Protein AF-A0A7C6USN2-F1 (afdb_monomer)

Sequence (446 aa):
MEERIISQLGRKPQGSFVIDKFCPWGYPMVIKNHPHEGSILPTLYWLTCPYIVKIVSRMEAKGLVGEYDNRLIEDQEFRLALEKAHKSYAFERSKLIDRDAKLPKGIIDRLLNSGIGGSENKEGVKCLHMHLAHFLATGKNPIGKEVWQEILAWEADDCPSNCPSIPPLKKRPKAIIDAGSNTCRLLILGGFLQPLQIPIYYQEKNNYWQAIYQETITTEAGRDLELGRKKTIEAVERYLEIINKNGAELVAAVATGIWRQVGAPLDLLKVISGKKEAQLSFAGVCRSLSLKDEVTVVDLGGGSLEIASGKVGSLSSLETFDLGFWTVGKKLQLSYPPSRTQLALVQDYVRSKIKSLEIKGKIVMIGGTATTLAGLALGLKEYDPQKIHGYTLDLNGCIPKNLPVWAKDRESSIAIGYEILKAVASIANTNTAIISDIGLMGGLFS

Solvent-accessible surface area (backbone atoms only — not comparable to full-atom values): 23659 Å² total; per-residue (Å²): 111,66,69,56,51,27,58,38,60,76,44,80,77,75,61,60,68,46,79,65,37,47,36,33,40,51,46,63,30,19,34,38,38,38,63,34,97,63,38,72,48,55,48,52,39,37,62,34,31,48,51,58,54,51,51,48,52,53,43,50,74,71,44,51,46,59,54,51,40,52,42,50,72,74,33,65,67,61,37,54,45,40,52,51,29,25,54,52,48,10,57,58,50,47,76,64,55,66,84,84,55,94,55,64,89,69,42,65,60,49,44,54,67,14,33,72,80,62,30,75,60,90,72,70,65,90,54,66,56,48,37,30,20,42,11,72,66,67,65,54,23,60,67,12,49,53,57,48,63,72,52,39,62,74,58,65,86,41,44,70,81,58,49,60,94,64,80,64,56,92,37,63,24,38,26,37,38,44,37,45,10,38,34,31,34,40,42,30,32,24,45,18,74,58,79,66,89,56,63,49,41,47,74,56,100,64,31,29,26,27,76,46,36,75,51,75,46,82,26,39,30,42,79,39,53,69,62,10,42,54,45,43,50,57,47,50,56,53,44,54,51,51,34,56,33,56,59,29,44,78,77,48,38,34,20,30,50,45,27,64,79,73,53,53,88,47,91,74,35,43,63,49,54,64,68,57,46,38,53,25,20,44,51,8,34,33,60,46,70,66,51,75,61,47,30,21,36,38,39,50,43,28,26,25,28,28,41,34,18,27,36,75,99,44,76,77,47,75,51,71,41,80,58,1,39,35,39,44,35,62,75,69,67,57,56,76,64,59,52,75,74,55,47,54,51,45,26,56,52,47,49,72,71,54,83,77,75,87,73,32,75,51,46,35,32,21,43,70,52,41,44,49,52,38,35,58,76,68,66,50,86,57,93,51,62,58,69,30,40,71,32,75,39,63,65,82,66,80,83,67,94,72,64,52,80,84,50,45,95,38,62,63,47,42,67,56,35,48,33,46,51,42,35,54,31,53,74,60,76,40,57,60,34,32,23,33,75,43,27,46,76,29,18,72,75,107

Foldseek 3Di:
DQVQLCLLQVHHDPADWDQQKAWLLGGRQKIAHFDHPLACPPFRIFGSHNLLVVLQVVCVVVVVQVVVLVCCVVPPVLVVLQVVLFQVSLVVNLVRDDPPDPHPPPSNVQSNQAGGPSHNDSHGDPGLRSLLRSCNRPVRRPSNVVSLVVQLQPDLPPPPVVRPPPRGDPGAWAWEWEAEQFKIKIFTWGWIQDDHLAQFLADDPRTGTGTSDMDIDTQNCLQPVVSSLVSNVVVVVVNVSSCVSSRHHHLAAEYEAPCLPVPHSDPRHHYDDLQVQLVLQVQSLCRRVVDAFWEWEWEAGQQKIKIWIDGHPDTPDIDIGRLHQSSLCVVLVADFVGDPVSLVVLLVVLCVVCVADPGGDAYEYEDDLQQQQQCVVVVHLERDQSSQAFDKDFLVDDDDPDRHPNCVSCSRGNSSSSSNVCSVCVSVVHRIHTYHHTGNVSSSVD

Radius of gyration: 24.59 Å; Cα contacts (8 Å, |Δi|>4): 886; chains: 1; bounding box: 53×47×77 Å

Secondary structure (DSSP, 8-state):
-HHHHHHHHTSPPSS-EEEEEE-TTS-EEEEEEPP-TT-SPSPSEEE--HHHHHHHHHHHHTTHHHHHHHHHHH-HHHHHHHHHHHHHHHHHHHTTS-TTS-PPTTHHHHHHH--GGG-SS-SS---HHHHHHHHHHHS--HHHHHHHHHH-S--TTTTTTTS-SSPP-S---EEEEEE-SSEEEEEEEEEESS--SS-EEEEETTEEEEEEEEEEEE--TTT-HHHHHHHHHHHHHHHHHHHHHTT-EEEEEEE-TTHHHH--SSTTSEE--HHHHHHHHHHHHHHHTT--S-EEEEEE-SS-EEEEEEETTEEEEEEEES--HHHHHHHTT--SSPPHHHHHHHHHHHHHH-------SEEEEESHHHHHHHHHHTT-SS--HHHHTT-EEETTS---SS--GGGGGGTTTHHHHHHHHHHHHHHTT-SEEEE-S-SHHHHTT-

Structure (mmCIF, N/CA/C/O backbone):
data_AF-A0A7C6USN2-F1
#
_entry.id   AF-A0A7C6USN2-F1
#
loop_
_atom_site.group_PDB
_atom_site.id
_atom_site.type_symbol
_atom_site.label_atom_id
_atom_site.label_alt_id
_atom_site.label_comp_id
_atom_site.label_asym_id
_atom_site.label_entity_id
_atom_site.label_seq_id
_atom_site.pdbx_PDB_ins_code
_atom_site.Cartn_x
_atom_site.Cartn_y
_atom_site.Cartn_z
_atom_site.occupancy
_atom_site.B_iso_or_equiv
_atom_site.auth_seq_id
_atom_site.auth_comp_id
_atom_site.auth_asym_id
_atom_site.auth_atom_id
_atom_site.pdbx_PDB_model_num
ATOM 1 N N . MET A 1 1 ? -0.870 3.201 -33.286 1.00 79.94 1 MET A N 1
ATOM 2 C CA . MET A 1 1 ? -0.051 2.579 -32.212 1.00 79.94 1 MET A CA 1
ATOM 3 C C . MET A 1 1 ? 1.408 2.453 -32.617 1.00 79.94 1 MET A C 1
ATOM 5 O O . MET A 1 1 ? 2.252 2.830 -31.819 1.00 79.94 1 MET A O 1
ATOM 9 N N . GLU A 1 2 ? 1.706 1.999 -33.836 1.00 82.81 2 GLU A N 1
ATOM 10 C CA . GLU A 1 2 ? 3.073 1.950 -34.380 1.00 82.81 2 GLU A CA 1
ATOM 11 C C . GLU A 1 2 ? 3.812 3.299 -34.289 1.00 82.81 2 GLU A C 1
ATOM 13 O O . GLU A 1 2 ? 4.905 3.346 -33.740 1.00 82.81 2 GLU A O 1
ATOM 18 N N . GLU A 1 3 ? 3.177 4.412 -34.673 1.00 83.00 3 GLU A N 1
ATOM 19 C CA . GLU A 1 3 ? 3.749 5.768 -34.536 1.00 83.00 3 GLU A CA 1
ATOM 20 C C . GLU A 1 3 ? 4.201 6.107 -33.106 1.00 83.00 3 GLU A C 1
ATOM 22 O O . GLU A 1 3 ? 5.244 6.728 -32.911 1.00 83.00 3 GLU A O 1
ATOM 27 N N . ARG A 1 4 ? 3.455 5.657 -32.083 1.00 85.38 4 ARG A N 1
ATOM 28 C CA . ARG A 1 4 ? 3.830 5.870 -30.675 1.00 85.38 4 ARG A CA 1
ATOM 29 C C . ARG A 1 4 ? 5.100 5.104 -30.329 1.00 85.38 4 ARG A C 1
ATOM 31 O O . ARG A 1 4 ? 5.963 5.658 -29.667 1.00 85.38 4 ARG A O 1
ATOM 38 N N . ILE A 1 5 ? 5.219 3.862 -30.794 1.00 87.81 5 ILE A N 1
ATOM 39 C CA . ILE A 1 5 ? 6.393 3.010 -30.556 1.00 87.81 5 ILE A CA 1
ATOM 40 C C . ILE A 1 5 ? 7.613 3.577 -31.277 1.00 87.81 5 ILE A C 1
ATOM 42 O O . ILE A 1 5 ? 8.680 3.661 -30.678 1.00 87.81 5 ILE A O 1
ATOM 46 N N . ILE A 1 6 ? 7.448 4.021 -32.526 1.00 87.75 6 ILE A N 1
ATOM 47 C CA . ILE A 1 6 ? 8.514 4.678 -33.291 1.00 87.75 6 ILE A CA 1
ATOM 48 C C . ILE A 1 6 ? 8.991 5.929 -32.555 1.00 87.75 6 ILE A C 1
ATOM 50 O O . ILE A 1 6 ? 10.191 6.100 -32.359 1.00 87.75 6 ILE A O 1
ATOM 54 N N . SER A 1 7 ? 8.063 6.769 -32.090 1.00 85.44 7 SER A N 1
ATOM 55 C CA . SER A 1 7 ? 8.410 7.969 -31.329 1.00 85.44 7 SER A CA 1
ATOM 56 C C . SER A 1 7 ? 9.098 7.645 -30.000 1.00 85.44 7 SER A C 1
ATOM 58 O O . SER A 1 7 ? 10.034 8.339 -29.625 1.00 85.44 7 SER A O 1
ATOM 60 N N . GLN A 1 8 ? 8.671 6.589 -29.306 1.00 87.81 8 GLN A N 1
ATOM 61 C CA . GLN A 1 8 ? 9.262 6.144 -28.045 1.00 87.81 8 GLN A CA 1
ATOM 62 C C . GLN A 1 8 ? 10.674 5.564 -28.207 1.00 87.81 8 GLN A C 1
ATOM 64 O O . GLN A 1 8 ? 11.539 5.792 -27.368 1.00 87.81 8 GLN A O 1
ATOM 69 N N . LEU A 1 9 ? 10.906 4.807 -29.279 1.00 86.81 9 LEU A N 1
ATOM 70 C CA . LEU A 1 9 ? 12.194 4.172 -29.552 1.00 86.81 9 LEU A CA 1
ATOM 71 C C . LEU A 1 9 ? 13.161 5.076 -30.324 1.00 86.81 9 LEU A C 1
ATOM 73 O O . LEU A 1 9 ? 14.336 4.735 -30.440 1.00 86.81 9 LEU A O 1
ATOM 77 N N . GLY A 1 10 ? 12.671 6.166 -30.920 1.00 86.69 10 GLY A N 1
ATOM 78 C CA . GLY A 1 10 ? 13.428 7.011 -31.849 1.00 86.69 10 GLY A CA 1
ATOM 79 C C . GLY A 1 10 ? 13.774 6.328 -33.181 1.00 86.69 10 GLY A C 1
ATOM 80 O O . GLY A 1 10 ? 14.543 6.870 -33.968 1.00 86.69 10 GLY A O 1
ATOM 81 N N . ARG A 1 11 ? 13.241 5.125 -33.440 1.00 87.44 11 ARG A N 1
ATOM 82 C CA . ARG A 1 11 ? 13.504 4.316 -34.641 1.00 87.44 11 ARG A CA 1
ATOM 83 C C . ARG A 1 11 ? 12.368 3.333 -34.913 1.00 87.44 11 ARG A C 1
ATOM 85 O O . ARG A 1 11 ? 11.613 2.983 -34.006 1.00 87.44 11 ARG A O 1
ATOM 92 N N . LYS A 1 12 ? 12.284 2.826 -36.147 1.00 86.12 12 LYS A N 1
ATOM 93 C CA . LYS A 1 12 ? 11.351 1.747 -36.499 1.00 86.12 12 LYS A CA 1
ATOM 94 C C . LYS A 1 12 ? 11.837 0.401 -35.925 1.00 86.12 12 LYS A C 1
ATOM 96 O O . LYS A 1 12 ? 12.996 0.053 -36.156 1.00 86.12 12 LYS A O 1
ATOM 101 N N . PRO A 1 13 ? 11.000 -0.354 -35.182 1.00 84.31 13 PRO A N 1
ATOM 102 C CA . PRO A 1 13 ? 11.328 -1.718 -34.766 1.00 84.31 13 PRO A CA 1
ATOM 103 C C . PRO A 1 13 ? 11.615 -2.625 -35.968 1.00 84.31 13 PRO A C 1
ATOM 105 O O . PRO A 1 13 ? 10.985 -2.487 -37.016 1.00 84.31 13 PRO A O 1
ATOM 108 N N . GLN A 1 14 ? 12.551 -3.560 -35.808 1.00 79.62 14 GLN A N 1
ATOM 109 C CA . GLN A 1 14 ? 12.830 -4.592 -36.808 1.00 79.62 14 GLN A CA 1
ATOM 110 C C . GLN A 1 14 ? 11.848 -5.759 -36.644 1.00 79.62 14 GLN A C 1
ATOM 112 O O . GLN A 1 14 ? 11.626 -6.222 -35.526 1.00 79.62 14 GLN A O 1
ATOM 117 N N . GLY A 1 15 ? 11.299 -6.253 -37.754 1.00 78.44 15 GLY A N 1
ATOM 118 C CA . GLY A 1 15 ? 10.340 -7.358 -37.756 1.00 78.44 15 GLY A CA 1
ATOM 119 C C . GLY A 1 15 ? 8.946 -6.992 -37.228 1.00 78.44 15 GLY A C 1
ATOM 120 O O . GLY A 1 15 ? 8.628 -5.834 -36.957 1.00 78.44 15 GLY A O 1
ATOM 121 N N . SER A 1 16 ? 8.083 -8.005 -37.116 1.00 84.12 16 SER A N 1
ATOM 122 C CA . SER A 1 16 ? 6.752 -7.856 -36.525 1.00 84.12 16 SER A CA 1
ATOM 123 C C . SER A 1 16 ? 6.825 -7.887 -35.002 1.00 84.12 16 SER A C 1
ATOM 125 O O . SER A 1 16 ? 7.577 -8.674 -34.425 1.00 84.12 16 SER A O 1
ATOM 127 N N . PHE A 1 17 ? 5.986 -7.095 -34.346 1.00 89.25 17 PHE A N 1
ATOM 128 C CA . PHE A 1 17 ? 5.873 -7.068 -32.895 1.00 89.25 17 PHE A CA 1
ATOM 129 C C . PHE A 1 17 ? 4.410 -6.943 -32.475 1.00 89.25 17 PHE A C 1
ATOM 131 O O . PHE A 1 17 ? 3.557 -6.473 -33.231 1.00 89.25 17 PHE A O 1
ATOM 138 N N . VAL A 1 18 ? 4.137 -7.310 -31.229 1.00 89.81 18 VAL A N 1
ATOM 139 C CA . VAL A 1 18 ? 2.880 -7.001 -30.543 1.00 89.81 18 VAL A CA 1
ATOM 140 C C . VAL A 1 18 ? 3.175 -6.195 -29.285 1.00 89.81 18 VAL A C 1
ATOM 142 O O . VAL A 1 18 ? 4.254 -6.298 -28.701 1.00 89.81 18 VAL A O 1
ATOM 145 N N . ILE A 1 19 ? 2.228 -5.361 -28.861 1.00 89.88 19 ILE A N 1
ATOM 146 C CA . ILE A 1 19 ? 2.361 -4.650 -27.587 1.00 89.88 19 ILE A CA 1
ATOM 147 C C . ILE A 1 19 ? 2.013 -5.629 -26.476 1.00 89.88 19 ILE A C 1
ATOM 149 O O . ILE A 1 19 ? 0.900 -6.149 -26.435 1.00 89.88 19 ILE A O 1
ATOM 153 N N . ASP A 1 20 ? 2.966 -5.857 -25.584 1.00 89.56 20 ASP A N 1
ATOM 154 C CA . ASP A 1 20 ? 2.811 -6.794 -24.479 1.00 89.56 20 ASP A CA 1
ATOM 155 C C . ASP A 1 20 ? 2.281 -6.078 -23.231 1.00 89.56 20 ASP A C 1
ATOM 157 O O . ASP A 1 20 ? 1.297 -6.511 -22.634 1.00 89.56 20 ASP A O 1
ATOM 161 N N . LYS A 1 21 ? 2.843 -4.906 -22.900 1.00 87.88 21 LYS A N 1
ATOM 162 C CA . LYS A 1 21 ? 2.391 -4.082 -21.770 1.00 87.88 21 LYS A CA 1
ATOM 163 C C . LYS A 1 21 ? 2.221 -2.622 -22.137 1.00 87.88 21 LYS A C 1
ATOM 165 O O . LYS A 1 21 ? 2.970 -2.058 -22.933 1.00 87.88 21 LYS A O 1
ATOM 170 N N . PHE A 1 22 ? 1.267 -2.000 -21.456 1.00 85.94 22 PHE A N 1
ATOM 171 C CA . PHE A 1 22 ? 0.984 -0.574 -21.511 1.00 85.94 22 PHE A CA 1
ATOM 172 C C . PHE A 1 22 ? 1.290 0.065 -20.160 1.00 85.94 22 PHE A C 1
ATOM 174 O O . PHE A 1 22 ? 1.085 -0.566 -19.124 1.00 85.94 22 PHE A O 1
ATOM 181 N N . CYS A 1 23 ? 1.745 1.314 -20.169 1.00 84.25 23 CYS A N 1
ATOM 182 C CA . CYS A 1 23 ? 1.877 2.117 -18.964 1.00 84.25 23 CYS A CA 1
ATOM 183 C C . CYS A 1 23 ? 0.512 2.645 -18.488 1.00 84.25 23 CYS A C 1
ATOM 185 O O . CYS A 1 23 ? -0.460 2.594 -19.249 1.00 84.25 23 CYS A O 1
ATOM 187 N N . PRO A 1 24 ? 0.427 3.213 -17.274 1.00 79.56 24 PRO A N 1
ATOM 188 C CA . PRO A 1 24 ? -0.813 3.781 -16.746 1.00 79.56 24 PRO A CA 1
ATOM 189 C C . PRO A 1 24 ? -1.457 4.884 -17.589 1.00 79.56 24 PRO A C 1
ATOM 191 O O . PRO A 1 24 ? -2.669 5.059 -17.516 1.00 79.56 24 PRO A O 1
ATOM 194 N N . TRP A 1 25 ? -0.673 5.606 -18.400 1.00 79.19 25 TRP A N 1
ATOM 195 C CA . TRP A 1 25 ? -1.183 6.600 -19.357 1.00 79.19 25 TRP A CA 1
ATOM 196 C C . TRP A 1 25 ? -1.598 5.998 -20.711 1.00 79.19 25 TRP A C 1
ATOM 198 O O . TRP A 1 25 ? -1.981 6.711 -21.642 1.00 79.19 25 TRP A O 1
ATOM 208 N N . GLY A 1 26 ? -1.490 4.676 -20.855 1.00 79.94 26 GLY A N 1
ATOM 209 C CA . GLY A 1 26 ? -1.865 3.938 -22.056 1.00 79.94 26 GLY A CA 1
ATOM 210 C C . GLY A 1 26 ? -0.843 3.984 -23.197 1.00 79.94 26 GLY A C 1
ATOM 211 O O . GLY A 1 26 ? -1.190 3.648 -24.327 1.00 79.94 26 GLY A O 1
ATOM 212 N N . TYR A 1 27 ? 0.411 4.366 -22.947 1.00 84.69 27 TYR A N 1
ATOM 213 C CA . TYR A 1 27 ? 1.481 4.198 -23.940 1.00 84.69 27 TYR A CA 1
ATOM 214 C C . TYR A 1 27 ? 2.079 2.790 -23.874 1.00 84.69 27 TYR A C 1
ATOM 216 O O . TYR A 1 27 ? 2.101 2.194 -22.796 1.00 84.69 27 TYR A O 1
ATOM 224 N N . PRO A 1 28 ? 2.616 2.259 -24.985 1.00 88.19 28 PRO A N 1
ATOM 225 C CA . PRO A 1 28 ? 3.396 1.026 -24.968 1.00 88.19 28 PRO A CA 1
ATOM 226 C C . PRO A 1 28 ? 4.563 1.138 -23.985 1.00 88.19 28 PRO A C 1
ATOM 228 O O . PRO A 1 28 ? 5.324 2.106 -24.001 1.00 88.19 28 PRO A O 1
ATOM 231 N N . MET A 1 29 ? 4.687 0.154 -23.106 1.00 89.25 29 MET A N 1
ATOM 232 C CA . MET A 1 29 ? 5.775 0.044 -22.138 1.00 89.25 29 MET A CA 1
ATOM 233 C C . MET A 1 29 ? 6.708 -1.108 -22.499 1.00 89.25 29 MET A C 1
ATOM 235 O O . MET A 1 29 ? 7.924 -0.966 -22.370 1.00 89.25 29 MET A O 1
ATOM 239 N N . VAL A 1 30 ? 6.131 -2.218 -22.970 1.00 92.50 30 VAL A N 1
ATOM 240 C CA . VAL A 1 30 ? 6.855 -3.397 -23.442 1.00 92.50 30 VAL A CA 1
ATOM 241 C C . VAL A 1 30 ? 6.259 -3.859 -24.760 1.00 92.50 30 VAL A C 1
ATOM 243 O O . VAL A 1 30 ? 5.036 -3.979 -24.880 1.00 92.50 30 VAL A O 1
ATOM 246 N N . ILE A 1 31 ? 7.119 -4.168 -25.725 1.00 92.44 31 ILE A N 1
ATOM 247 C CA . ILE A 1 31 ? 6.742 -4.899 -26.937 1.00 92.44 31 ILE A CA 1
ATOM 248 C C . ILE A 1 31 ? 7.339 -6.305 -26.907 1.00 92.44 31 ILE A C 1
ATOM 250 O O . ILE A 1 31 ? 8.444 -6.507 -26.394 1.00 92.44 31 ILE A O 1
ATOM 254 N N . LYS A 1 32 ? 6.596 -7.264 -27.463 1.00 91.12 32 LYS A N 1
ATOM 255 C CA . LYS A 1 32 ? 7.056 -8.621 -27.748 1.00 91.12 32 LYS A CA 1
ATOM 256 C C . LYS A 1 32 ? 7.380 -8.711 -29.238 1.00 91.12 32 LYS A C 1
ATOM 258 O O . LYS A 1 32 ? 6.479 -8.613 -30.071 1.00 91.12 32 LYS A O 1
ATOM 263 N N . ASN A 1 33 ? 8.657 -8.851 -29.566 1.00 87.62 33 ASN A N 1
ATOM 264 C CA . ASN A 1 33 ? 9.140 -8.948 -30.939 1.00 87.62 33 ASN A CA 1
ATOM 265 C C . ASN A 1 33 ? 9.100 -10.398 -31.423 1.00 87.62 33 ASN A C 1
ATOM 267 O O . ASN A 1 33 ? 9.371 -11.320 -30.656 1.00 87.62 33 ASN A O 1
ATOM 271 N N . HIS A 1 34 ? 8.818 -10.610 -32.702 1.00 80.88 34 HIS A N 1
ATOM 272 C CA . HIS A 1 34 ? 9.047 -11.910 -33.325 1.00 80.88 34 HIS A CA 1
ATOM 273 C C . HIS A 1 34 ? 10.500 -12.017 -33.810 1.00 80.88 34 HIS A C 1
ATOM 275 O O . HIS A 1 34 ? 11.069 -11.004 -34.228 1.00 80.88 34 HIS A O 1
ATOM 281 N N . PRO A 1 35 ? 11.104 -13.222 -33.774 1.00 73.69 35 PRO A N 1
ATOM 282 C CA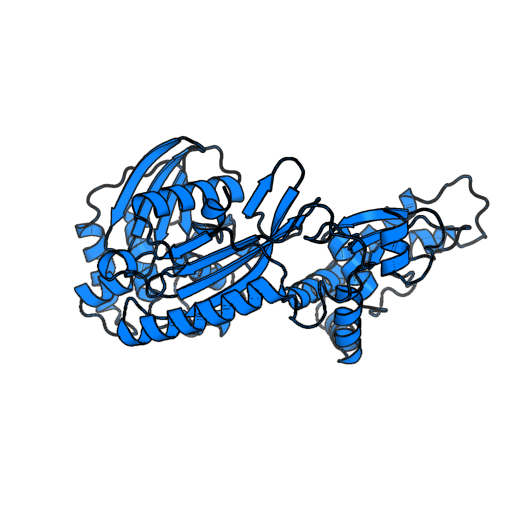 . PRO A 1 35 ? 12.390 -13.461 -34.420 1.00 73.69 35 PRO A CA 1
ATOM 283 C C . PRO A 1 35 ? 12.354 -12.984 -35.877 1.00 73.69 35 PRO A C 1
ATOM 285 O O . PRO A 1 35 ? 11.401 -13.272 -36.603 1.00 73.69 35 PRO A O 1
ATOM 288 N N . HIS A 1 36 ? 13.374 -12.242 -36.303 1.00 69.50 36 HIS A N 1
ATOM 289 C CA . HIS A 1 36 ? 13.446 -11.675 -37.649 1.00 69.50 36 HIS A CA 1
ATOM 290 C C . HIS A 1 36 ? 14.577 -12.334 -38.437 1.00 69.50 36 HIS A C 1
ATOM 292 O O . HIS A 1 36 ? 15.670 -12.507 -37.903 1.00 69.50 36 HIS A O 1
ATOM 298 N N . GLU A 1 37 ? 14.304 -12.737 -39.684 1.00 67.38 37 GLU A N 1
ATOM 299 C CA . GLU A 1 37 ? 15.287 -13.352 -40.599 1.00 67.38 37 GLU A CA 1
ATOM 300 C C . GLU A 1 37 ? 16.072 -14.524 -39.980 1.00 67.38 37 GLU A C 1
ATOM 302 O O . GLU A 1 37 ? 17.230 -14.785 -40.296 1.00 67.38 37 GLU A O 1
ATOM 307 N N . GLY A 1 38 ? 15.435 -15.240 -39.052 1.00 59.34 38 GLY A N 1
ATOM 308 C CA . GLY A 1 38 ? 16.048 -16.358 -38.351 1.00 59.34 38 GLY A CA 1
ATOM 309 C C . GLY A 1 38 ? 17.069 -16.008 -37.277 1.00 59.34 38 GLY A C 1
ATOM 310 O O . GLY A 1 38 ? 17.719 -16.910 -36.763 1.00 59.34 38 GLY A O 1
ATOM 311 N N . SER A 1 39 ? 17.200 -14.736 -36.908 1.00 63.44 39 SER A N 1
ATOM 312 C CA . SER A 1 39 ? 18.088 -14.268 -35.847 1.00 63.44 39 SER A CA 1
ATOM 313 C C . SER A 1 39 ? 17.475 -14.409 -34.444 1.00 63.44 39 SER A C 1
ATOM 315 O O . SER A 1 39 ? 16.258 -14.390 -34.258 1.00 63.44 39 SER A O 1
ATOM 317 N N . ILE A 1 40 ? 18.344 -14.507 -33.428 1.00 63.00 40 ILE A N 1
ATOM 318 C CA . ILE A 1 40 ? 17.991 -14.367 -31.996 1.00 63.00 40 ILE A CA 1
ATOM 319 C C . ILE A 1 40 ? 17.651 -12.901 -31.665 1.00 63.00 40 ILE A C 1
ATOM 321 O O . ILE A 1 40 ? 17.062 -12.608 -30.623 1.00 63.00 40 ILE A O 1
ATOM 325 N N . LEU A 1 41 ? 18.032 -11.982 -32.555 1.00 64.94 41 LEU A N 1
ATOM 326 C CA . LEU A 1 41 ? 17.714 -10.568 -32.491 1.00 64.94 41 LEU A CA 1
ATOM 327 C C . LEU A 1 41 ? 16.521 -10.244 -33.410 1.00 64.94 41 LEU A C 1
ATOM 329 O O . LEU A 1 41 ? 16.415 -10.811 -34.496 1.00 64.94 41 LEU A O 1
ATOM 333 N N . PRO A 1 42 ? 15.651 -9.304 -33.017 1.00 66.50 42 PRO A N 1
ATOM 334 C CA . PRO A 1 42 ? 15.656 -8.581 -31.745 1.00 66.50 42 PRO A CA 1
ATOM 335 C C . PRO A 1 42 ? 15.318 -9.476 -30.540 1.00 66.50 42 PRO A C 1
ATOM 337 O O . PRO A 1 42 ? 14.562 -10.437 -30.649 1.00 66.50 42 PRO A O 1
ATOM 340 N N . THR A 1 43 ? 15.858 -9.132 -29.364 1.00 80.25 43 THR A N 1
ATOM 341 C CA . THR A 1 43 ? 15.454 -9.729 -28.079 1.00 80.25 43 THR A CA 1
ATOM 342 C C . THR A 1 43 ? 13.921 -9.766 -27.961 1.00 80.25 43 THR A C 1
ATOM 344 O O . THR A 1 43 ? 13.256 -8.776 -28.267 1.00 80.25 43 THR A O 1
ATOM 347 N N . LEU A 1 44 ? 13.361 -10.884 -27.484 1.00 87.44 44 LEU A N 1
ATOM 348 C CA . LEU A 1 44 ? 11.916 -11.159 -27.442 1.00 87.44 44 LEU A CA 1
ATOM 349 C C . LEU A 1 44 ? 11.096 -10.043 -26.789 1.00 87.44 44 LEU A C 1
ATOM 351 O O . LEU A 1 44 ? 10.045 -9.703 -27.303 1.00 87.44 44 LEU A O 1
ATOM 355 N N . TYR A 1 45 ? 11.562 -9.479 -25.674 1.00 90.88 45 TYR A N 1
ATOM 356 C CA . TYR A 1 45 ? 10.873 -8.410 -24.951 1.00 90.88 45 TYR A CA 1
ATOM 357 C C . TYR A 1 45 ? 11.737 -7.156 -24.917 1.00 90.88 45 TYR A C 1
ATOM 359 O O . TYR A 1 45 ? 12.883 -7.219 -24.464 1.00 90.88 45 TYR A O 1
ATOM 367 N N . TRP A 1 46 ? 11.189 -6.029 -25.372 1.00 91.19 46 TRP A N 1
ATOM 368 C CA . TRP A 1 46 ? 11.850 -4.721 -25.363 1.00 91.19 46 TRP A CA 1
ATOM 369 C C . TRP A 1 46 ? 11.072 -3.725 -24.517 1.00 91.19 46 TRP A C 1
ATOM 371 O O . TRP A 1 46 ? 9.857 -3.607 -24.668 1.00 91.19 46 TRP A O 1
ATOM 381 N N . LEU A 1 47 ? 11.786 -2.962 -23.687 1.00 92.12 47 LEU A N 1
ATOM 382 C CA . LEU A 1 47 ? 11.243 -1.745 -23.095 1.00 92.12 47 LEU A CA 1
ATOM 383 C C . LEU A 1 47 ? 11.114 -0.676 -24.175 1.00 92.12 47 LEU A C 1
ATOM 385 O O . LEU A 1 47 ? 12.083 -0.365 -24.864 1.00 92.12 47 LEU A O 1
ATOM 389 N N . THR A 1 48 ? 9.926 -0.098 -24.292 1.00 91.50 48 THR A N 1
ATOM 390 C CA . THR A 1 48 ? 9.680 1.047 -25.175 1.00 91.50 48 THR A CA 1
ATOM 391 C C . THR A 1 48 ? 9.516 2.341 -24.396 1.00 91.50 48 THR A C 1
ATOM 393 O O . THR A 1 48 ? 9.760 3.401 -24.943 1.00 91.50 48 THR A O 1
ATOM 396 N N . CYS A 1 49 ? 9.113 2.301 -23.124 1.00 88.50 49 CYS A N 1
ATOM 397 C CA . CYS A 1 49 ? 8.869 3.518 -22.349 1.00 88.50 49 CYS A CA 1
ATOM 398 C C . CYS A 1 49 ? 10.166 4.345 -22.159 1.00 88.50 49 CYS A C 1
ATOM 400 O O . CYS A 1 49 ? 11.049 3.879 -21.436 1.00 88.50 49 CYS A O 1
ATOM 402 N N . PRO A 1 50 ? 10.275 5.573 -22.719 1.00 86.81 50 PRO A N 1
ATOM 403 C CA . PRO A 1 50 ? 11.501 6.380 -22.639 1.00 86.81 50 PRO A CA 1
ATOM 404 C C . PRO A 1 50 ? 11.908 6.697 -21.198 1.00 86.81 50 PRO A C 1
ATOM 406 O O . PRO A 1 50 ? 13.085 6.674 -20.851 1.00 86.81 50 PRO A O 1
ATOM 409 N N . TYR A 1 51 ? 10.907 6.930 -20.347 1.00 83.00 51 TYR A N 1
ATOM 410 C CA . TYR A 1 51 ? 11.076 7.183 -18.922 1.00 83.00 51 TYR A CA 1
ATOM 411 C C . TYR A 1 51 ? 11.757 6.012 -18.200 1.00 83.00 51 TYR A C 1
ATOM 413 O O . TYR A 1 51 ? 12.812 6.173 -17.592 1.00 83.00 51 TYR A O 1
ATOM 421 N N . ILE A 1 52 ? 11.187 4.810 -18.329 1.00 86.06 52 ILE A N 1
ATOM 422 C CA . ILE A 1 52 ? 11.732 3.604 -17.696 1.00 86.06 52 ILE A CA 1
ATOM 423 C C . ILE A 1 52 ? 13.115 3.289 -18.260 1.00 86.06 52 ILE A C 1
ATOM 425 O O . ILE A 1 52 ? 14.016 2.964 -17.495 1.00 86.06 52 ILE A O 1
ATOM 429 N N . VAL A 1 53 ? 13.308 3.418 -19.576 1.00 89.62 53 VAL A N 1
ATOM 430 C CA . VAL A 1 53 ? 14.621 3.208 -20.200 1.00 89.62 53 VAL A CA 1
ATOM 431 C C . VAL A 1 53 ? 15.673 4.111 -19.560 1.00 89.62 53 VAL A C 1
ATOM 433 O O . VAL A 1 53 ? 16.734 3.615 -19.188 1.00 89.62 53 VAL A O 1
ATOM 436 N N . LYS A 1 54 ? 15.360 5.396 -19.355 1.00 86.50 54 LYS A N 1
ATOM 437 C CA . LYS A 1 54 ? 16.267 6.361 -18.726 1.00 86.50 54 LYS A CA 1
ATOM 438 C C . LYS A 1 54 ? 16.591 6.007 -17.273 1.00 86.50 54 LYS A C 1
ATOM 440 O O . LYS A 1 54 ? 17.762 6.059 -16.902 1.00 86.50 54 LYS A O 1
ATOM 445 N N . ILE A 1 55 ? 15.599 5.626 -16.462 1.00 85.75 55 ILE A N 1
ATOM 446 C CA . ILE A 1 55 ? 15.849 5.212 -15.069 1.00 85.75 55 ILE A CA 1
ATOM 447 C C . ILE A 1 55 ? 16.727 3.970 -15.022 1.00 85.75 55 ILE A C 1
ATOM 449 O O . ILE A 1 55 ? 17.730 3.957 -14.314 1.00 85.75 55 ILE A O 1
ATOM 453 N N . VAL A 1 56 ? 16.381 2.950 -15.805 1.00 90.25 56 VAL A N 1
ATOM 454 C CA . VAL A 1 56 ? 17.149 1.706 -15.847 1.00 90.25 56 VAL A CA 1
ATOM 455 C C . VAL A 1 56 ? 18.585 1.986 -16.293 1.00 90.25 56 VAL A C 1
ATOM 457 O O . VAL A 1 56 ? 19.515 1.496 -15.666 1.00 90.25 56 VAL A O 1
ATOM 460 N N . SER A 1 57 ? 18.794 2.864 -17.278 1.00 90.56 57 SER A N 1
ATOM 461 C CA . SER A 1 57 ? 20.142 3.295 -17.673 1.00 90.56 57 SER A CA 1
ATOM 462 C C . SER A 1 57 ? 20.893 4.028 -16.552 1.00 90.56 57 SER A C 1
ATOM 464 O O . SER A 1 57 ? 22.097 3.834 -16.407 1.00 90.56 57 SER A O 1
ATOM 466 N N . ARG A 1 58 ? 20.215 4.842 -15.726 1.00 89.50 58 ARG A N 1
ATOM 467 C CA . ARG A 1 58 ? 20.833 5.453 -14.532 1.00 89.50 58 ARG A CA 1
ATOM 468 C C . ARG A 1 58 ? 21.208 4.398 -13.486 1.00 89.50 58 ARG A C 1
ATOM 470 O O . ARG A 1 58 ? 22.255 4.531 -12.864 1.00 89.50 58 ARG A O 1
ATOM 477 N N . MET A 1 59 ? 20.379 3.373 -13.286 1.00 90.75 59 MET A N 1
ATOM 478 C CA . MET A 1 59 ? 20.670 2.257 -12.373 1.00 90.75 59 MET A CA 1
ATOM 479 C C . MET A 1 59 ? 21.880 1.446 -12.847 1.00 90.75 59 MET A C 1
ATOM 481 O O . MET A 1 59 ? 22.781 1.169 -12.062 1.00 90.75 59 MET A O 1
ATOM 485 N N . GLU A 1 60 ? 21.951 1.134 -14.142 1.00 92.81 60 GLU A N 1
ATOM 486 C CA . GLU A 1 60 ? 23.115 0.470 -14.738 1.00 92.81 60 GLU A CA 1
ATOM 487 C C . GLU A 1 60 ? 24.387 1.304 -14.573 1.00 92.81 60 GLU A C 1
ATOM 489 O O . GLU A 1 60 ? 25.415 0.775 -14.157 1.00 92.81 60 GLU A O 1
ATOM 494 N N . ALA A 1 61 ? 24.308 2.618 -14.809 1.00 91.12 61 ALA A N 1
ATOM 495 C CA . ALA A 1 61 ? 25.435 3.532 -14.622 1.00 91.12 61 ALA A CA 1
ATOM 496 C C . ALA A 1 61 ? 25.915 3.620 -13.161 1.00 91.12 61 ALA A C 1
ATOM 498 O O . ALA A 1 61 ? 27.081 3.925 -12.924 1.00 91.12 61 ALA A O 1
ATOM 499 N N . LYS A 1 62 ? 25.043 3.333 -12.185 1.00 92.00 62 LYS A N 1
ATOM 500 C CA . LYS A 1 62 ? 25.400 3.233 -10.759 1.00 92.00 62 LYS A CA 1
ATOM 501 C C . LYS A 1 62 ? 26.067 1.900 -10.387 1.00 92.00 62 LYS A C 1
ATOM 503 O O . LYS A 1 62 ? 26.482 1.755 -9.246 1.00 92.00 62 LYS A O 1
ATOM 508 N N . GLY A 1 63 ? 26.198 0.956 -11.323 1.00 91.50 63 GLY A N 1
ATOM 509 C CA . GLY A 1 63 ? 26.873 -0.327 -11.099 1.00 91.50 63 GLY A CA 1
ATOM 510 C C . GLY A 1 63 ? 25.952 -1.476 -10.683 1.00 91.50 63 GLY A C 1
ATOM 511 O O . GLY A 1 63 ? 26.447 -2.563 -10.394 1.00 91.50 63 GLY A O 1
ATOM 512 N N . LEU A 1 64 ? 24.628 -1.285 -10.722 1.00 91.94 64 LEU A N 1
ATOM 513 C CA . LEU A 1 64 ? 23.653 -2.262 -10.218 1.00 91.94 64 LEU A CA 1
ATOM 514 C C . LEU A 1 64 ? 23.719 -3.625 -10.942 1.00 91.94 64 LEU A C 1
ATOM 516 O O . LEU A 1 64 ? 23.380 -4.657 -10.375 1.00 91.94 64 LEU A O 1
ATOM 520 N N . VAL A 1 65 ? 24.208 -3.653 -12.187 1.00 90.94 65 VAL A N 1
ATOM 521 C CA . VAL A 1 65 ? 24.494 -4.902 -12.921 1.00 90.94 65 VAL A CA 1
ATOM 522 C C . VAL A 1 65 ? 25.517 -5.766 -12.173 1.00 90.94 65 VAL A C 1
ATOM 524 O O . VAL A 1 65 ? 25.281 -6.955 -11.980 1.00 90.94 65 VAL A O 1
ATOM 527 N N . GLY A 1 66 ? 26.607 -5.160 -11.691 1.00 89.62 66 GLY A N 1
ATOM 528 C CA . GLY A 1 66 ? 27.654 -5.867 -10.953 1.00 89.62 66 GLY A CA 1
ATOM 529 C C . GLY A 1 66 ? 27.188 -6.359 -9.582 1.00 89.62 66 GLY A C 1
ATOM 530 O O . GLY A 1 66 ? 27.610 -7.419 -9.129 1.00 89.62 66 GLY A O 1
ATOM 531 N N . GLU A 1 67 ? 26.268 -5.638 -8.936 1.00 91.75 67 GLU A N 1
ATOM 532 C CA . GLU A 1 67 ? 25.638 -6.100 -7.693 1.00 91.75 67 GLU A CA 1
ATOM 533 C C . GLU A 1 67 ? 24.829 -7.384 -7.915 1.00 91.75 67 GLU A C 1
ATOM 535 O O . GLU A 1 67 ? 24.941 -8.333 -7.136 1.00 91.75 67 GLU A O 1
ATOM 540 N N . TYR A 1 68 ? 24.070 -7.458 -9.013 1.00 92.56 68 TYR A N 1
ATOM 541 C CA . TYR A 1 68 ? 23.359 -8.681 -9.377 1.00 92.56 68 TYR A CA 1
ATOM 542 C C . TYR A 1 68 ? 24.294 -9.825 -9.759 1.00 92.56 68 TYR A C 1
ATOM 544 O O . TYR A 1 68 ? 24.007 -10.966 -9.397 1.00 92.56 68 TYR A O 1
ATOM 552 N N . ASP A 1 69 ? 25.402 -9.542 -10.444 1.00 89.69 69 ASP A N 1
ATOM 553 C CA . ASP A 1 69 ? 26.410 -10.557 -10.759 1.00 89.69 69 ASP A CA 1
ATOM 554 C C . ASP A 1 69 ? 27.003 -11.170 -9.484 1.00 89.69 69 ASP A C 1
ATOM 556 O O . ASP A 1 69 ? 27.036 -12.395 -9.347 1.00 89.69 69 ASP A O 1
ATOM 560 N N . ASN A 1 70 ? 27.372 -10.338 -8.505 1.00 90.00 70 ASN A N 1
ATOM 561 C CA . ASN A 1 70 ? 27.862 -10.808 -7.206 1.00 90.00 70 ASN A CA 1
ATOM 562 C C . ASN A 1 70 ? 26.794 -11.623 -6.467 1.00 90.00 70 ASN A C 1
ATOM 564 O O . ASN A 1 70 ? 27.060 -12.723 -5.978 1.00 90.00 70 ASN A O 1
ATOM 568 N N . ARG A 1 71 ? 25.547 -11.140 -6.452 1.00 90.56 71 ARG A N 1
ATOM 569 C CA . ARG A 1 71 ? 24.447 -11.847 -5.790 1.00 90.56 71 ARG A CA 1
ATOM 570 C C . ARG A 1 71 ? 24.135 -13.190 -6.443 1.00 90.56 71 ARG A C 1
ATOM 572 O O . ARG A 1 71 ? 23.791 -14.134 -5.741 1.00 90.56 71 ARG A O 1
ATOM 579 N N . LEU A 1 72 ? 24.293 -13.324 -7.760 1.00 90.25 72 LEU A N 1
ATOM 580 C CA . LEU A 1 72 ? 24.152 -14.618 -8.433 1.00 90.25 72 LEU A CA 1
ATOM 581 C C . LEU A 1 72 ? 25.189 -15.640 -7.952 1.00 90.25 72 LEU A C 1
ATOM 583 O O . LEU A 1 72 ? 24.914 -16.837 -8.030 1.00 90.25 72 LEU A O 1
ATOM 587 N N . ILE A 1 73 ? 26.339 -15.216 -7.425 1.00 89.94 73 ILE A N 1
ATOM 588 C CA . ILE A 1 73 ? 27.351 -16.102 -6.826 1.00 89.94 73 ILE A CA 1
ATOM 589 C C . ILE A 1 73 ? 26.960 -16.475 -5.388 1.00 89.94 73 ILE A C 1
ATOM 591 O O . ILE A 1 73 ? 27.043 -17.647 -5.015 1.00 89.94 73 ILE A O 1
ATOM 595 N N . GLU A 1 74 ? 26.478 -15.513 -4.605 1.00 92.19 74 GLU A N 1
ATOM 596 C CA . GLU A 1 74 ? 26.215 -15.679 -3.167 1.00 92.19 74 GLU A CA 1
ATOM 597 C C . GLU A 1 74 ? 24.858 -16.332 -2.848 1.00 92.19 74 GLU A C 1
ATOM 599 O O . GLU A 1 74 ? 24.741 -17.097 -1.891 1.00 92.19 74 GLU A O 1
ATOM 604 N N . ASP A 1 75 ? 23.832 -16.064 -3.656 1.00 91.50 75 ASP A N 1
ATOM 605 C CA . ASP A 1 75 ? 22.441 -16.432 -3.386 1.00 91.50 75 ASP A CA 1
ATOM 606 C C . ASP A 1 75 ? 21.967 -17.540 -4.344 1.00 91.50 75 ASP A C 1
ATOM 608 O O . ASP A 1 75 ? 21.582 -17.312 -5.498 1.00 91.50 75 ASP A O 1
ATOM 612 N N . GLN A 1 76 ? 22.003 -18.785 -3.855 1.00 92.56 76 GLN A N 1
ATOM 613 C CA . GLN A 1 76 ? 21.584 -19.958 -4.627 1.00 92.56 76 GLN A CA 1
ATOM 614 C C . GLN A 1 76 ? 20.091 -19.922 -4.987 1.00 92.56 76 GLN A C 1
ATOM 616 O O . GLN A 1 76 ? 19.716 -20.363 -6.077 1.00 92.56 76 GLN A O 1
ATOM 621 N N . GLU A 1 77 ? 19.236 -19.409 -4.100 1.00 91.62 77 GLU A N 1
ATOM 622 C CA . GLU A 1 77 ? 17.796 -19.327 -4.351 1.00 91.62 77 GLU A CA 1
ATOM 623 C C . GLU A 1 77 ? 17.512 -18.331 -5.482 1.00 91.62 77 GLU A C 1
ATOM 625 O O . GLU A 1 77 ? 16.794 -18.652 -6.438 1.00 91.62 77 GLU A O 1
ATOM 630 N N . PHE A 1 78 ? 18.150 -17.159 -5.434 1.00 91.06 78 PHE A N 1
ATOM 631 C CA . PHE A 1 78 ? 18.055 -16.138 -6.475 1.00 91.06 78 PHE A CA 1
ATOM 632 C C . PHE A 1 78 ? 18.555 -16.645 -7.833 1.00 91.06 78 PHE A C 1
ATOM 634 O O . PHE A 1 78 ? 17.890 -16.446 -8.857 1.00 91.06 78 PHE A O 1
ATOM 641 N N . ARG A 1 79 ? 19.676 -17.378 -7.850 1.00 91.06 79 ARG A N 1
ATOM 642 C CA . ARG A 1 79 ? 20.210 -18.010 -9.066 1.00 91.06 79 ARG A CA 1
ATOM 643 C C . ARG A 1 79 ? 19.214 -18.988 -9.687 1.00 91.06 79 ARG A C 1
ATOM 645 O O . ARG A 1 79 ? 18.921 -18.890 -10.879 1.00 91.06 79 ARG A O 1
ATOM 652 N N . LEU A 1 80 ? 18.638 -19.888 -8.887 1.00 90.56 80 LEU A N 1
ATOM 653 C CA . LEU A 1 80 ? 17.638 -20.855 -9.360 1.00 90.56 80 LEU A CA 1
ATOM 654 C C . LEU A 1 80 ? 16.375 -20.160 -9.893 1.00 90.56 80 LEU A C 1
ATOM 656 O O . LEU A 1 80 ? 15.808 -20.583 -10.910 1.00 90.56 80 LEU A O 1
ATOM 660 N N . ALA A 1 81 ? 15.946 -19.071 -9.248 1.00 90.31 81 ALA A N 1
ATOM 661 C CA . ALA A 1 81 ? 14.835 -18.255 -9.727 1.00 90.31 81 ALA A CA 1
ATOM 662 C C . ALA A 1 81 ? 15.142 -17.620 -11.096 1.00 90.31 81 ALA A C 1
ATOM 664 O O . ALA A 1 81 ? 14.292 -17.650 -11.995 1.00 90.31 81 ALA A O 1
ATOM 665 N N . LEU A 1 82 ? 16.360 -17.107 -11.298 1.00 91.38 82 LEU A N 1
ATOM 666 C CA . LEU A 1 82 ? 16.764 -16.518 -12.574 1.00 91.38 82 LEU A CA 1
ATOM 667 C C . LEU A 1 82 ? 16.907 -17.570 -13.683 1.00 91.38 82 LEU A C 1
ATOM 669 O O . LEU A 1 82 ? 16.440 -17.352 -14.804 1.00 91.38 82 LEU A O 1
ATOM 673 N N . GLU A 1 83 ? 17.459 -18.746 -13.384 1.00 89.25 83 GLU A N 1
ATOM 674 C CA . GLU A 1 83 ? 17.522 -19.860 -14.336 1.00 89.25 83 GLU A CA 1
ATOM 675 C C . GLU A 1 83 ? 16.131 -20.282 -14.821 1.00 89.25 83 GLU A C 1
ATOM 677 O O . GLU A 1 83 ? 15.925 -20.546 -16.012 1.00 89.25 83 GLU A O 1
ATOM 682 N N . LYS A 1 84 ? 15.150 -20.321 -13.912 1.00 90.25 84 LYS A N 1
ATOM 683 C CA . LYS A 1 84 ? 13.750 -20.592 -14.260 1.00 90.25 84 LYS A CA 1
ATOM 684 C C . LYS A 1 84 ? 13.192 -19.511 -15.188 1.00 90.25 84 LYS A C 1
ATOM 686 O O . LYS A 1 84 ? 12.482 -19.843 -16.142 1.00 90.25 84 LYS A O 1
ATOM 691 N N . ALA A 1 85 ? 13.543 -18.243 -14.963 1.00 90.25 85 ALA A N 1
ATOM 692 C CA . ALA A 1 85 ? 13.169 -17.145 -15.852 1.00 90.25 85 ALA A CA 1
ATOM 693 C C . ALA A 1 85 ? 13.795 -17.308 -17.250 1.00 90.25 85 ALA A C 1
ATOM 695 O O . ALA A 1 85 ? 13.085 -17.185 -18.248 1.00 90.25 85 ALA A O 1
ATOM 696 N N . HIS A 1 86 ? 15.080 -17.664 -17.344 1.00 88.69 86 HIS A N 1
ATOM 697 C CA . HIS A 1 86 ? 15.745 -17.942 -18.622 1.00 88.69 86 HIS A CA 1
ATOM 698 C C . HIS A 1 86 ? 15.097 -19.102 -19.385 1.00 88.69 86 HIS A C 1
ATOM 700 O O . HIS A 1 86 ? 14.818 -18.965 -20.576 1.00 88.69 86 HIS A O 1
ATOM 706 N N . LYS A 1 87 ? 14.784 -20.213 -18.703 1.00 87.44 87 LYS A N 1
ATOM 707 C CA . LYS A 1 87 ? 14.084 -21.359 -19.312 1.00 87.44 87 LYS A CA 1
ATOM 708 C C . LYS A 1 87 ? 12.694 -20.967 -19.820 1.00 87.44 87 LYS A C 1
ATOM 710 O O . LYS A 1 87 ? 12.330 -21.322 -20.938 1.00 87.44 87 LYS A O 1
ATOM 715 N N . SER A 1 88 ? 11.936 -20.193 -19.035 1.00 88.31 88 SER A N 1
ATOM 716 C CA . SER A 1 88 ? 10.624 -19.681 -19.459 1.00 88.31 88 SER A CA 1
ATOM 717 C C . SER A 1 88 ? 10.739 -18.783 -20.693 1.00 88.31 88 SER A C 1
ATOM 719 O O . SER A 1 88 ? 9.904 -18.873 -21.586 1.00 88.31 88 SER A O 1
ATOM 721 N N . TYR A 1 89 ? 11.761 -17.930 -20.752 1.00 88.06 89 TYR A N 1
ATOM 722 C CA . TYR A 1 89 ? 12.002 -17.036 -21.881 1.00 88.06 89 TYR A CA 1
ATOM 723 C C . TYR A 1 89 ? 12.329 -17.810 -23.164 1.00 88.06 89 TYR A C 1
ATOM 725 O O . TYR A 1 89 ? 11.758 -17.541 -24.221 1.00 88.06 89 TYR A O 1
ATOM 733 N N . ALA A 1 90 ? 13.223 -18.797 -23.068 1.00 84.69 90 ALA A N 1
ATOM 734 C CA . ALA A 1 90 ? 13.615 -19.631 -24.198 1.00 84.69 90 ALA A CA 1
ATOM 735 C C . ALA A 1 90 ? 12.436 -20.460 -24.734 1.00 84.69 90 ALA A C 1
ATOM 737 O O . ALA A 1 90 ? 12.225 -20.531 -25.944 1.00 84.69 90 ALA A O 1
ATOM 738 N N . PHE A 1 91 ? 11.612 -21.002 -23.831 1.00 84.94 91 PHE A N 1
ATOM 739 C CA . PHE A 1 91 ? 10.376 -21.697 -24.184 1.00 84.94 91 PHE A CA 1
ATOM 740 C C . PHE A 1 91 ? 9.352 -20.785 -24.875 1.00 84.94 91 PHE A C 1
ATOM 742 O O . PHE A 1 91 ? 8.683 -21.204 -25.811 1.00 84.94 91 PHE A O 1
ATOM 749 N N . GLU A 1 92 ? 9.220 -19.528 -24.452 1.00 86.00 92 GLU A N 1
ATOM 750 C CA . GLU A 1 92 ? 8.328 -18.580 -25.128 1.00 86.00 92 GLU A CA 1
ATOM 751 C C . GLU A 1 92 ? 8.843 -18.185 -26.513 1.00 86.00 92 GLU A C 1
ATOM 753 O O . GLU A 1 92 ? 8.057 -18.082 -27.453 1.00 86.00 92 GLU A O 1
ATOM 758 N N . ARG A 1 93 ? 10.160 -18.011 -26.665 1.00 85.19 93 ARG A N 1
ATOM 759 C CA . ARG A 1 93 ? 10.779 -17.732 -27.964 1.00 85.19 93 ARG A CA 1
ATOM 760 C C . ARG A 1 93 ? 10.613 -18.905 -28.929 1.00 85.19 93 ARG A C 1
ATOM 762 O O . ARG A 1 93 ? 10.318 -18.669 -30.095 1.00 85.19 93 ARG A O 1
ATOM 769 N N . SER A 1 94 ? 10.745 -20.148 -28.457 1.00 79.88 94 SER A N 1
ATOM 770 C CA . SER A 1 94 ? 10.646 -21.343 -29.308 1.00 79.88 94 SER A CA 1
ATOM 771 C C . SER A 1 94 ? 9.280 -21.514 -29.972 1.00 79.88 94 SER A C 1
ATOM 773 O O . SER A 1 94 ? 9.203 -22.021 -31.087 1.00 79.88 94 SER A O 1
ATOM 775 N N . LYS A 1 95 ? 8.210 -21.035 -29.328 1.00 83.44 95 LYS A N 1
ATOM 776 C CA . LYS A 1 95 ? 6.846 -21.038 -29.881 1.00 83.44 95 LYS A CA 1
ATOM 777 C C . LYS A 1 95 ? 6.655 -20.090 -31.066 1.00 83.44 95 LYS A C 1
ATOM 779 O O . LYS A 1 95 ? 5.673 -20.230 -31.782 1.00 83.44 95 LYS A O 1
ATOM 784 N N . LEU A 1 96 ? 7.545 -19.111 -31.236 1.00 77.75 96 LEU A N 1
ATOM 785 C CA . LEU A 1 96 ? 7.464 -18.095 -32.293 1.00 77.75 96 LEU A CA 1
ATOM 786 C C . LEU A 1 96 ? 8.362 -18.419 -33.488 1.00 77.75 96 LEU A C 1
ATOM 788 O O . LEU A 1 96 ? 8.383 -17.664 -34.456 1.00 77.75 96 LEU A O 1
ATOM 792 N N . ILE A 1 97 ? 9.137 -19.501 -33.401 1.00 72.69 97 ILE A N 1
ATOM 793 C CA . ILE A 1 97 ? 9.985 -19.954 -34.495 1.00 72.69 97 ILE A CA 1
ATOM 794 C C . ILE A 1 97 ? 9.096 -20.713 -35.470 1.00 72.69 97 ILE A C 1
ATOM 796 O O . ILE A 1 97 ? 8.558 -21.770 -35.136 1.00 72.69 97 ILE A O 1
ATOM 800 N N . ASP A 1 98 ? 8.974 -20.181 -36.679 1.00 67.06 98 ASP A N 1
ATOM 801 C CA . ASP A 1 98 ? 8.423 -20.934 -37.793 1.00 67.06 98 ASP A CA 1
ATOM 802 C C . ASP A 1 98 ? 9.373 -22.098 -38.119 1.00 67.06 98 ASP A C 1
ATOM 804 O O . ASP A 1 98 ? 10.536 -21.889 -38.474 1.00 67.06 98 ASP A O 1
ATOM 808 N N . ARG A 1 99 ? 8.894 -23.334 -37.934 1.00 60.53 99 ARG A N 1
ATOM 809 C CA . ARG A 1 99 ? 9.685 -24.554 -38.165 1.00 60.53 99 ARG A CA 1
ATOM 810 C C . ARG A 1 99 ? 9.971 -24.781 -39.647 1.00 60.53 99 ARG A C 1
ATOM 812 O O . ARG A 1 99 ? 10.938 -25.474 -39.957 1.00 60.53 99 ARG A O 1
ATOM 819 N N . ASP A 1 100 ? 9.168 -24.180 -40.520 1.00 56.88 100 ASP A N 1
ATOM 820 C CA . ASP A 1 100 ? 9.285 -24.306 -41.970 1.00 56.88 100 ASP A CA 1
ATOM 821 C C . ASP A 1 100 ? 10.169 -23.199 -42.575 1.00 56.88 100 ASP A C 1
ATOM 823 O O . ASP A 1 100 ? 10.535 -23.250 -43.754 1.00 56.88 100 ASP A O 1
ATOM 827 N N . ALA A 1 101 ? 10.588 -22.214 -41.769 1.00 63.62 101 ALA A N 1
ATOM 828 C CA . ALA A 1 101 ? 11.529 -21.189 -42.197 1.00 63.62 101 ALA A CA 1
ATOM 829 C C . ALA A 1 101 ? 12.923 -21.790 -42.459 1.00 63.62 101 ALA A C 1
ATOM 831 O O . ALA A 1 101 ? 13.481 -22.531 -41.647 1.00 63.62 101 ALA A O 1
ATOM 832 N N . LYS A 1 102 ? 13.538 -21.418 -43.592 1.00 61.38 102 LYS A N 1
ATOM 833 C CA . LYS A 1 102 ? 14.937 -21.758 -43.910 1.00 61.38 102 LYS A CA 1
ATOM 834 C C . LYS A 1 102 ? 15.886 -20.987 -42.992 1.00 61.38 102 LYS A C 1
ATOM 836 O O . LYS A 1 102 ? 16.376 -19.916 -43.338 1.00 61.38 102 LYS A O 1
ATOM 841 N N . LEU A 1 103 ? 16.131 -21.544 -41.814 1.00 65.69 103 LEU A N 1
ATOM 842 C CA . LEU A 1 103 ? 17.011 -20.974 -40.803 1.00 65.69 103 LEU A CA 1
ATOM 843 C C . LEU A 1 103 ? 18.468 -21.443 -40.993 1.00 65.69 103 LEU A C 1
ATOM 845 O O . LEU A 1 103 ? 18.695 -22.606 -41.343 1.00 65.69 103 LEU A O 1
ATOM 849 N N . PRO A 1 104 ? 19.475 -20.584 -40.737 1.00 67.19 104 PRO A N 1
ATOM 850 C CA . PRO A 1 104 ? 20.881 -20.990 -40.729 1.00 67.19 104 PRO A CA 1
ATOM 851 C C . PRO A 1 104 ? 21.153 -22.187 -39.799 1.00 67.19 104 PRO A C 1
ATOM 853 O O . PRO A 1 104 ? 20.596 -22.283 -38.702 1.00 67.19 104 PRO A O 1
ATOM 856 N N . LYS A 1 105 ? 22.047 -23.104 -40.201 1.00 65.00 105 LYS A N 1
ATOM 857 C CA . LYS A 1 105 ? 22.432 -24.262 -39.368 1.00 65.00 105 LYS A CA 1
ATOM 858 C C . LYS A 1 105 ? 22.947 -23.803 -37.994 1.00 65.00 105 LYS A C 1
ATOM 860 O O . LYS A 1 105 ? 23.775 -22.904 -37.912 1.00 65.00 105 LYS A O 1
ATOM 865 N N . GLY A 1 106 ? 22.467 -24.441 -36.922 1.00 67.38 106 GLY A N 1
ATOM 866 C CA . GLY A 1 106 ? 22.868 -24.160 -35.534 1.00 67.38 106 GLY A CA 1
ATOM 867 C C . GLY A 1 106 ? 22.100 -23.025 -34.843 1.00 67.38 106 GLY A C 1
ATOM 868 O O . GLY A 1 106 ? 22.163 -22.910 -33.621 1.00 67.38 106 GLY A O 1
ATOM 869 N N . ILE A 1 107 ? 21.316 -22.222 -35.576 1.00 69.88 107 ILE A N 1
ATOM 870 C CA . ILE A 1 107 ? 20.564 -21.114 -34.969 1.00 69.88 107 ILE A CA 1
ATOM 871 C C . ILE A 1 107 ? 19.369 -21.600 -34.146 1.00 69.88 107 ILE A C 1
ATOM 873 O O . ILE A 1 107 ? 19.039 -20.989 -33.137 1.00 69.88 107 ILE A O 1
ATOM 877 N N . ILE A 1 108 ? 18.763 -22.729 -34.534 1.00 69.56 108 ILE A N 1
ATOM 878 C CA . ILE A 1 108 ? 17.652 -23.348 -33.800 1.00 69.56 108 ILE A CA 1
ATOM 879 C C . ILE A 1 108 ? 18.110 -23.739 -32.394 1.00 69.56 108 ILE A C 1
ATOM 881 O O . ILE A 1 108 ? 17.446 -23.389 -31.426 1.00 69.56 108 ILE A O 1
ATOM 885 N N . ASP A 1 109 ? 19.269 -24.387 -32.265 1.00 72.44 109 ASP A N 1
ATOM 886 C CA . ASP A 1 109 ? 19.794 -24.795 -30.959 1.00 72.44 109 ASP A CA 1
ATOM 887 C C . ASP A 1 109 ? 20.044 -23.580 -30.050 1.00 72.44 109 ASP A C 1
ATOM 889 O O . ASP A 1 109 ? 19.563 -23.523 -28.918 1.00 72.44 109 ASP A O 1
ATOM 893 N N . ARG A 1 110 ? 20.656 -22.517 -30.587 1.00 71.62 110 ARG A N 1
ATOM 894 C CA . ARG A 1 110 ? 20.832 -21.255 -29.852 1.00 71.62 110 ARG A CA 1
ATOM 895 C C . ARG A 1 110 ? 19.508 -20.581 -29.496 1.00 71.62 110 ARG A C 1
ATOM 897 O O . ARG A 1 110 ? 19.364 -20.048 -28.395 1.00 71.62 110 ARG A O 1
ATOM 904 N N . LEU A 1 111 ? 18.521 -20.593 -30.389 1.00 69.19 111 LEU A N 1
ATOM 905 C CA . LEU A 1 111 ? 17.190 -20.043 -30.123 1.00 69.19 111 LEU A CA 1
ATOM 906 C C . LEU A 1 111 ? 16.447 -20.834 -29.037 1.00 69.19 111 LEU A C 1
ATOM 908 O O . LEU A 1 111 ? 15.657 -20.239 -28.303 1.00 69.19 111 LEU A O 1
ATOM 912 N N . LEU A 1 112 ? 16.705 -22.134 -28.902 1.00 70.62 112 LEU A N 1
ATOM 913 C CA . LEU A 1 112 ? 16.103 -22.990 -27.877 1.00 70.62 112 LEU A CA 1
ATOM 914 C C . LEU A 1 112 ? 16.837 -22.921 -26.533 1.00 70.62 112 LEU A C 1
ATOM 916 O O . LEU A 1 112 ? 16.189 -23.024 -25.494 1.00 70.62 112 LEU A O 1
ATOM 920 N N . ASN A 1 113 ? 18.154 -22.708 -26.543 1.00 71.31 113 ASN A N 1
ATOM 921 C CA . ASN A 1 113 ? 18.987 -22.855 -25.346 1.00 71.31 113 ASN A CA 1
ATOM 922 C C . ASN A 1 113 ? 19.481 -21.530 -24.744 1.00 71.31 113 ASN A C 1
ATOM 924 O O . ASN A 1 113 ? 19.830 -21.499 -23.563 1.00 71.31 113 ASN A O 1
ATOM 928 N N . SER A 1 114 ? 19.488 -20.429 -25.506 1.00 75.69 114 SER A N 1
ATOM 929 C CA . SER A 1 114 ? 19.944 -19.127 -24.993 1.00 75.69 114 SER A CA 1
ATOM 930 C C . SER A 1 114 ? 18.952 -18.486 -24.018 1.00 75.69 114 SER A C 1
ATOM 932 O O . SER A 1 114 ? 17.733 -18.621 -24.137 1.00 75.69 114 SER A O 1
ATOM 934 N N . GLY A 1 115 ? 19.472 -17.741 -23.047 1.00 76.31 115 GLY A N 1
ATOM 935 C CA . GLY A 1 115 ? 18.676 -17.011 -22.066 1.00 76.31 115 GLY A CA 1
ATOM 936 C C . GLY A 1 115 ? 18.083 -15.696 -22.588 1.00 76.31 115 GLY A C 1
ATOM 937 O O . GLY A 1 115 ? 17.869 -15.473 -23.786 1.00 76.31 115 GLY A O 1
ATOM 938 N N . ILE A 1 116 ? 17.824 -14.797 -21.640 1.00 80.31 116 ILE A N 1
ATOM 939 C CA . ILE A 1 116 ? 17.349 -13.430 -21.885 1.00 80.31 116 ILE A CA 1
ATOM 940 C C . ILE A 1 116 ? 18.499 -12.668 -22.552 1.00 80.31 116 ILE A C 1
ATOM 942 O O . ILE A 1 116 ? 19.646 -12.815 -22.144 1.00 80.31 116 ILE A O 1
ATOM 946 N N . GLY A 1 117 ? 18.215 -11.907 -23.613 1.00 68.69 117 GLY A N 1
ATOM 947 C CA . GLY A 1 117 ? 19.258 -11.193 -24.364 1.00 68.69 117 GLY A CA 1
ATOM 948 C C . GLY A 1 117 ? 20.200 -12.091 -25.173 1.00 68.69 117 GLY A C 1
ATOM 949 O O . GLY A 1 117 ? 21.306 -11.671 -25.518 1.00 68.69 117 GLY A O 1
ATOM 950 N N . GLY A 1 118 ? 19.803 -13.339 -25.449 1.00 62.81 118 GLY A N 1
ATOM 951 C CA . GLY A 1 118 ? 20.599 -14.273 -26.250 1.00 62.81 118 GLY A CA 1
ATOM 952 C C . GLY A 1 118 ? 21.903 -14.701 -25.571 1.00 62.81 118 GLY A C 1
ATOM 953 O O . GLY A 1 118 ? 22.878 -14.992 -26.254 1.00 62.81 118 GLY A O 1
ATOM 954 N N . SER A 1 119 ? 21.974 -14.664 -24.237 1.00 60.88 119 SER A N 1
ATOM 955 C CA . SER A 1 119 ? 23.137 -15.163 -23.495 1.00 60.88 119 SER A CA 1
ATOM 956 C C . SER A 1 119 ? 23.231 -16.686 -23.628 1.00 60.88 119 SER A C 1
ATOM 958 O O . SER A 1 119 ? 22.310 -17.394 -23.220 1.00 60.88 119 SER A O 1
ATOM 960 N N . GLU A 1 120 ? 24.309 -17.177 -24.245 1.00 57.66 120 GLU A N 1
ATOM 961 C CA . GLU A 1 120 ? 24.637 -18.611 -24.314 1.00 57.66 120 GLU A CA 1
ATOM 962 C C . GLU A 1 120 ? 25.186 -19.102 -22.968 1.00 57.66 120 GLU A C 1
ATOM 964 O O . GLU A 1 120 ? 24.779 -20.154 -22.478 1.00 57.66 120 GLU A O 1
ATOM 969 N N . ASN A 1 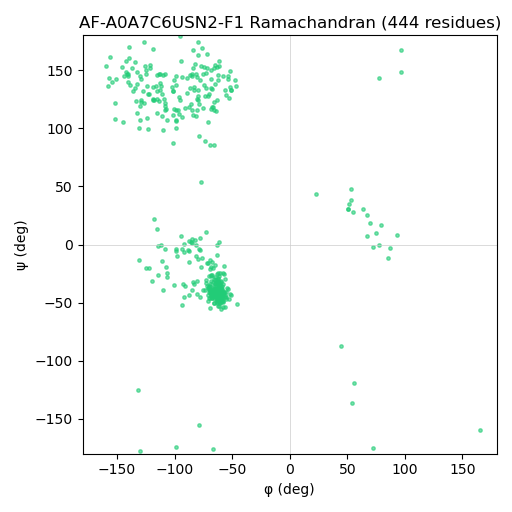121 ? 26.005 -18.271 -22.315 1.00 57.81 121 ASN A N 1
ATOM 970 C CA . ASN A 1 121 ? 26.374 -18.442 -20.917 1.00 57.81 121 ASN A CA 1
ATOM 971 C C . ASN A 1 121 ? 25.242 -17.902 -20.039 1.00 57.81 121 ASN A C 1
ATOM 973 O O . ASN A 1 121 ? 24.822 -16.756 -20.188 1.00 57.81 121 ASN A O 1
ATOM 977 N N . LYS A 1 122 ? 24.736 -18.730 -19.122 1.00 59.97 122 LYS A N 1
ATOM 978 C CA . LYS A 1 122 ? 23.730 -18.333 -18.116 1.00 59.97 122 LYS A CA 1
ATOM 979 C C . LYS A 1 122 ? 24.341 -17.550 -16.948 1.00 59.97 122 LYS A C 1
ATOM 981 O O . LYS A 1 122 ? 23.651 -17.270 -15.975 1.00 59.97 122 LYS A O 1
ATOM 986 N N . GLU A 1 123 ? 25.629 -17.245 -17.049 1.00 56.41 123 GLU A N 1
ATOM 987 C CA . GLU A 1 123 ? 26.405 -16.497 -16.075 1.00 56.41 123 GLU A CA 1
ATOM 988 C C . GLU A 1 123 ? 26.431 -15.027 -16.496 1.00 56.41 123 GLU A C 1
ATOM 990 O O . GLU A 1 123 ? 26.806 -14.703 -17.626 1.00 56.41 123 GLU A O 1
ATOM 995 N N . GLY A 1 124 ? 26.006 -14.154 -15.586 1.00 65.81 124 GLY A N 1
ATOM 996 C CA . GLY A 1 124 ? 26.087 -12.706 -15.750 1.00 65.81 124 GLY A CA 1
ATOM 997 C C . GLY A 1 124 ? 24.818 -12.019 -16.271 1.00 65.81 124 GLY A C 1
ATOM 998 O O . GLY A 1 124 ? 24.038 -12.562 -17.062 1.00 65.81 124 GLY A O 1
ATOM 999 N N . VAL A 1 125 ? 24.620 -10.779 -15.835 1.00 81.00 125 VAL A N 1
ATOM 1000 C CA . VAL A 1 125 ? 23.512 -9.902 -16.219 1.00 81.00 125 VAL A CA 1
ATOM 1001 C C . VAL A 1 125 ? 23.964 -8.983 -17.355 1.00 81.00 125 VAL A C 1
ATOM 1003 O O . VAL A 1 125 ? 24.792 -8.103 -17.173 1.00 81.00 125 VAL A O 1
ATOM 1006 N N . LYS A 1 126 ? 23.406 -9.153 -18.563 1.00 80.44 126 LYS A N 1
ATOM 1007 C CA . LYS A 1 126 ? 23.783 -8.307 -19.718 1.00 80.44 126 LYS A CA 1
ATOM 1008 C C . LYS A 1 126 ? 23.306 -6.861 -19.582 1.00 80.44 126 LYS A C 1
ATOM 1010 O O . LYS A 1 126 ? 24.086 -5.936 -19.766 1.00 80.44 126 LYS A O 1
ATOM 1015 N N . CYS A 1 127 ? 22.005 -6.676 -19.362 1.00 89.12 127 CYS A N 1
ATOM 1016 C CA . CYS A 1 127 ? 21.403 -5.363 -19.139 1.00 89.12 127 CYS A CA 1
ATOM 1017 C C . CYS A 1 127 ? 20.078 -5.492 -18.386 1.00 89.12 127 CYS A C 1
ATOM 1019 O O . CYS A 1 127 ? 19.281 -6.406 -18.623 1.00 89.12 127 CYS A O 1
ATOM 1021 N N . LEU A 1 128 ? 19.804 -4.544 -17.504 1.00 92.62 128 LEU A N 1
ATOM 1022 C CA . LEU A 1 128 ? 18.601 -4.496 -16.685 1.00 92.62 128 LEU A CA 1
ATOM 1023 C C . LEU A 1 128 ? 17.346 -4.243 -17.527 1.00 92.62 128 LEU A C 1
ATOM 1025 O O . LEU A 1 128 ? 16.272 -4.729 -17.167 1.00 92.62 128 LEU A O 1
ATOM 1029 N N . HIS A 1 129 ? 17.454 -3.585 -18.692 1.00 92.94 129 HIS A N 1
ATOM 1030 C CA . HIS A 1 129 ? 16.293 -3.313 -19.556 1.00 92.94 129 HIS A CA 1
ATOM 1031 C C . HIS A 1 129 ? 15.588 -4.589 -20.002 1.00 92.94 129 HIS A C 1
ATOM 1033 O O . HIS A 1 129 ? 14.362 -4.665 -19.970 1.00 92.94 129 HIS A O 1
ATOM 1039 N N . MET A 1 130 ? 16.348 -5.608 -20.409 1.00 91.31 130 MET A N 1
ATOM 1040 C CA . MET A 1 130 ? 15.775 -6.875 -20.874 1.00 91.31 130 MET A CA 1
ATOM 1041 C C . MET A 1 130 ? 15.186 -7.678 -19.716 1.00 91.31 130 MET A C 1
ATOM 1043 O O . MET A 1 130 ? 14.153 -8.336 -19.881 1.00 91.31 130 MET A O 1
ATOM 1047 N N . HIS A 1 131 ? 15.815 -7.610 -18.539 1.00 92.69 131 HIS A N 1
ATOM 1048 C CA . HIS A 1 131 ? 15.293 -8.279 -17.356 1.00 92.69 131 HIS A CA 1
ATOM 1049 C C . HIS A 1 131 ? 13.985 -7.640 -16.892 1.00 92.69 131 HIS A C 1
ATOM 1051 O O . HIS A 1 131 ? 13.012 -8.362 -16.655 1.00 92.69 131 HIS A O 1
ATOM 1057 N N . LEU A 1 132 ? 13.926 -6.307 -16.870 1.00 92.62 132 LEU A N 1
ATOM 1058 C CA . LEU A 1 132 ? 12.714 -5.563 -16.562 1.00 92.62 132 LEU A CA 1
ATOM 1059 C C . LEU A 1 132 ? 11.623 -5.778 -17.619 1.00 92.62 132 LEU A C 1
ATOM 1061 O O . LEU A 1 132 ? 10.488 -6.052 -17.248 1.00 92.62 132 LEU A O 1
ATOM 1065 N N . ALA A 1 133 ? 11.942 -5.744 -18.919 1.00 93.00 133 ALA A N 1
ATOM 1066 C CA . ALA A 1 133 ? 10.968 -6.033 -19.979 1.00 93.00 133 ALA A CA 1
ATOM 1067 C C . ALA A 1 133 ? 10.333 -7.419 -19.795 1.00 93.00 133 ALA A C 1
ATOM 1069 O O . ALA A 1 133 ? 9.116 -7.573 -19.886 1.00 93.00 133 ALA A O 1
ATOM 1070 N N . HIS A 1 134 ? 11.158 -8.426 -19.493 1.00 91.69 134 HIS A N 1
ATOM 1071 C CA . HIS A 1 134 ? 10.686 -9.785 -19.257 1.00 91.69 134 HIS A CA 1
ATOM 1072 C C . HIS A 1 134 ? 9.865 -9.906 -17.962 1.00 91.69 134 HIS A C 1
ATOM 1074 O O . HIS A 1 134 ? 8.859 -10.622 -17.952 1.00 91.69 134 HIS A O 1
ATOM 1080 N N . PHE A 1 135 ? 10.253 -9.214 -16.883 1.00 91.00 135 PHE A N 1
ATOM 1081 C CA . PHE A 1 135 ? 9.450 -9.155 -15.658 1.00 91.00 135 PHE A CA 1
ATOM 1082 C C . PHE A 1 135 ? 8.101 -8.496 -15.914 1.00 91.00 135 PHE A C 1
ATOM 1084 O O . PHE A 1 135 ? 7.078 -9.060 -15.549 1.00 91.00 135 PHE A O 1
ATOM 1091 N N . LEU A 1 136 ? 8.078 -7.344 -16.577 1.00 88.56 136 LEU A N 1
ATOM 1092 C CA . LEU A 1 136 ? 6.837 -6.657 -16.890 1.00 88.56 136 LEU A CA 1
ATOM 1093 C C . LEU A 1 136 ? 5.933 -7.557 -17.728 1.00 88.56 136 LEU A C 1
ATOM 1095 O O . LEU A 1 136 ? 4.769 -7.698 -17.385 1.00 88.56 136 LEU A O 1
ATOM 1099 N N . ALA A 1 137 ? 6.461 -8.245 -18.741 1.00 89.19 137 ALA A N 1
ATOM 1100 C CA . ALA A 1 137 ? 5.667 -9.138 -19.579 1.00 89.19 137 ALA A CA 1
ATOM 1101 C C . ALA A 1 137 ? 5.119 -10.376 -18.845 1.00 89.19 137 ALA A C 1
ATOM 1103 O O . ALA A 1 137 ? 3.987 -10.795 -19.078 1.00 89.19 137 ALA A O 1
ATOM 1104 N N . THR A 1 138 ? 5.909 -10.987 -17.954 1.00 87.25 138 THR A N 1
ATOM 1105 C CA . THR A 1 138 ? 5.613 -12.348 -17.448 1.00 87.25 138 THR A CA 1
ATOM 1106 C C . THR A 1 138 ? 5.455 -12.458 -15.935 1.00 87.25 138 THR A C 1
ATOM 1108 O O . THR A 1 138 ? 4.916 -13.448 -15.444 1.00 87.25 138 THR A O 1
ATOM 1111 N N . GLY A 1 139 ? 5.983 -11.494 -15.186 1.00 86.25 139 GLY A N 1
ATOM 1112 C CA . GLY A 1 139 ? 6.160 -11.521 -13.735 1.00 86.25 139 GLY A CA 1
ATOM 1113 C C . GLY A 1 139 ? 7.273 -12.455 -13.233 1.00 86.25 139 GLY A C 1
ATOM 1114 O O . GLY A 1 139 ? 7.524 -12.537 -12.037 1.00 86.25 139 GLY A O 1
ATOM 1115 N N . LYS A 1 140 ? 7.962 -13.205 -14.096 1.00 86.56 140 LYS A N 1
ATOM 1116 C CA . LYS A 1 140 ? 8.792 -14.345 -13.651 1.00 86.56 140 LYS A CA 1
ATOM 1117 C C . LYS A 1 140 ? 10.265 -14.022 -13.405 1.00 86.56 140 LYS A C 1
ATOM 1119 O O . LYS A 1 140 ? 11.009 -14.918 -13.025 1.00 86.56 140 LYS A O 1
ATOM 1124 N N . ASN A 1 141 ? 10.710 -12.799 -13.680 1.00 91.25 141 ASN A N 1
ATOM 1125 C CA . ASN A 1 141 ? 12.128 -12.448 -13.638 1.00 91.25 141 ASN A CA 1
ATOM 1126 C C . ASN A 1 141 ? 12.494 -11.763 -12.310 1.00 91.25 141 ASN A C 1
ATOM 1128 O O . ASN A 1 141 ? 11.983 -10.669 -12.073 1.00 91.25 141 ASN A O 1
ATOM 1132 N N . PRO A 1 142 ? 13.362 -12.364 -11.470 1.00 91.12 142 PRO A N 1
ATOM 1133 C CA . PRO A 1 142 ? 13.680 -11.826 -10.147 1.00 91.12 142 PRO A CA 1
ATOM 1134 C C . PRO A 1 142 ? 14.432 -10.489 -10.211 1.00 91.12 142 PRO A C 1
ATOM 1136 O O . PRO A 1 142 ? 14.050 -9.560 -9.511 1.00 91.12 142 PRO A O 1
ATOM 1139 N N . ILE A 1 143 ? 15.402 -10.340 -11.123 1.00 92.94 143 ILE A N 1
ATOM 1140 C CA . ILE A 1 143 ? 16.105 -9.061 -11.346 1.00 92.94 143 ILE A CA 1
ATOM 1141 C C . ILE A 1 143 ? 15.108 -7.990 -11.782 1.00 92.94 143 ILE A C 1
ATOM 1143 O O . ILE A 1 143 ? 15.055 -6.903 -11.222 1.00 92.94 143 ILE A O 1
ATOM 1147 N N . GLY A 1 144 ? 14.272 -8.303 -12.777 1.00 91.50 144 GLY A N 1
ATOM 1148 C CA . GLY A 1 144 ? 13.292 -7.338 -13.265 1.00 91.50 144 GLY A CA 1
ATOM 1149 C C . GLY A 1 144 ? 12.236 -6.963 -12.219 1.00 91.50 144 GLY A C 1
ATOM 1150 O O . GLY A 1 144 ? 11.724 -5.849 -12.276 1.00 91.50 144 GLY A O 1
ATOM 1151 N N . LYS A 1 145 ? 11.927 -7.855 -11.264 1.00 87.56 145 LYS A N 1
ATOM 1152 C CA . LYS A 1 145 ? 11.028 -7.573 -10.137 1.00 87.56 145 LYS A CA 1
ATOM 1153 C C . LYS A 1 145 ? 11.617 -6.514 -9.214 1.00 87.56 145 LYS A C 1
ATOM 1155 O O . LYS A 1 145 ? 10.928 -5.548 -8.907 1.00 87.56 145 LYS A O 1
ATOM 1160 N N . GLU A 1 146 ? 12.866 -6.694 -8.809 1.00 87.94 146 GLU A N 1
ATOM 1161 C CA . GLU A 1 146 ? 13.558 -5.766 -7.912 1.00 87.94 146 GLU A CA 1
ATOM 1162 C C . GLU A 1 146 ? 13.811 -4.420 -8.599 1.00 87.94 146 GLU A C 1
ATOM 1164 O O . GLU A 1 146 ? 13.422 -3.384 -8.070 1.00 87.94 146 GLU A O 1
ATOM 1169 N N . VAL A 1 147 ? 14.295 -4.427 -9.849 1.00 89.56 147 VAL A N 1
ATOM 1170 C CA . VAL A 1 147 ? 14.418 -3.201 -10.660 1.00 89.56 147 VAL A CA 1
ATOM 1171 C C . VAL A 1 147 ? 13.075 -2.475 -10.775 1.00 89.56 147 VAL A C 1
ATOM 1173 O O . VAL A 1 147 ? 13.024 -1.253 -10.694 1.00 89.56 147 VAL A O 1
ATOM 1176 N N . TRP A 1 148 ? 11.964 -3.198 -10.955 1.00 85.88 148 TRP A N 1
ATOM 1177 C CA . TRP A 1 148 ? 10.641 -2.573 -10.983 1.00 85.88 148 TRP A CA 1
ATOM 1178 C C . TRP A 1 148 ? 10.255 -1.954 -9.640 1.00 85.88 148 TRP A C 1
ATOM 1180 O O . TRP A 1 148 ? 9.681 -0.869 -9.640 1.00 85.88 148 TRP A O 1
ATOM 1190 N N . GLN A 1 149 ? 10.558 -2.618 -8.521 1.00 77.94 149 GLN A N 1
ATOM 1191 C CA . GLN A 1 149 ? 10.276 -2.112 -7.173 1.00 77.94 149 GLN A CA 1
ATOM 1192 C C . GLN A 1 149 ? 11.012 -0.796 -6.898 1.00 77.94 149 GLN A C 1
ATOM 1194 O O . GLN A 1 149 ? 10.406 0.124 -6.355 1.00 77.94 149 GLN A O 1
ATOM 1199 N N . GLU A 1 150 ? 12.246 -0.665 -7.381 1.00 78.31 150 GLU A N 1
ATOM 1200 C CA . GLU A 1 150 ? 13.028 0.575 -7.304 1.00 78.31 150 GLU A CA 1
ATOM 1201 C C . GLU A 1 150 ? 12.461 1.706 -8.191 1.00 78.31 150 GLU A C 1
ATOM 1203 O O . GLU A 1 150 ? 12.622 2.888 -7.897 1.00 78.31 150 GLU A O 1
ATOM 1208 N N . ILE A 1 151 ? 11.758 1.369 -9.281 1.00 75.94 151 ILE A N 1
ATOM 1209 C CA . ILE A 1 151 ? 11.155 2.336 -10.226 1.00 75.94 151 ILE A CA 1
ATOM 1210 C C . ILE A 1 151 ? 9.802 2.885 -9.730 1.00 75.94 151 ILE A C 1
ATOM 1212 O O . ILE A 1 151 ? 9.280 3.841 -10.305 1.00 75.94 151 ILE A O 1
ATOM 1216 N N . LEU A 1 152 ? 9.214 2.324 -8.664 1.00 59.22 152 LEU A N 1
ATOM 1217 C CA . LEU A 1 152 ? 7.870 2.677 -8.167 1.00 59.22 152 LEU A CA 1
ATOM 1218 C C . LEU A 1 152 ? 7.717 4.128 -7.667 1.00 59.22 152 LEU A C 1
ATOM 1220 O O . LEU A 1 152 ? 6.624 4.526 -7.276 1.00 59.22 152 LEU A O 1
ATOM 1224 N N . ALA A 1 153 ? 8.764 4.947 -7.699 1.00 58.22 153 ALA A N 1
ATOM 1225 C CA . ALA A 1 153 ? 8.616 6.392 -7.686 1.00 58.22 153 ALA A CA 1
ATOM 1226 C C . ALA A 1 153 ? 8.744 6.913 -9.118 1.00 58.22 153 ALA A C 1
ATOM 1228 O O . ALA A 1 153 ? 9.845 6.985 -9.661 1.00 58.22 153 ALA A O 1
ATOM 1229 N N . TRP A 1 154 ? 7.629 7.319 -9.733 1.00 62.00 154 TRP A N 1
ATOM 1230 C CA . TRP A 1 154 ? 7.708 8.183 -10.905 1.00 62.00 154 TRP A CA 1
ATOM 1231 C C . TRP A 1 154 ? 8.290 9.540 -10.485 1.00 62.00 154 TRP A C 1
ATOM 1233 O O . TRP A 1 154 ? 7.568 10.462 -10.115 1.00 62.00 154 TRP A O 1
ATOM 1243 N N . GLU A 1 155 ? 9.621 9.626 -10.461 1.00 56.56 155 GLU A N 1
ATOM 1244 C CA . GLU A 1 155 ? 10.387 10.843 -10.235 1.00 56.56 155 GLU A CA 1
ATOM 1245 C C . GLU A 1 155 ? 9.919 11.959 -11.178 1.00 56.56 155 GLU A C 1
ATOM 1247 O O . GLU A 1 155 ? 9.718 11.754 -12.381 1.00 56.56 155 GLU A O 1
ATOM 1252 N N . ALA A 1 156 ? 9.773 13.141 -10.579 1.00 50.62 156 ALA A N 1
ATOM 1253 C CA . ALA A 1 156 ? 9.078 14.325 -11.071 1.00 50.62 156 ALA A CA 1
ATOM 1254 C C . ALA A 1 156 ? 9.557 14.892 -12.413 1.00 50.62 156 ALA A C 1
ATOM 1256 O O . ALA A 1 156 ? 8.835 15.669 -13.035 1.00 50.62 156 ALA A O 1
ATOM 1257 N N . ASP A 1 157 ? 10.759 14.528 -12.850 1.00 52.81 157 ASP A N 1
ATOM 1258 C CA . ASP A 1 157 ? 11.454 15.314 -13.866 1.00 52.81 157 ASP A CA 1
ATOM 1259 C C . ASP A 1 157 ? 11.299 14.761 -15.289 1.00 52.81 157 ASP A C 1
ATOM 1261 O O . ASP A 1 157 ? 11.666 15.444 -16.240 1.00 52.81 157 ASP A O 1
ATOM 1265 N N . ASP A 1 158 ? 10.742 13.554 -15.482 1.00 58.28 158 ASP A N 1
ATOM 1266 C CA . ASP A 1 158 ? 10.862 12.871 -16.780 1.00 58.28 158 ASP A CA 1
ATOM 1267 C C . ASP A 1 158 ? 9.550 12.306 -17.385 1.00 58.28 158 ASP A C 1
ATOM 1269 O O . ASP A 1 158 ? 9.530 12.008 -18.580 1.00 58.28 158 ASP A O 1
ATOM 1273 N N . CYS A 1 159 ? 8.427 12.192 -16.664 1.00 67.50 159 CYS A N 1
ATOM 1274 C CA . CYS A 1 159 ? 7.143 11.749 -17.246 1.00 67.50 159 CYS A CA 1
ATOM 1275 C C . CYS A 1 159 ? 5.974 12.622 -16.754 1.00 67.50 159 CYS A C 1
ATOM 1277 O O . CYS A 1 159 ? 5.883 12.823 -15.551 1.00 67.50 159 CYS A O 1
ATOM 1279 N N . PRO A 1 160 ? 5.065 13.131 -17.617 1.00 60.38 160 PRO A N 1
ATOM 1280 C CA . PRO A 1 160 ? 4.889 12.847 -19.047 1.00 60.38 160 PRO A CA 1
ATOM 1281 C C . PRO A 1 160 ? 5.731 13.707 -20.004 1.00 60.38 160 PRO A C 1
ATOM 1283 O O . PRO A 1 160 ? 5.602 13.533 -21.212 1.00 60.38 160 PRO A O 1
ATOM 1286 N N . SER A 1 161 ? 6.599 14.595 -19.515 1.00 60.69 161 SER A N 1
ATOM 1287 C CA . SER A 1 161 ? 7.367 15.526 -20.361 1.00 60.69 161 SER A CA 1
ATOM 1288 C C . SER A 1 161 ? 8.280 14.842 -21.393 1.00 60.69 161 SER A C 1
ATOM 1290 O O . SER A 1 161 ? 8.430 15.367 -22.492 1.00 60.69 161 SER A O 1
ATOM 1292 N N . ASN A 1 162 ? 8.829 13.651 -21.097 1.00 64.06 162 ASN A N 1
ATOM 1293 C CA . ASN A 1 162 ? 9.591 12.849 -22.073 1.00 64.06 162 ASN A CA 1
ATOM 1294 C C . ASN A 1 162 ? 8.749 11.789 -22.804 1.00 64.06 162 ASN A C 1
ATOM 1296 O O . ASN A 1 162 ? 9.303 10.930 -23.497 1.00 64.06 162 ASN A O 1
ATOM 1300 N N . CYS A 1 163 ? 7.424 11.774 -22.635 1.00 71.94 163 CYS A N 1
ATOM 1301 C CA . CYS A 1 163 ? 6.574 10.949 -23.489 1.00 71.94 163 CYS A CA 1
ATOM 1302 C C . CYS A 1 163 ? 6.409 11.612 -24.866 1.00 71.94 163 CYS A C 1
ATOM 1304 O O . CYS A 1 163 ? 6.476 12.836 -24.975 1.00 71.94 163 CYS A O 1
ATOM 1306 N N . PRO A 1 164 ? 6.152 10.821 -25.927 1.00 69.06 164 PRO A N 1
ATOM 1307 C CA . PRO A 1 164 ? 5.782 11.361 -27.231 1.00 69.06 164 PRO A CA 1
ATOM 1308 C C . PRO A 1 164 ? 4.692 12.429 -27.123 1.00 69.06 164 PRO A C 1
ATOM 1310 O O . PRO A 1 164 ? 3.716 12.229 -26.398 1.00 69.06 164 PRO A O 1
ATOM 1313 N N . SER A 1 165 ? 4.783 13.483 -27.941 1.00 69.12 165 SER A N 1
ATOM 1314 C CA . SER A 1 165 ? 3.793 14.574 -28.048 1.00 69.12 165 SER A CA 1
ATOM 1315 C C . SER A 1 165 ? 2.390 14.126 -28.498 1.00 69.12 165 SER A C 1
ATOM 1317 O O . SER A 1 165 ? 1.474 14.932 -28.640 1.00 69.12 165 SER A O 1
ATOM 1319 N N . ILE A 1 166 ? 2.197 12.823 -28.706 1.00 68.88 166 ILE A N 1
ATOM 1320 C CA . ILE A 1 166 ? 0.922 12.205 -29.042 1.00 68.88 166 ILE A CA 1
ATOM 1321 C C . ILE A 1 166 ? 0.108 12.045 -27.747 1.00 68.88 166 ILE A C 1
ATOM 1323 O O . ILE A 1 166 ? 0.584 11.341 -26.858 1.00 68.88 166 ILE A O 1
ATOM 1327 N N . PRO A 1 167 ? -1.128 12.571 -27.632 1.00 65.44 167 PRO A N 1
ATOM 1328 C CA . PRO A 1 167 ? -1.921 12.535 -26.396 1.00 65.44 167 PRO A CA 1
ATOM 1329 C C . PRO A 1 167 ? -2.080 11.124 -25.803 1.00 65.44 167 PRO A C 1
ATOM 1331 O O . PRO A 1 167 ? -2.210 10.171 -26.580 1.00 65.44 167 PRO A O 1
ATOM 1334 N N . PRO A 1 168 ? -2.109 10.943 -24.468 1.00 66.25 168 PRO A N 1
ATOM 1335 C CA . PRO A 1 168 ? -2.285 9.630 -23.842 1.00 66.25 168 PRO A CA 1
ATOM 1336 C C . PRO A 1 168 ? -3.626 8.987 -24.220 1.00 66.25 168 PRO A C 1
ATOM 1338 O O . PRO A 1 168 ? -4.610 9.676 -24.502 1.00 66.25 168 PRO A O 1
ATOM 1341 N N . LEU A 1 169 ? -3.698 7.653 -24.198 1.00 63.72 169 LEU A N 1
ATOM 1342 C CA . LEU A 1 169 ? -4.959 6.938 -24.426 1.00 63.72 169 LEU A CA 1
ATOM 1343 C C . LEU A 1 169 ? -5.861 7.088 -23.191 1.00 63.72 169 LEU A C 1
ATOM 1345 O O . LEU A 1 169 ? -5.774 6.248 -22.310 1.00 63.72 169 LEU A O 1
ATOM 1349 N N . LYS A 1 170 ? -6.694 8.143 -23.117 1.00 60.41 170 LYS A N 1
ATOM 1350 C CA . LYS A 1 170 ? -7.806 8.394 -22.152 1.00 60.41 170 LYS A CA 1
ATOM 1351 C C . LYS A 1 170 ? -7.747 7.653 -20.791 1.00 60.41 170 LYS A C 1
ATOM 1353 O O . LYS A 1 170 ? -8.755 7.130 -20.324 1.00 60.41 170 LYS A O 1
ATOM 1358 N N . LYS A 1 171 ? -6.587 7.592 -20.144 1.00 68.12 171 LYS A N 1
ATOM 1359 C CA . LYS A 1 171 ? -6.388 6.967 -18.834 1.00 68.12 171 LYS A CA 1
ATOM 1360 C C . LYS A 1 171 ? -5.345 7.798 -18.124 1.00 68.12 171 LYS A C 1
ATOM 1362 O O . LYS A 1 171 ? -4.184 7.798 -18.516 1.00 68.12 171 LYS A O 1
ATOM 1367 N N . ARG A 1 172 ? -5.779 8.593 -17.154 1.00 78.62 172 ARG A N 1
ATOM 1368 C CA . ARG A 1 172 ? -4.859 9.251 -16.232 1.00 78.62 172 ARG A CA 1
ATOM 1369 C C . ARG A 1 172 ? -4.729 8.362 -14.997 1.00 78.62 172 ARG A C 1
ATOM 1371 O O . ARG A 1 172 ? -5.722 7.731 -14.617 1.00 78.62 172 ARG A O 1
ATOM 1378 N N . PRO A 1 173 ? -3.539 8.284 -14.385 1.00 88.12 173 PRO A N 1
ATOM 1379 C CA . PRO A 1 173 ? -3.427 7.784 -13.029 1.00 88.12 173 PRO A CA 1
ATOM 1380 C C . PRO A 1 173 ? -4.403 8.531 -12.121 1.00 88.12 173 PRO A C 1
ATOM 1382 O O . PRO A 1 173 ? -4.709 9.699 -12.358 1.00 88.12 173 PRO A O 1
ATOM 1385 N N . LYS A 1 174 ? -4.897 7.858 -11.091 1.00 91.44 174 LYS A N 1
ATOM 1386 C CA . LYS A 1 174 ? -5.840 8.430 -10.134 1.00 91.44 174 LYS A CA 1
ATOM 1387 C C . LYS A 1 174 ? -5.194 8.476 -8.762 1.00 91.44 174 LYS A C 1
ATOM 1389 O O . LYS A 1 174 ? -4.574 7.500 -8.357 1.00 91.44 174 LYS A O 1
ATOM 1394 N N . ALA A 1 175 ? -5.356 9.577 -8.051 1.00 94.00 175 ALA A N 1
ATOM 1395 C CA . ALA A 1 175 ? -4.767 9.804 -6.747 1.00 94.00 175 ALA A CA 1
ATOM 1396 C C . ALA A 1 175 ? -5.830 9.924 -5.660 1.00 94.00 175 ALA A C 1
ATOM 1398 O O . ALA A 1 175 ? -6.917 10.462 -5.893 1.00 94.00 175 ALA A O 1
ATOM 1399 N N . ILE A 1 176 ? -5.487 9.441 -4.469 1.00 96.94 176 ILE A N 1
ATOM 1400 C CA . ILE A 1 176 ? -6.280 9.582 -3.254 1.00 96.94 176 ILE A CA 1
ATOM 1401 C C . ILE A 1 176 ? -5.392 10.035 -2.111 1.00 96.94 176 ILE A C 1
ATOM 1403 O O . ILE A 1 176 ? -4.287 9.521 -1.941 1.00 96.94 176 ILE A O 1
ATOM 1407 N N . ILE A 1 177 ? -5.915 10.967 -1.320 1.00 98.25 177 ILE A N 1
ATOM 1408 C CA . ILE A 1 177 ? -5.329 11.385 -0.051 1.00 98.25 177 ILE A CA 1
ATOM 1409 C C . ILE A 1 177 ? -6.237 10.916 1.090 1.00 98.25 177 ILE A C 1
ATOM 1411 O O . ILE A 1 177 ? -7.443 11.164 1.073 1.00 98.25 177 ILE A O 1
ATOM 1415 N N . ASP A 1 178 ? -5.653 10.260 2.086 1.00 97.44 178 ASP A N 1
ATOM 1416 C CA . ASP A 1 178 ? -6.331 9.823 3.309 1.00 97.44 178 ASP A CA 1
ATOM 1417 C C . ASP A 1 178 ? -5.614 10.392 4.540 1.00 97.44 178 ASP A C 1
ATOM 1419 O O . ASP A 1 178 ? -4.494 9.993 4.870 1.00 97.44 178 ASP A O 1
ATOM 1423 N N . ALA A 1 179 ? -6.249 11.356 5.205 1.00 97.75 179 ALA A N 1
ATOM 1424 C CA . ALA A 1 179 ? -5.753 11.982 6.423 1.00 97.75 179 ALA A CA 1
ATOM 1425 C C . ALA A 1 179 ? -6.428 11.366 7.658 1.00 97.75 179 ALA A C 1
ATOM 1427 O O . ALA A 1 179 ? -7.544 11.734 8.026 1.00 97.75 179 ALA A O 1
ATOM 1428 N N . GLY A 1 180 ? -5.729 10.458 8.339 1.00 95.50 180 GLY A N 1
ATOM 1429 C CA . GLY A 1 180 ? -6.196 9.829 9.576 1.00 95.50 180 GLY A CA 1
ATOM 1430 C C . GLY A 1 180 ? -5.610 10.453 10.847 1.00 95.50 180 GLY A C 1
ATOM 1431 O O . GLY A 1 180 ? -4.852 11.422 10.816 1.00 95.50 180 GLY A O 1
ATOM 1432 N N . SER A 1 181 ? -5.915 9.845 12.001 1.00 94.06 181 SER A N 1
ATOM 1433 C CA . SER A 1 181 ? -5.400 10.293 13.310 1.00 94.06 181 SER A CA 1
ATOM 1434 C C . SER A 1 181 ? -3.916 10.007 13.541 1.00 94.06 181 SER A C 1
ATOM 1436 O O . SER A 1 181 ? -3.345 10.516 14.495 1.00 94.06 181 SER A O 1
ATOM 1438 N N . ASN A 1 182 ? -3.293 9.129 12.760 1.00 94.00 182 ASN A N 1
ATOM 1439 C CA . ASN A 1 182 ? -1.884 8.778 12.964 1.00 94.00 182 ASN A CA 1
ATOM 1440 C C . ASN A 1 182 ? -1.009 9.099 11.760 1.00 94.00 182 ASN A C 1
ATOM 1442 O O . ASN A 1 182 ? 0.175 9.382 11.909 1.00 94.00 182 ASN A O 1
ATOM 1446 N N . THR A 1 183 ? -1.586 9.014 10.566 1.00 94.56 183 THR A N 1
ATOM 1447 C CA . THR A 1 183 ? -0.868 9.177 9.311 1.00 94.56 183 THR A CA 1
ATOM 1448 C C . THR A 1 183 ? -1.714 9.933 8.309 1.00 94.56 183 THR A C 1
ATOM 1450 O O . THR A 1 183 ? -2.924 9.719 8.266 1.00 94.56 183 THR A O 1
ATOM 1453 N N . CYS A 1 184 ? -1.060 10.716 7.461 1.00 97.06 184 CYS A N 1
ATOM 1454 C CA . CYS A 1 184 ? -1.593 11.143 6.176 1.0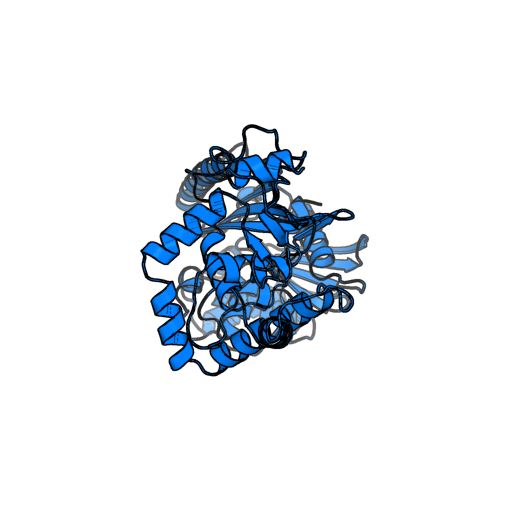0 97.06 184 CYS A CA 1
ATOM 1455 C C . CYS A 1 184 ? -0.997 10.234 5.095 1.00 97.06 184 CYS A C 1
ATOM 1457 O O . CYS A 1 184 ? 0.183 9.885 5.181 1.00 97.06 184 CYS A O 1
ATOM 1459 N N . ARG A 1 185 ? -1.802 9.786 4.133 1.00 95.94 185 ARG A N 1
ATOM 1460 C CA . ARG A 1 185 ? -1.391 8.827 3.102 1.00 95.94 185 ARG A CA 1
ATOM 1461 C C . ARG A 1 185 ? -1.745 9.342 1.719 1.00 95.94 185 ARG A C 1
ATOM 1463 O O . ARG A 1 185 ? -2.822 9.903 1.532 1.00 95.94 185 ARG A O 1
ATOM 1470 N N . LEU A 1 186 ? -0.863 9.081 0.763 1.00 95.62 186 LEU A N 1
ATOM 1471 C CA . LEU A 1 186 ? -1.091 9.251 -0.666 1.00 95.62 186 LEU A CA 1
ATOM 1472 C C . LEU A 1 186 ? -1.045 7.884 -1.343 1.00 95.62 186 LEU A C 1
ATOM 1474 O O . LEU A 1 186 ? -0.099 7.120 -1.151 1.00 95.62 186 LEU A O 1
ATOM 1478 N N . LEU A 1 187 ? -2.037 7.612 -2.184 1.00 93.19 187 LEU A N 1
ATOM 1479 C CA . LEU A 1 187 ? -2.050 6.473 -3.094 1.00 93.19 187 LEU A CA 1
ATOM 1480 C C . LEU A 1 187 ? -2.320 6.969 -4.511 1.00 93.19 187 LEU A C 1
ATOM 1482 O O . LEU A 1 187 ? -3.373 7.551 -4.768 1.00 93.19 187 LEU A O 1
ATOM 1486 N N . ILE A 1 188 ? -1.401 6.694 -5.436 1.00 90.88 188 ILE A N 1
ATOM 1487 C CA . ILE A 1 188 ? -1.617 6.898 -6.870 1.00 90.88 188 ILE A CA 1
ATOM 1488 C C . ILE A 1 188 ? -1.755 5.530 -7.531 1.00 90.88 188 ILE A C 1
ATOM 1490 O O . ILE A 1 188 ? -0.856 4.688 -7.463 1.00 90.88 188 ILE A O 1
ATOM 1494 N N . LEU A 1 189 ? -2.894 5.310 -8.181 1.00 89.62 189 LEU A N 1
ATOM 1495 C CA . LEU A 1 189 ? -3.188 4.117 -8.956 1.00 89.62 189 LEU A CA 1
ATOM 1496 C C . LEU A 1 189 ? -3.012 4.376 -10.444 1.00 89.62 189 LEU A C 1
ATOM 1498 O O . LEU A 1 189 ? -3.564 5.324 -11.004 1.00 89.62 189 LEU A O 1
ATOM 1502 N N . GLY A 1 190 ? -2.310 3.460 -11.095 1.00 87.19 190 GLY A N 1
ATOM 1503 C CA . GLY A 1 190 ? -2.232 3.382 -12.539 1.00 87.19 190 GLY A CA 1
ATOM 1504 C C . GLY A 1 190 ? -3.157 2.309 -13.100 1.00 87.19 190 GLY A C 1
ATOM 1505 O O . GLY A 1 190 ? -3.291 1.240 -12.508 1.00 87.19 190 GLY A O 1
ATOM 1506 N N . GLY A 1 191 ? -3.788 2.588 -14.243 1.00 86.19 191 GLY A N 1
ATOM 1507 C CA . GLY A 1 191 ? -4.618 1.619 -14.958 1.00 86.19 191 GLY A CA 1
ATOM 1508 C C . GLY A 1 191 ? -3.812 0.828 -15.989 1.00 86.19 191 GLY A C 1
ATOM 1509 O O . GLY A 1 191 ? -3.334 1.393 -16.971 1.00 86.19 191 GLY A O 1
ATOM 1510 N N . PHE A 1 192 ? -3.717 -0.486 -15.817 1.00 81.94 192 PHE A N 1
ATOM 1511 C CA . PHE A 1 192 ? -2.988 -1.394 -16.705 1.00 81.94 192 PHE A CA 1
ATOM 1512 C C . PHE A 1 192 ? -3.946 -2.330 -17.445 1.00 81.94 192 PHE A C 1
ATOM 1514 O O . PHE A 1 192 ? -4.956 -2.748 -16.896 1.00 81.94 192 PHE A O 1
ATOM 1521 N N . LEU A 1 193 ? -3.635 -2.709 -18.687 1.00 80.44 193 LEU A N 1
ATOM 1522 C CA . LEU A 1 193 ? -4.455 -3.682 -19.437 1.00 80.44 193 LEU A CA 1
ATOM 1523 C C . LEU A 1 193 ? -4.258 -5.136 -18.984 1.00 80.44 193 LEU A C 1
ATOM 1525 O O . LEU A 1 193 ? -5.004 -6.030 -19.371 1.00 80.44 193 LEU A O 1
ATOM 1529 N N . GLN A 1 194 ? -3.237 -5.378 -18.173 1.00 79.88 194 GLN A N 1
ATOM 1530 C CA . GLN A 1 194 ? -2.905 -6.677 -17.614 1.00 79.88 194 GLN A CA 1
ATOM 1531 C C . GLN A 1 194 ? -2.412 -6.467 -16.181 1.00 79.88 194 GLN A C 1
ATOM 1533 O O . GLN A 1 194 ? -1.768 -5.443 -15.933 1.00 79.88 194 GLN A O 1
ATOM 1538 N N . PRO A 1 195 ? -2.639 -7.417 -15.262 1.00 78.25 195 PRO A N 1
ATOM 1539 C CA . PRO A 1 195 ? -2.211 -7.252 -13.887 1.00 78.25 195 PRO A CA 1
ATOM 1540 C C . PRO A 1 195 ? -0.681 -7.278 -13.799 1.00 78.25 195 PRO A C 1
ATOM 1542 O O . PRO A 1 195 ? 0.003 -8.028 -14.503 1.00 78.25 195 PRO A O 1
ATOM 1545 N N . LEU A 1 196 ? -0.154 -6.438 -12.922 1.00 72.75 196 LEU A N 1
ATOM 1546 C CA . LEU A 1 196 ? 1.177 -6.529 -12.338 1.00 72.75 196 LEU A CA 1
ATOM 1547 C C . LEU A 1 196 ? 1.145 -7.482 -11.133 1.00 72.75 196 LEU A C 1
ATOM 1549 O O . LEU A 1 196 ? 0.073 -7.805 -10.627 1.00 72.75 196 LEU A O 1
ATOM 1553 N N . GLN A 1 197 ? 2.308 -7.885 -10.622 1.00 68.25 197 GLN A N 1
ATOM 1554 C CA . GLN A 1 197 ? 2.400 -8.707 -9.404 1.00 68.25 197 GLN A CA 1
ATOM 1555 C C . GLN A 1 197 ? 2.082 -7.960 -8.098 1.00 68.25 197 GLN A C 1
ATOM 1557 O O . GLN A 1 197 ? 2.321 -8.493 -7.032 1.00 68.25 197 GLN A O 1
ATOM 1562 N N . ILE A 1 198 ? 1.544 -6.745 -8.148 1.00 69.56 198 ILE A N 1
ATOM 1563 C CA . ILE A 1 198 ? 1.127 -5.965 -6.973 1.00 69.56 198 ILE A CA 1
ATOM 1564 C C . ILE A 1 198 ? -0.364 -6.169 -6.674 1.00 69.56 198 ILE A C 1
ATOM 1566 O O . ILE A 1 198 ? -1.114 -6.523 -7.590 1.00 69.56 198 ILE A O 1
ATOM 1570 N N . PRO A 1 199 ? -0.827 -5.925 -5.433 1.00 74.94 199 PRO A N 1
ATOM 1571 C CA . PRO A 1 199 ? -2.245 -6.012 -5.109 1.00 74.94 199 PRO A CA 1
ATOM 1572 C C . PRO A 1 199 ? -3.103 -5.199 -6.089 1.00 74.94 199 PRO A C 1
ATOM 1574 O O . PRO A 1 199 ? -2.790 -4.053 -6.429 1.00 74.94 199 PRO A O 1
ATOM 1577 N N . ILE A 1 200 ? -4.176 -5.819 -6.580 1.00 84.94 200 ILE A N 1
ATOM 1578 C CA . ILE A 1 200 ? -5.151 -5.169 -7.455 1.00 84.94 200 ILE A CA 1
ATOM 1579 C C . ILE A 1 200 ? -6.145 -4.439 -6.558 1.00 84.94 200 ILE A C 1
ATOM 1581 O O . ILE A 1 200 ? -6.932 -5.068 -5.856 1.00 84.94 200 ILE A O 1
ATOM 1585 N N . TYR A 1 201 ? -6.121 -3.107 -6.598 1.00 85.94 201 TYR A N 1
ATOM 1586 C CA . TYR A 1 201 ? -7.042 -2.277 -5.819 1.00 85.94 201 TYR A CA 1
ATOM 1587 C C . TYR A 1 201 ? -8.456 -2.367 -6.377 1.00 85.94 201 TYR A C 1
ATOM 1589 O O . TYR A 1 201 ? -9.418 -2.518 -5.626 1.00 85.94 201 TYR A O 1
ATOM 1597 N N . TYR A 1 202 ? -8.587 -2.318 -7.704 1.00 83.50 202 TYR A N 1
ATOM 1598 C CA . TYR A 1 202 ? -9.849 -2.593 -8.373 1.00 83.50 202 TYR A CA 1
ATOM 1599 C C . TYR A 1 202 ? -9.652 -2.974 -9.845 1.00 83.50 202 TYR A C 1
ATOM 1601 O O . TYR A 1 202 ? -8.679 -2.584 -10.487 1.00 83.50 202 TYR A O 1
ATOM 1609 N N . GLN A 1 203 ? -10.596 -3.740 -10.394 1.00 82.81 203 GLN A N 1
ATOM 1610 C CA . GLN A 1 203 ? -10.605 -4.133 -11.805 1.00 82.81 203 GLN A CA 1
ATOM 1611 C C . GLN A 1 203 ? -11.856 -3.618 -12.517 1.00 82.81 203 GLN A C 1
ATOM 1613 O O . GLN A 1 203 ? -12.971 -3.941 -12.116 1.00 82.81 203 GLN A O 1
ATOM 1618 N N . GLU A 1 204 ? -11.695 -2.870 -13.602 1.00 81.19 204 GLU A N 1
ATOM 1619 C CA . GLU A 1 204 ? -12.788 -2.410 -14.464 1.00 81.19 204 GLU A CA 1
ATOM 1620 C C . GLU A 1 204 ? -12.697 -3.117 -15.821 1.00 81.19 204 GLU A C 1
ATOM 1622 O O . GLU A 1 204 ? -11.786 -2.811 -16.579 1.00 81.19 204 GLU A O 1
ATOM 1627 N N . LYS A 1 205 ? -13.630 -4.025 -16.155 1.00 81.81 205 LYS A N 1
ATOM 1628 C CA . LYS A 1 205 ? -13.625 -4.859 -17.383 1.00 81.81 205 LYS A CA 1
ATOM 1629 C C . LYS A 1 205 ? -12.235 -5.458 -17.694 1.00 81.81 205 LYS A C 1
ATOM 1631 O O . LYS A 1 205 ? -11.924 -6.550 -17.229 1.00 81.81 205 LYS A O 1
ATOM 1636 N N . ASN A 1 206 ? -11.401 -4.711 -18.424 1.00 78.00 206 ASN A N 1
ATOM 1637 C CA . ASN A 1 206 ? -10.063 -5.077 -18.898 1.00 78.00 206 ASN A CA 1
ATOM 1638 C C . ASN A 1 206 ? -8.928 -4.209 -18.302 1.00 78.00 206 ASN A C 1
ATOM 1640 O O . ASN A 1 206 ? -7.819 -4.214 -18.826 1.00 78.00 206 ASN A O 1
ATOM 1644 N N . ASN A 1 207 ? -9.203 -3.425 -17.256 1.00 82.75 207 ASN A N 1
ATOM 1645 C CA . ASN A 1 207 ? -8.258 -2.527 -16.596 1.00 82.75 207 ASN A CA 1
ATOM 1646 C C . ASN A 1 207 ? -8.003 -2.983 -15.164 1.00 82.75 207 ASN A C 1
ATOM 1648 O O . ASN A 1 207 ? -8.937 -3.073 -14.369 1.00 82.75 207 ASN A O 1
ATOM 1652 N N . TYR A 1 208 ? -6.739 -3.191 -14.832 1.00 86.50 208 TYR A N 1
ATOM 1653 C CA . TYR A 1 208 ? -6.243 -3.490 -13.500 1.00 86.50 208 TYR A CA 1
ATOM 1654 C C . TYR A 1 208 ? -5.682 -2.207 -12.907 1.00 86.50 208 TYR A C 1
ATOM 1656 O O . TYR A 1 208 ? -4.735 -1.637 -13.447 1.00 86.50 208 TYR A O 1
ATOM 1664 N N . TRP A 1 209 ? -6.284 -1.734 -11.824 1.00 87.75 209 TRP A N 1
ATOM 1665 C CA . TRP A 1 209 ? -5.825 -0.543 -11.128 1.00 87.75 209 TRP A CA 1
ATOM 1666 C C . TRP A 1 209 ? -4.959 -0.947 -9.955 1.00 87.75 209 TRP A C 1
ATOM 1668 O O . TRP A 1 209 ? -5.402 -1.639 -9.034 1.00 87.75 209 TRP A O 1
ATOM 1678 N N . GLN A 1 210 ? -3.698 -0.553 -10.035 1.00 87.38 210 GLN A N 1
ATOM 1679 C CA . GLN A 1 210 ? -2.662 -1.000 -9.123 1.00 87.38 210 GLN A CA 1
ATOM 1680 C C . GLN A 1 210 ? -1.793 0.180 -8.710 1.00 87.38 210 GLN A C 1
ATOM 1682 O O . GLN A 1 210 ? -1.681 1.161 -9.449 1.00 87.38 210 GLN A O 1
ATOM 1687 N N . ALA A 1 211 ? -1.221 0.098 -7.512 1.00 86.94 211 ALA A N 1
ATOM 1688 C CA . ALA A 1 211 ? -0.403 1.171 -6.976 1.00 86.94 211 ALA A CA 1
ATOM 1689 C C . ALA A 1 211 ? 0.834 1.405 -7.839 1.00 86.94 211 ALA A C 1
ATOM 1691 O O . ALA A 1 211 ? 1.611 0.491 -8.093 1.00 86.94 211 ALA A O 1
ATOM 1692 N N . ILE A 1 212 ? 0.996 2.643 -8.284 1.00 82.25 212 ILE A N 1
ATOM 1693 C CA . ILE A 1 212 ? 2.207 3.104 -8.964 1.00 82.25 212 ILE A CA 1
ATOM 1694 C C . ILE A 1 212 ? 2.996 4.084 -8.112 1.00 82.25 212 ILE A C 1
ATOM 1696 O O . ILE A 1 212 ? 4.135 4.354 -8.445 1.00 82.25 212 ILE A O 1
ATOM 1700 N N . TYR A 1 213 ? 2.389 4.608 -7.043 1.00 84.50 213 TYR A N 1
ATOM 1701 C CA . TYR A 1 213 ? 3.060 5.368 -6.002 1.00 84.50 213 TYR A CA 1
ATOM 1702 C C . TYR A 1 213 ? 2.274 5.253 -4.696 1.00 84.50 213 TYR A C 1
ATOM 1704 O O . TYR A 1 213 ? 1.038 5.308 -4.705 1.00 84.50 213 TYR A O 1
ATOM 1712 N N . GLN A 1 214 ? 2.989 5.115 -3.583 1.00 86.88 214 GLN A N 1
ATOM 1713 C CA . GLN A 1 214 ? 2.430 5.198 -2.240 1.00 86.88 214 GLN A CA 1
ATOM 1714 C C . GLN A 1 214 ? 3.383 5.980 -1.350 1.00 86.88 214 GLN A C 1
ATOM 1716 O O . GLN A 1 214 ? 4.587 5.742 -1.370 1.00 86.88 214 GLN A O 1
ATOM 1721 N N . GLU A 1 215 ? 2.840 6.870 -0.530 1.00 88.94 215 GLU A N 1
ATOM 1722 C CA . GLU A 1 215 ? 3.608 7.545 0.510 1.00 88.94 215 GLU A CA 1
ATOM 1723 C C . GLU A 1 215 ? 2.755 7.671 1.766 1.00 88.94 215 GLU A C 1
ATOM 1725 O O . GLU A 1 215 ? 1.534 7.828 1.712 1.00 88.94 215 GLU A O 1
ATOM 1730 N N . THR A 1 216 ? 3.398 7.560 2.921 1.00 92.00 216 THR A N 1
ATOM 1731 C CA . THR A 1 216 ? 2.753 7.692 4.224 1.00 92.00 216 THR A CA 1
ATOM 1732 C C . THR A 1 216 ? 3.606 8.600 5.089 1.00 92.00 216 THR A C 1
ATOM 1734 O O . THR A 1 216 ? 4.778 8.316 5.310 1.00 92.00 216 THR A O 1
ATOM 1737 N N . ILE A 1 217 ? 3.009 9.673 5.601 1.00 93.94 217 ILE A N 1
ATOM 1738 C CA . ILE A 1 217 ? 3.643 10.584 6.553 1.00 93.94 217 ILE A CA 1
ATOM 1739 C C . ILE A 1 217 ? 2.980 10.400 7.914 1.00 93.94 217 ILE A C 1
ATOM 1741 O O . ILE A 1 217 ? 1.759 10.507 8.051 1.00 93.94 217 ILE A O 1
ATOM 1745 N N . THR A 1 218 ? 3.787 10.119 8.935 1.00 94.00 218 THR A N 1
ATOM 1746 C CA . THR A 1 218 ? 3.323 10.011 10.322 1.00 94.00 218 THR A CA 1
ATOM 1747 C C . THR A 1 218 ? 3.054 11.401 10.899 1.00 94.00 218 THR A C 1
ATOM 1749 O O . THR A 1 218 ? 3.957 12.229 11.021 1.00 94.00 218 THR A O 1
ATOM 1752 N N . THR A 1 219 ? 1.798 11.655 11.269 1.00 94.25 219 THR A N 1
ATOM 1753 C CA . THR A 1 219 ? 1.319 12.952 11.776 1.00 94.25 219 THR A CA 1
ATOM 1754 C C . THR A 1 219 ? 1.059 12.936 13.279 1.00 94.25 219 THR A C 1
ATOM 1756 O O . THR A 1 219 ? 1.186 13.973 13.915 1.00 94.25 219 THR A O 1
ATOM 1759 N N . GLU A 1 220 ? 0.720 11.774 13.851 1.00 92.38 220 GLU A N 1
ATOM 1760 C CA . GLU A 1 220 ? 0.318 11.600 15.260 1.00 92.38 220 GLU A CA 1
ATOM 1761 C C . GLU A 1 220 ? -0.791 12.572 15.733 1.00 92.38 220 GLU A C 1
ATOM 1763 O O . GLU A 1 220 ? -0.873 12.899 16.914 1.00 92.38 220 GLU A O 1
ATOM 1768 N N . ALA A 1 221 ? -1.692 13.005 14.842 1.00 94.06 221 ALA A N 1
ATOM 1769 C CA . ALA A 1 221 ? -2.756 13.972 15.157 1.00 94.06 221 ALA A CA 1
ATOM 1770 C C . ALA A 1 221 ? -3.712 13.552 16.293 1.00 94.06 221 ALA A C 1
ATOM 1772 O O . ALA A 1 221 ? -4.325 14.396 16.940 1.00 94.06 221 ALA A O 1
ATOM 1773 N N . GLY A 1 222 ? -3.852 12.251 16.550 1.00 91.12 222 GLY A N 1
ATOM 1774 C CA . GLY A 1 222 ? -4.613 11.709 17.676 1.00 91.12 222 GLY A CA 1
ATOM 1775 C C . GLY A 1 222 ? -3.886 11.811 19.020 1.00 91.12 222 GLY A C 1
ATOM 1776 O O . GLY A 1 222 ? -4.537 11.737 20.061 1.00 91.12 222 GLY A O 1
ATOM 1777 N N . ARG A 1 223 ? -2.560 11.985 19.004 1.00 89.56 223 ARG A N 1
ATOM 1778 C CA . ARG A 1 223 ? -1.718 12.179 20.190 1.00 89.56 223 ARG A CA 1
ATOM 1779 C C . ARG A 1 223 ? -1.516 13.665 20.479 1.00 89.56 223 ARG A C 1
ATOM 1781 O O . ARG A 1 223 ? -1.780 14.098 21.597 1.00 89.56 223 ARG A O 1
ATOM 1788 N N . ASP A 1 224 ? -1.079 14.417 19.472 1.00 92.56 224 ASP A N 1
ATOM 1789 C CA . ASP A 1 224 ? -0.831 15.859 19.526 1.00 92.56 224 ASP A CA 1
ATOM 1790 C C . ASP A 1 224 ? -1.525 16.530 18.335 1.00 92.56 224 ASP A C 1
ATOM 1792 O O . ASP A 1 224 ? -1.118 16.383 17.179 1.00 92.56 224 ASP A O 1
ATOM 1796 N N . LEU A 1 225 ? -2.617 17.241 18.623 1.00 95.38 225 LEU A N 1
ATOM 1797 C CA . LEU A 1 225 ? -3.470 17.814 17.589 1.00 95.38 225 LEU A CA 1
ATOM 1798 C C . LEU A 1 225 ? -2.806 18.991 16.865 1.00 95.38 225 LEU A C 1
ATOM 1800 O O . LEU A 1 225 ? -3.001 19.138 15.658 1.00 95.38 225 LEU A O 1
ATOM 1804 N N . GLU A 1 226 ? -2.046 19.829 17.570 1.00 97.00 226 GLU A N 1
ATOM 1805 C CA . GLU A 1 226 ? -1.406 21.001 16.963 1.00 97.00 226 GLU A CA 1
ATOM 1806 C C . GLU A 1 226 ? -0.266 20.565 16.045 1.00 97.00 226 GLU A C 1
ATOM 1808 O O . GLU A 1 226 ? -0.232 20.944 14.867 1.00 97.00 226 GLU A O 1
ATOM 1813 N N . LEU A 1 227 ? 0.607 19.682 16.542 1.00 96.06 227 LEU A N 1
ATOM 1814 C CA . LEU A 1 227 ? 1.680 19.107 15.735 1.00 96.06 227 LEU A CA 1
ATOM 1815 C C . LEU A 1 227 ? 1.117 18.310 14.554 1.00 96.06 227 LEU A C 1
ATOM 1817 O O . LEU A 1 227 ? 1.592 18.445 13.423 1.00 96.06 227 LEU A O 1
ATOM 1821 N N . GLY A 1 228 ? 0.082 17.503 14.795 1.00 97.06 228 GLY A N 1
ATOM 1822 C CA . GLY A 1 228 ? -0.550 16.700 13.757 1.00 97.06 228 GLY A CA 1
ATOM 1823 C C . GLY A 1 228 ? -1.244 17.530 12.686 1.00 97.06 228 GLY A C 1
ATOM 1824 O O . GLY A 1 228 ? -1.173 17.166 11.511 1.00 97.06 228 GLY A O 1
ATOM 1825 N N . ARG A 1 229 ? -1.854 18.667 13.045 1.00 98.31 229 ARG A N 1
ATOM 1826 C CA . ARG A 1 229 ? -2.414 19.637 12.089 1.00 98.31 229 ARG A CA 1
ATOM 1827 C C . ARG A 1 229 ? -1.328 20.179 11.171 1.00 98.31 229 ARG A C 1
ATOM 1829 O O . ARG A 1 229 ? -1.491 20.088 9.956 1.00 98.31 229 ARG A O 1
ATOM 1836 N N . LYS A 1 230 ? -0.209 20.642 11.735 1.00 98.44 230 LYS A N 1
ATOM 1837 C CA . LYS A 1 230 ? 0.938 21.135 10.959 1.00 98.44 230 LYS A CA 1
ATOM 1838 C C . LYS A 1 230 ? 1.473 20.069 9.996 1.00 98.44 230 LYS A C 1
ATOM 1840 O O . LYS A 1 230 ? 1.503 20.298 8.791 1.00 98.44 230 LYS A O 1
ATOM 1845 N N . LYS A 1 231 ? 1.793 18.875 10.504 1.00 98.19 231 LYS A N 1
ATOM 1846 C CA . LYS A 1 231 ? 2.328 17.773 9.683 1.00 98.19 231 LYS A CA 1
ATOM 1847 C C . LYS A 1 231 ? 1.359 17.300 8.600 1.00 98.19 231 LYS A C 1
ATOM 1849 O O . LYS A 1 231 ? 1.790 16.881 7.533 1.00 98.19 231 LYS A O 1
ATOM 1854 N N . THR A 1 232 ? 0.052 17.334 8.867 1.00 98.56 232 THR A N 1
ATOM 1855 C CA . THR A 1 232 ? -0.957 16.952 7.867 1.00 98.56 232 THR A CA 1
ATOM 1856 C C . THR A 1 232 ? -1.009 17.964 6.726 1.00 98.56 232 THR A C 1
ATOM 1858 O O . THR A 1 232 ? -1.102 17.546 5.578 1.00 98.56 232 THR A O 1
ATOM 1861 N N . ILE A 1 233 ? -0.913 19.267 7.016 1.00 98.62 233 ILE A N 1
ATOM 1862 C CA . ILE A 1 233 ? -0.852 20.317 5.985 1.00 98.62 233 ILE A CA 1
ATOM 1863 C C . ILE A 1 233 ? 0.388 20.119 5.107 1.00 98.62 233 ILE A C 1
ATOM 1865 O O . ILE A 1 233 ? 0.245 19.960 3.898 1.00 98.62 233 ILE A O 1
ATOM 1869 N N . GLU A 1 234 ? 1.568 20.002 5.724 1.00 98.44 234 GLU A N 1
ATOM 1870 C CA . GLU A 1 234 ? 2.842 19.777 5.020 1.00 98.44 234 GLU A CA 1
ATOM 1871 C C . GLU A 1 234 ? 2.799 18.507 4.146 1.00 98.44 234 GLU A C 1
ATOM 1873 O O . GLU A 1 234 ? 3.260 18.504 3.003 1.00 98.44 234 GLU A O 1
ATOM 1878 N N . ALA A 1 235 ? 2.197 17.425 4.657 1.00 98.38 235 ALA A N 1
ATOM 1879 C CA . ALA A 1 235 ? 2.014 16.189 3.902 1.00 98.38 235 ALA A CA 1
ATOM 1880 C C . ALA A 1 235 ? 1.113 16.389 2.678 1.00 98.38 235 ALA A C 1
ATOM 1882 O O . ALA A 1 235 ? 1.448 15.939 1.586 1.00 98.38 235 ALA A O 1
ATOM 1883 N N . VAL A 1 236 ? -0.026 17.065 2.845 1.00 98.50 236 VAL A N 1
ATOM 1884 C CA . VAL A 1 236 ? -0.981 17.285 1.754 1.00 98.50 236 VAL A CA 1
ATOM 1885 C C . VAL A 1 236 ? -0.396 18.194 0.676 1.00 98.50 236 VAL A C 1
ATOM 1887 O O . VAL A 1 236 ? -0.549 17.883 -0.501 1.00 98.50 236 VAL A O 1
ATOM 1890 N N . GLU A 1 237 ? 0.307 19.265 1.044 1.00 97.50 237 GLU A N 1
ATOM 1891 C CA . GLU A 1 237 ? 0.990 20.150 0.088 1.00 97.50 237 GLU A CA 1
ATOM 1892 C C . GLU A 1 237 ? 2.003 19.371 -0.759 1.00 97.50 237 GLU A C 1
ATOM 1894 O O . GLU A 1 237 ? 1.945 19.400 -1.992 1.00 97.50 237 GLU A O 1
ATOM 1899 N N . ARG A 1 238 ? 2.845 18.561 -0.106 1.00 95.75 238 ARG A N 1
ATOM 1900 C CA . ARG A 1 238 ? 3.765 17.641 -0.785 1.00 95.75 238 ARG A CA 1
ATOM 1901 C C . ARG A 1 238 ? 3.029 16.664 -1.704 1.00 95.75 238 ARG A C 1
ATOM 1903 O O . ARG A 1 238 ? 3.469 16.424 -2.829 1.00 95.75 238 ARG A O 1
ATOM 1910 N N . TYR A 1 239 ? 1.911 16.098 -1.258 1.00 96.62 239 TYR A N 1
ATOM 1911 C CA . TYR A 1 239 ? 1.131 15.160 -2.064 1.00 96.62 239 TYR A CA 1
ATOM 1912 C C . TYR A 1 239 ? 0.521 15.819 -3.293 1.00 96.62 239 TYR A C 1
ATOM 1914 O O . TYR A 1 239 ? 0.542 15.212 -4.359 1.00 96.62 239 TYR A O 1
ATOM 1922 N N . LEU A 1 240 ? 0.035 17.056 -3.194 1.00 95.12 240 LEU A N 1
ATOM 1923 C CA . LEU A 1 240 ? -0.469 17.798 -4.351 1.00 95.12 240 LEU A CA 1
ATOM 1924 C C . LEU A 1 240 ? 0.628 18.019 -5.398 1.00 95.12 240 LEU A C 1
ATOM 1926 O O . LEU A 1 240 ? 0.370 17.840 -6.592 1.00 95.12 240 LEU A O 1
ATOM 1930 N N . GLU A 1 241 ? 1.860 18.318 -4.974 1.00 88.56 241 GLU A N 1
ATOM 1931 C CA . GLU A 1 241 ? 2.991 18.372 -5.901 1.00 88.56 241 GLU A CA 1
ATOM 1932 C C . GLU A 1 241 ? 3.232 17.024 -6.579 1.00 88.56 241 GLU A C 1
ATOM 1934 O O . GLU A 1 241 ? 3.369 16.974 -7.800 1.00 88.56 241 GLU A O 1
ATOM 1939 N N . ILE A 1 242 ? 3.274 15.932 -5.810 1.00 86.94 242 ILE A N 1
ATOM 1940 C CA . ILE A 1 242 ? 3.519 14.582 -6.336 1.00 86.94 242 ILE A CA 1
ATOM 1941 C C . ILE A 1 242 ? 2.412 14.177 -7.313 1.00 86.94 242 ILE A C 1
ATOM 1943 O O . ILE A 1 242 ? 2.712 13.668 -8.391 1.00 86.94 242 ILE A O 1
ATOM 1947 N N . ILE A 1 243 ? 1.147 14.445 -6.988 1.00 86.94 243 ILE A N 1
ATOM 1948 C CA . ILE A 1 243 ? -0.009 14.183 -7.856 1.00 86.94 243 ILE A CA 1
ATOM 1949 C C . ILE A 1 243 ? 0.143 14.926 -9.182 1.00 86.94 243 ILE A C 1
ATOM 1951 O O . ILE A 1 243 ? 0.025 14.309 -10.244 1.00 86.94 243 ILE A O 1
ATOM 1955 N N . ASN A 1 244 ? 0.451 16.225 -9.126 1.00 82.25 244 ASN A N 1
ATOM 1956 C CA . ASN A 1 244 ? 0.650 17.045 -10.316 1.00 82.25 244 ASN A CA 1
ATOM 1957 C C . ASN A 1 244 ? 1.834 16.538 -11.156 1.00 82.25 244 ASN A C 1
ATOM 1959 O O . ASN A 1 244 ? 1.697 16.350 -12.365 1.00 82.25 244 ASN A O 1
ATOM 1963 N N . LYS A 1 245 ? 2.962 16.228 -10.505 1.00 75.12 245 LYS A N 1
ATOM 1964 C CA . LYS A 1 245 ? 4.170 15.655 -11.125 1.00 75.12 245 LYS A CA 1
ATOM 1965 C C . LYS A 1 245 ? 3.885 14.312 -11.809 1.00 75.12 245 LYS A C 1
ATOM 1967 O O . LYS A 1 245 ? 4.397 14.051 -12.888 1.00 75.12 245 LYS A O 1
ATOM 1972 N N . ASN A 1 246 ? 3.000 13.497 -11.241 1.00 75.62 246 ASN A N 1
ATOM 1973 C CA . ASN A 1 246 ? 2.573 12.217 -11.812 1.00 75.62 246 ASN A CA 1
ATOM 1974 C C . ASN A 1 246 ? 1.482 12.354 -12.894 1.00 75.62 246 ASN A C 1
ATOM 1976 O O . ASN A 1 246 ? 1.007 11.347 -13.429 1.00 75.62 246 ASN A O 1
ATOM 1980 N N . GLY A 1 247 ? 1.024 13.574 -13.202 1.00 77.31 247 GLY A N 1
ATOM 1981 C CA . GLY A 1 247 ? -0.117 13.807 -14.092 1.00 77.31 247 GLY A CA 1
ATOM 1982 C C . GLY A 1 247 ? -1.381 13.067 -13.640 1.00 77.31 247 GLY A C 1
ATOM 1983 O O . GLY A 1 247 ? -2.192 12.659 -14.481 1.00 77.31 247 GLY A O 1
ATOM 1984 N N . ALA A 1 248 ? -1.499 12.824 -12.332 1.00 85.75 248 ALA A N 1
ATOM 1985 C CA . ALA A 1 248 ? -2.578 12.065 -11.734 1.00 85.75 248 ALA A CA 1
ATOM 1986 C C . ALA A 1 248 ? -3.785 12.969 -11.463 1.00 85.75 248 ALA A C 1
ATOM 1988 O O . ALA A 1 248 ? -3.658 14.141 -11.115 1.00 85.75 248 ALA A O 1
ATOM 1989 N N . GLU A 1 249 ? -4.979 12.413 -11.613 1.00 90.12 249 GLU A N 1
ATOM 1990 C CA . GLU A 1 249 ? -6.226 13.060 -11.226 1.00 90.12 249 GLU A CA 1
ATOM 1991 C C . GLU A 1 249 ? -6.494 12.794 -9.744 1.00 90.12 249 GLU A C 1
ATOM 1993 O O . GLU A 1 249 ? -6.621 11.637 -9.348 1.00 90.12 249 GLU A O 1
ATOM 1998 N N . LEU A 1 250 ? -6.599 13.837 -8.918 1.00 94.19 250 LEU A N 1
ATOM 1999 C CA . LEU A 1 250 ? -7.038 13.685 -7.531 1.00 94.19 250 LEU A CA 1
ATOM 2000 C C . LEU A 1 250 ? -8.536 13.354 -7.499 1.00 94.19 250 LEU A C 1
ATOM 2002 O O . LEU A 1 250 ? -9.374 14.225 -7.717 1.00 94.19 250 LEU A O 1
ATOM 2006 N N . VAL A 1 251 ? -8.861 12.093 -7.214 1.00 94.75 251 VAL A N 1
ATOM 2007 C CA . VAL A 1 251 ? -10.240 11.582 -7.200 1.00 94.75 251 VAL A CA 1
ATOM 2008 C C . VAL A 1 251 ? -10.913 11.831 -5.856 1.00 94.75 251 VAL A C 1
ATOM 2010 O O . VAL A 1 251 ? -12.095 12.162 -5.806 1.00 94.75 251 VAL A O 1
ATOM 2013 N N . ALA A 1 252 ? -10.170 11.676 -4.760 1.00 96.62 252 ALA A N 1
ATOM 2014 C CA . ALA A 1 252 ? -10.689 11.894 -3.418 1.00 96.62 252 ALA A CA 1
ATOM 2015 C C . ALA A 1 252 ? -9.584 12.346 -2.462 1.00 96.62 252 ALA A C 1
ATOM 2017 O O . ALA A 1 252 ? -8.467 11.840 -2.496 1.00 96.62 252 ALA A O 1
ATOM 2018 N N . ALA A 1 253 ? -9.923 13.260 -1.562 1.00 98.06 253 ALA A N 1
ATOM 2019 C CA . ALA A 1 253 ? -9.096 13.614 -0.421 1.00 98.06 253 ALA A CA 1
ATOM 2020 C C . ALA A 1 253 ? -9.997 13.626 0.810 1.00 98.06 253 ALA A C 1
ATOM 2022 O O . ALA A 1 253 ? -10.936 14.422 0.884 1.00 98.06 253 ALA A O 1
ATOM 2023 N N . VAL A 1 254 ? -9.771 12.702 1.739 1.00 98.12 254 VAL A N 1
ATOM 2024 C CA . VAL A 1 254 ? -10.660 12.488 2.884 1.00 98.12 254 VAL A CA 1
ATOM 2025 C C . VAL A 1 254 ? -9.932 12.666 4.203 1.00 98.12 254 VAL A C 1
ATOM 2027 O O . VAL A 1 254 ? -8.718 12.493 4.287 1.00 98.12 254 VAL A O 1
ATOM 2030 N N . ALA A 1 255 ? -10.694 13.006 5.237 1.00 97.69 255 ALA A N 1
ATOM 2031 C CA . ALA A 1 255 ? -10.218 13.047 6.609 1.00 97.69 255 ALA A CA 1
ATOM 2032 C C . ALA A 1 255 ? -11.085 12.165 7.517 1.00 97.69 255 ALA A C 1
ATOM 2034 O O . ALA A 1 255 ? -12.319 12.189 7.440 1.00 97.69 255 ALA A O 1
ATOM 2035 N N . THR A 1 256 ? -10.434 11.396 8.388 1.00 94.88 256 THR A N 1
ATOM 2036 C CA . THR A 1 256 ? -11.069 10.404 9.269 1.00 94.88 256 THR A CA 1
ATOM 2037 C C . THR A 1 256 ? -10.626 10.565 10.726 1.00 94.88 256 THR A C 1
ATOM 2039 O O . THR A 1 256 ? -9.898 11.494 11.084 1.00 94.88 256 THR A O 1
ATOM 2042 N N . GLY A 1 257 ? -11.108 9.690 11.612 1.00 91.44 257 GLY A N 1
ATOM 2043 C CA . GLY A 1 257 ? -10.701 9.654 13.015 1.00 91.44 257 GLY A CA 1
ATOM 2044 C C . GLY A 1 257 ? -10.891 10.992 13.739 1.00 91.44 257 GLY A C 1
ATOM 2045 O O . GLY A 1 257 ? -12.011 11.491 13.849 1.00 91.44 257 GLY A O 1
ATOM 2046 N N . ILE A 1 258 ? -9.792 11.571 14.236 1.00 92.75 258 ILE A N 1
ATOM 2047 C CA . ILE A 1 258 ? -9.793 12.800 15.048 1.00 92.75 258 ILE A CA 1
ATOM 2048 C C . ILE A 1 258 ? -10.403 13.995 14.305 1.00 92.75 258 ILE A C 1
ATOM 2050 O O . ILE A 1 258 ? -11.085 14.821 14.912 1.00 92.75 258 ILE A O 1
ATOM 2054 N N . TRP A 1 259 ? -10.251 14.050 12.979 1.00 95.88 259 TRP A N 1
ATOM 2055 C CA . TRP A 1 259 ? -10.748 15.148 12.151 1.00 95.88 259 TRP A CA 1
ATOM 2056 C C . TRP A 1 259 ? -12.277 15.228 12.104 1.00 95.88 259 TRP A C 1
ATOM 2058 O O . TRP A 1 259 ? -12.815 16.303 11.847 1.00 95.88 259 TRP A O 1
ATOM 2068 N N . ARG A 1 260 ? -12.988 14.138 12.433 1.00 94.31 260 ARG A N 1
ATOM 2069 C CA . ARG A 1 260 ? -14.450 14.164 12.624 1.00 94.31 260 ARG A CA 1
ATOM 2070 C C . ARG A 1 260 ? -14.881 15.078 13.765 1.00 94.31 260 ARG A C 1
ATOM 2072 O O . ARG A 1 260 ? -15.966 15.641 13.707 1.00 94.31 260 ARG A O 1
ATOM 2079 N N . GLN A 1 261 ? -14.051 15.195 14.797 1.00 91.56 261 GLN A N 1
ATOM 2080 C CA . GLN A 1 261 ? -14.377 15.930 16.019 1.00 91.56 261 GLN A CA 1
ATOM 2081 C C . GLN A 1 261 ? -13.937 17.393 15.935 1.00 91.56 261 GLN A C 1
ATOM 2083 O O . GLN A 1 261 ? -14.613 18.270 16.459 1.00 91.56 261 GLN A O 1
ATOM 2088 N N . VAL A 1 262 ? -12.802 17.650 15.281 1.00 95.12 262 VAL A N 1
ATOM 2089 C CA . VAL A 1 262 ? -12.118 18.957 15.319 1.00 95.12 262 VAL A CA 1
ATOM 2090 C C . VAL A 1 262 ? -12.092 19.688 13.974 1.00 95.12 262 VAL A C 1
ATOM 2092 O O . VAL A 1 262 ? -11.548 20.788 13.892 1.00 95.12 262 VAL A O 1
ATOM 2095 N N . GLY A 1 263 ? -12.645 19.080 12.921 1.00 96.31 263 GLY A N 1
ATOM 2096 C CA . GLY A 1 263 ? -12.601 19.596 11.554 1.00 96.31 263 GLY A CA 1
ATOM 2097 C C . GLY A 1 263 ? -11.252 19.363 10.868 1.00 96.31 263 GLY A C 1
ATOM 2098 O O . GLY A 1 263 ? -10.191 19.443 11.494 1.00 96.31 263 GLY A O 1
ATOM 2099 N N . ALA A 1 264 ? -11.293 19.066 9.567 1.00 96.75 264 ALA A N 1
ATOM 2100 C CA . ALA A 1 264 ? -10.095 18.853 8.761 1.00 96.75 264 ALA A CA 1
ATOM 2101 C C . ALA A 1 264 ? -9.227 20.126 8.673 1.00 96.75 264 ALA A C 1
ATOM 2103 O O . ALA A 1 264 ? -9.742 21.239 8.789 1.00 96.75 264 ALA A O 1
ATOM 2104 N N . PRO A 1 265 ? -7.907 19.987 8.472 1.00 96.19 265 PRO A N 1
ATOM 2105 C CA . PRO A 1 265 ? -7.001 21.131 8.445 1.00 96.19 265 PRO A CA 1
ATOM 2106 C C . PRO A 1 265 ? -6.983 21.905 7.122 1.00 96.19 265 PRO A C 1
ATOM 2108 O O . PRO A 1 265 ? -6.426 22.995 7.083 1.00 96.19 265 PRO A O 1
ATOM 2111 N N . LEU A 1 266 ? -7.576 21.354 6.060 1.00 97.31 266 LEU A N 1
ATOM 2112 C CA . LEU A 1 266 ? -7.637 21.939 4.720 1.00 97.31 266 LEU A CA 1
ATOM 2113 C C . LEU A 1 266 ? -9.021 21.674 4.113 1.00 97.31 266 LEU A C 1
ATOM 2115 O O . LEU A 1 266 ? -9.519 20.555 4.218 1.00 97.31 266 LEU A O 1
ATOM 2119 N N . ASP A 1 267 ? -9.601 22.647 3.406 1.00 96.62 267 ASP A N 1
ATOM 2120 C CA . ASP A 1 267 ? -10.946 22.539 2.795 1.00 96.62 267 ASP A CA 1
ATOM 2121 C C . ASP A 1 267 ? -11.071 21.423 1.746 1.00 96.62 267 ASP A C 1
ATOM 2123 O O . ASP A 1 267 ? -12.152 20.873 1.493 1.00 96.62 267 ASP A O 1
ATOM 2127 N N . LEU A 1 268 ? -9.939 21.097 1.124 1.00 97.25 268 LEU A N 1
ATOM 2128 C CA . LEU A 1 268 ? -9.752 19.998 0.183 1.00 97.25 268 LEU A CA 1
ATOM 2129 C C . LEU A 1 268 ? -10.060 18.637 0.835 1.00 97.25 268 LEU A C 1
ATOM 2131 O O . LEU A 1 268 ? -10.609 17.758 0.174 1.00 97.25 268 LEU A O 1
ATOM 2135 N N . LEU A 1 269 ? -9.745 18.469 2.124 1.00 98.19 269 LEU A N 1
ATOM 2136 C CA . LEU A 1 269 ? -9.955 17.224 2.857 1.00 98.19 269 LEU A CA 1
ATOM 2137 C C . LEU A 1 269 ? -11.408 17.127 3.328 1.00 98.19 269 LEU A C 1
ATOM 2139 O O . LEU A 1 269 ? -11.846 17.832 4.239 1.00 98.19 269 LEU A O 1
ATOM 2143 N N . LYS A 1 270 ? -12.170 16.211 2.734 1.00 98.19 270 LYS A N 1
ATOM 2144 C CA . LYS A 1 270 ? -13.566 15.980 3.109 1.00 98.19 270 LYS A CA 1
ATOM 2145 C C . LYS A 1 270 ? -13.652 15.027 4.294 1.00 98.19 270 LYS A C 1
ATOM 2147 O O . LYS A 1 270 ? -13.289 13.857 4.198 1.00 98.19 270 LYS A O 1
ATOM 2152 N N . VAL A 1 271 ? -14.156 15.528 5.419 1.00 97.75 271 VAL A N 1
ATOM 2153 C CA . VAL A 1 271 ? -14.413 14.706 6.606 1.00 97.75 271 VAL A CA 1
ATOM 2154 C C . VAL A 1 271 ? -15.522 13.699 6.295 1.00 97.75 271 VAL A C 1
ATOM 2156 O O . VAL A 1 271 ? -16.631 14.092 5.934 1.00 97.75 271 VAL A O 1
ATOM 2159 N N . ILE A 1 272 ? -15.243 12.405 6.461 1.00 96.62 272 ILE A N 1
ATOM 2160 C CA . ILE A 1 272 ? -16.236 11.337 6.271 1.00 96.62 272 ILE A CA 1
ATOM 2161 C C . ILE A 1 272 ? -16.661 10.718 7.607 1.00 96.62 272 ILE A C 1
ATOM 2163 O O . ILE A 1 272 ? -15.880 10.607 8.558 1.00 96.62 272 ILE A O 1
ATOM 2167 N N . SER A 1 273 ? -17.929 10.301 7.683 1.00 95.31 273 SER A N 1
ATOM 2168 C CA . SER A 1 273 ? -18.456 9.594 8.857 1.00 95.31 273 SER A CA 1
ATOM 2169 C C . SER A 1 273 ? -17.792 8.224 9.024 1.00 95.31 273 SER A C 1
ATOM 2171 O O . SER A 1 273 ? -17.437 7.590 8.032 1.00 95.31 273 SER A O 1
ATOM 2173 N N . GLY A 1 274 ? -17.698 7.727 10.263 1.00 91.75 274 GLY A N 1
ATOM 2174 C CA . GLY A 1 274 ? -17.180 6.376 10.529 1.00 91.75 274 GLY A CA 1
ATOM 2175 C C . GLY A 1 274 ? -17.973 5.283 9.802 1.00 91.75 274 GLY A C 1
ATOM 2176 O O . GLY A 1 274 ? -17.398 4.339 9.274 1.00 91.75 274 GLY A O 1
ATOM 2177 N N . LYS A 1 275 ? -19.293 5.471 9.633 1.00 93.06 275 LYS A N 1
ATOM 2178 C CA . LYS A 1 275 ? -20.123 4.565 8.822 1.00 93.06 275 LYS A CA 1
ATOM 2179 C C . LYS A 1 275 ? -19.703 4.544 7.353 1.00 93.06 275 LYS A C 1
ATOM 2181 O O . LYS A 1 275 ? -19.659 3.479 6.744 1.00 93.06 275 LYS A O 1
ATOM 2186 N N . LYS A 1 276 ? -19.400 5.708 6.772 1.00 94.62 276 LYS A N 1
ATOM 2187 C CA . LYS A 1 276 ? -18.961 5.799 5.374 1.00 94.62 276 LYS A CA 1
ATOM 2188 C C . LYS A 1 276 ? -17.561 5.213 5.192 1.00 94.62 276 LYS A C 1
ATOM 2190 O O . LYS A 1 276 ? -17.346 4.501 4.217 1.00 94.62 276 LYS A O 1
ATOM 2195 N N . GLU A 1 277 ? -16.651 5.480 6.127 1.00 94.62 277 GLU A N 1
ATOM 2196 C CA . GLU A 1 277 ? -15.312 4.878 6.172 1.00 94.62 277 GLU A CA 1
ATOM 2197 C C . GLU A 1 277 ? -15.401 3.347 6.199 1.00 94.62 277 GLU A C 1
ATOM 2199 O O . GLU A 1 277 ? -14.904 2.696 5.285 1.00 94.62 277 GLU A O 1
ATOM 2204 N N . ALA A 1 278 ? -16.159 2.782 7.142 1.00 93.62 278 ALA A N 1
ATOM 2205 C CA . ALA A 1 278 ? -16.375 1.342 7.259 1.00 93.62 278 ALA A CA 1
ATOM 2206 C C . ALA A 1 278 ? -16.990 0.712 5.993 1.00 93.62 278 ALA A C 1
ATOM 2208 O O . ALA A 1 278 ? -16.544 -0.344 5.547 1.00 93.62 278 ALA A O 1
ATOM 2209 N N . GLN A 1 279 ? -17.982 1.367 5.373 1.00 94.56 279 GLN A N 1
ATOM 2210 C CA . GLN A 1 279 ? -18.583 0.911 4.110 1.00 94.56 279 GLN A CA 1
ATOM 2211 C C . GLN A 1 279 ? -17.564 0.846 2.967 1.00 94.56 279 GLN A C 1
ATOM 2213 O O . GLN A 1 279 ? -17.535 -0.131 2.216 1.00 94.56 279 GLN A O 1
ATOM 2218 N N . LEU A 1 280 ? -16.742 1.887 2.823 1.00 94.81 280 LEU A N 1
ATOM 2219 C CA . LEU A 1 280 ? -15.722 1.966 1.779 1.00 94.81 280 LEU A CA 1
ATOM 2220 C C . LEU A 1 280 ? -14.601 0.954 2.036 1.00 94.81 280 LEU A C 1
ATOM 2222 O O . LEU A 1 280 ? -14.241 0.209 1.126 1.00 94.81 280 LEU A O 1
ATOM 2226 N N . SER A 1 281 ? -14.108 0.866 3.273 1.00 95.31 281 SER A N 1
ATOM 2227 C CA . SER A 1 281 ? -13.127 -0.138 3.692 1.00 95.31 281 SER A CA 1
ATOM 2228 C C . SER A 1 281 ? -13.611 -1.559 3.396 1.00 95.31 281 SER A C 1
ATOM 2230 O O . SER A 1 281 ? -12.889 -2.332 2.766 1.00 95.31 281 SER A O 1
ATOM 2232 N N . PHE A 1 282 ? -14.861 -1.883 3.744 1.00 95.00 282 PHE A N 1
ATOM 2233 C CA . PHE A 1 282 ? -15.467 -3.183 3.450 1.00 95.00 282 PHE A CA 1
ATOM 2234 C C . PHE A 1 282 ? -15.509 -3.483 1.944 1.00 95.00 282 PHE A C 1
ATOM 2236 O O . PHE A 1 282 ? -15.120 -4.572 1.513 1.00 95.00 282 PHE A O 1
ATOM 2243 N N . ALA A 1 283 ? -15.942 -2.514 1.130 1.00 92.12 283 ALA A N 1
ATOM 2244 C CA . ALA A 1 283 ? -15.993 -2.662 -0.324 1.00 92.12 283 ALA A CA 1
ATOM 2245 C C . ALA A 1 283 ? -14.594 -2.868 -0.936 1.00 92.12 283 ALA A C 1
ATOM 2247 O O . ALA A 1 283 ? -14.419 -3.746 -1.788 1.00 92.12 283 ALA A O 1
ATOM 2248 N N . GLY A 1 284 ? -13.596 -2.107 -0.470 1.00 92.12 284 GLY A N 1
ATOM 2249 C CA . GLY A 1 284 ? -12.200 -2.232 -0.895 1.00 92.12 284 GLY A CA 1
ATOM 2250 C C . GLY A 1 284 ? -11.609 -3.608 -0.578 1.00 92.12 284 GLY A C 1
ATOM 2251 O O . GLY A 1 284 ? -11.006 -4.241 -1.449 1.00 92.12 284 GLY A O 1
ATOM 2252 N N . VAL A 1 285 ? -11.847 -4.114 0.635 1.00 93.31 285 VAL A N 1
ATOM 2253 C CA . VAL A 1 285 ? -11.418 -5.454 1.065 1.00 93.31 285 VAL A CA 1
ATOM 2254 C C . VAL A 1 285 ? -12.063 -6.549 0.219 1.00 93.31 285 VAL A C 1
ATOM 2256 O O . VAL A 1 285 ? -11.362 -7.384 -0.352 1.00 93.31 285 VAL A O 1
ATOM 2259 N N . CYS A 1 286 ? -13.393 -6.538 0.101 1.00 91.12 286 CYS A N 1
ATOM 2260 C CA . CYS A 1 286 ? -14.131 -7.564 -0.636 1.00 91.12 286 CYS A CA 1
ATOM 2261 C C . CYS A 1 286 ? -13.649 -7.692 -2.083 1.00 91.12 286 CYS A C 1
ATOM 2263 O O . CYS A 1 286 ? -13.468 -8.799 -2.594 1.00 91.12 286 CYS A O 1
ATOM 2265 N N . ARG A 1 287 ? -13.430 -6.548 -2.741 1.00 87.19 287 ARG A N 1
ATOM 2266 C CA . ARG A 1 287 ? -13.003 -6.501 -4.138 1.00 87.19 287 ARG A CA 1
ATOM 2267 C C . ARG A 1 287 ? -11.570 -6.981 -4.325 1.00 87.19 287 ARG A C 1
ATOM 2269 O O . ARG A 1 287 ? -11.322 -7.754 -5.245 1.00 87.19 287 ARG A O 1
ATOM 2276 N N . SER A 1 288 ? -10.650 -6.523 -3.482 1.00 87.31 288 SER A N 1
ATOM 2277 C CA . SER A 1 288 ? -9.222 -6.838 -3.616 1.00 87.31 288 SER A CA 1
ATOM 2278 C C . SER A 1 288 ? -8.909 -8.303 -3.312 1.00 87.31 288 SER A C 1
ATOM 2280 O O . SER A 1 288 ? -8.205 -8.952 -4.080 1.00 87.31 288 SER A O 1
ATOM 2282 N N . LEU A 1 289 ? -9.524 -8.862 -2.266 1.00 88.44 289 LEU A N 1
ATOM 2283 C CA . LEU A 1 289 ? -9.354 -10.266 -1.886 1.00 88.44 289 LEU A CA 1
ATOM 2284 C C . LEU A 1 289 ? -10.274 -11.233 -2.650 1.00 88.44 289 LEU A C 1
ATOM 2286 O O . LEU A 1 289 ? -10.235 -12.437 -2.404 1.00 88.44 289 LEU A O 1
ATOM 2290 N N . SER A 1 290 ? -11.103 -10.733 -3.577 1.00 85.00 290 SER A N 1
ATOM 2291 C CA . SER A 1 290 ? -12.068 -11.539 -4.346 1.00 85.00 290 SER A CA 1
ATOM 2292 C C . SER A 1 290 ? -12.964 -12.429 -3.466 1.00 85.00 290 SER A C 1
ATOM 2294 O O . SER A 1 290 ? -13.313 -13.551 -3.845 1.00 85.00 290 SER A O 1
ATOM 2296 N N . LEU A 1 291 ? -13.329 -11.939 -2.276 1.00 84.00 291 LEU A N 1
ATOM 2297 C CA . LEU A 1 291 ? -14.143 -12.677 -1.310 1.00 84.00 291 LEU A CA 1
ATOM 2298 C C . LEU A 1 291 ? -15.589 -12.748 -1.804 1.00 84.00 291 LEU A C 1
ATOM 2300 O O . LEU A 1 291 ? -16.129 -11.748 -2.263 1.00 84.00 291 LEU A O 1
ATOM 2304 N N . LYS A 1 292 ? -16.214 -13.927 -1.724 1.00 78.00 292 LYS A N 1
ATOM 2305 C CA . LYS A 1 292 ? -17.623 -14.139 -2.113 1.00 78.00 292 LYS A CA 1
ATOM 2306 C C . LYS A 1 292 ? -18.520 -14.519 -0.937 1.00 78.00 292 LYS A C 1
ATOM 2308 O O . LYS A 1 292 ? -19.718 -14.248 -0.984 1.00 78.00 292 LYS A O 1
ATOM 2313 N N . ASP A 1 293 ? -17.930 -15.126 0.085 1.00 87.56 293 ASP A N 1
ATOM 2314 C CA . ASP A 1 293 ? -18.613 -15.536 1.307 1.00 87.56 293 ASP A CA 1
ATOM 2315 C C . ASP A 1 293 ? -18.814 -14.349 2.256 1.00 87.56 293 ASP A C 1
ATOM 2317 O O . ASP A 1 293 ? -18.324 -13.241 2.012 1.00 87.56 293 ASP A O 1
ATOM 2321 N N . GLU A 1 294 ? -19.538 -14.582 3.352 1.00 91.06 294 GLU A N 1
ATOM 2322 C CA . GLU A 1 294 ? -19.619 -13.591 4.418 1.00 91.06 294 GLU A CA 1
ATOM 2323 C C . GLU A 1 294 ? -18.237 -13.330 5.037 1.00 91.06 294 GLU A C 1
ATOM 2325 O O . GLU A 1 294 ? -17.408 -14.231 5.207 1.00 91.06 294 GLU A O 1
ATOM 2330 N N . VAL A 1 295 ? -17.994 -12.066 5.360 1.00 94.12 295 VAL A N 1
ATOM 2331 C CA . VAL A 1 295 ? -16.750 -11.574 5.939 1.00 94.12 295 VAL A CA 1
ATOM 2332 C C . VAL A 1 295 ? -17.069 -10.523 6.990 1.00 94.12 295 VAL A C 1
ATOM 2334 O O . VAL A 1 295 ? -18.007 -9.734 6.833 1.00 94.12 295 VAL A O 1
ATOM 2337 N N . THR A 1 296 ? -16.247 -10.477 8.031 1.00 95.38 296 THR A N 1
ATOM 2338 C CA . THR A 1 296 ? -16.178 -9.353 8.957 1.00 95.38 296 THR A CA 1
ATOM 2339 C C . THR A 1 296 ? -14.877 -8.601 8.740 1.00 95.38 296 THR A C 1
ATOM 2341 O O . THR A 1 296 ? -13.792 -9.150 8.917 1.00 95.38 296 THR A O 1
ATOM 2344 N N . VAL A 1 297 ? -14.983 -7.330 8.367 1.00 96.56 297 VAL A N 1
ATOM 2345 C CA . VAL A 1 297 ? -13.852 -6.417 8.211 1.00 96.56 297 VAL A CA 1
ATOM 2346 C C . VAL A 1 297 ? -13.689 -5.603 9.486 1.00 96.56 297 VAL A C 1
ATOM 2348 O O . VAL A 1 297 ? -14.643 -4.976 9.943 1.00 96.56 297 VAL A O 1
ATOM 2351 N N . VAL A 1 298 ? -12.479 -5.618 10.042 1.00 97.06 298 VAL A N 1
ATOM 2352 C CA . VAL A 1 298 ? -12.072 -4.869 11.234 1.00 97.06 298 VAL A CA 1
ATOM 2353 C C . VAL A 1 298 ? -11.014 -3.846 10.822 1.00 97.06 298 VAL A C 1
ATOM 2355 O O . VAL A 1 298 ? -9.908 -4.220 10.428 1.00 97.06 298 VAL A O 1
ATOM 2358 N N . ASP A 1 299 ? -11.349 -2.562 10.914 1.00 96.69 299 ASP A N 1
ATOM 2359 C CA . ASP A 1 299 ? -10.462 -1.442 10.591 1.00 96.69 299 ASP A CA 1
ATOM 2360 C C . ASP A 1 299 ? -10.002 -0.761 11.877 1.00 96.69 299 ASP A C 1
ATOM 2362 O O . ASP A 1 299 ? -10.793 -0.118 12.565 1.00 96.69 299 ASP A O 1
ATOM 2366 N N . LEU A 1 300 ? -8.731 -0.952 12.243 1.00 96.38 300 LEU A N 1
ATOM 2367 C CA . LEU A 1 300 ? -8.154 -0.304 13.416 1.00 96.38 300 LEU A CA 1
ATOM 2368 C C . LEU A 1 300 ? -7.350 0.931 13.006 1.00 96.38 300 LEU A C 1
ATOM 2370 O O . LEU A 1 300 ? -6.216 0.838 12.517 1.00 96.38 300 LEU A O 1
ATOM 2374 N N . GLY A 1 301 ? -7.914 2.096 13.309 1.00 93.81 301 GLY A N 1
ATOM 2375 C CA . GLY A 1 301 ? -7.259 3.388 13.189 1.00 93.81 301 GLY A CA 1
ATOM 2376 C C . GLY A 1 301 ? -6.620 3.878 14.492 1.00 93.81 301 GLY A C 1
ATOM 2377 O O . GLY A 1 301 ? -6.687 3.263 15.557 1.00 93.81 301 GLY A O 1
ATOM 2378 N N . GLY A 1 302 ? -6.002 5.060 14.418 1.00 92.50 302 GLY A N 1
ATOM 2379 C CA . GLY A 1 302 ? -5.491 5.745 15.611 1.00 92.50 302 GLY A CA 1
ATOM 2380 C C . GLY A 1 302 ? -6.601 6.336 16.484 1.00 92.50 302 GLY A C 1
ATOM 2381 O O . GLY A 1 302 ? -6.458 6.381 17.701 1.00 92.50 302 GLY A O 1
ATOM 2382 N N . GLY A 1 303 ? -7.705 6.783 15.873 1.00 91.25 303 GLY A N 1
ATOM 2383 C CA . GLY A 1 303 ? -8.828 7.421 16.573 1.00 91.25 303 GLY A CA 1
ATOM 2384 C C . GLY A 1 303 ? -10.022 6.504 16.833 1.00 91.25 303 GLY A C 1
ATOM 2385 O O . GLY A 1 303 ? -10.661 6.622 17.877 1.00 91.25 303 GLY A O 1
ATOM 2386 N N . SER A 1 304 ? -10.303 5.579 15.921 1.00 93.00 304 SER A N 1
ATOM 2387 C CA . SER A 1 304 ? -11.489 4.726 15.958 1.00 93.00 304 SER A CA 1
ATOM 2388 C C . SER A 1 304 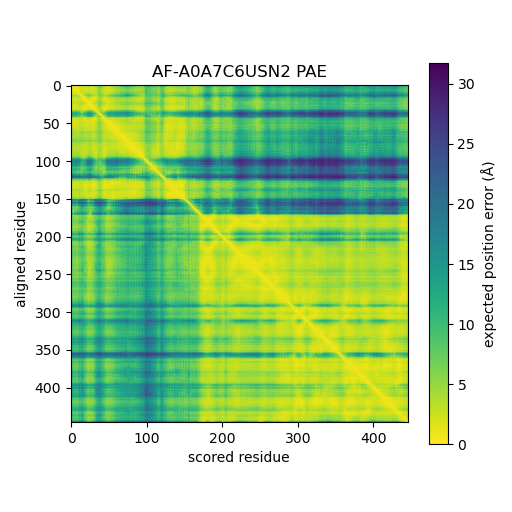? -11.177 3.286 15.557 1.00 93.00 304 SER A C 1
ATOM 2390 O O . SER A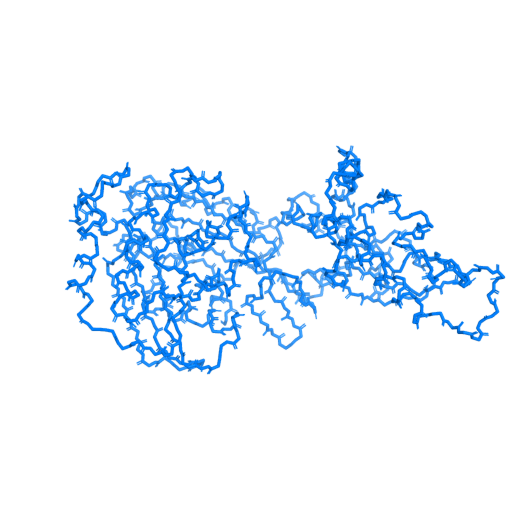 1 304 ? -10.064 2.967 15.133 1.00 93.00 304 SER A O 1
ATOM 2392 N N . LEU A 1 305 ? -12.170 2.433 15.780 1.00 95.12 305 LEU A N 1
ATOM 2393 C CA . LEU A 1 305 ? -12.236 1.049 15.344 1.00 95.12 305 LEU A CA 1
ATOM 2394 C C . LEU A 1 305 ? -13.580 0.853 14.644 1.00 95.12 305 LEU A C 1
ATOM 2396 O O . LEU A 1 305 ? -14.631 1.093 15.244 1.00 95.12 305 LEU A O 1
ATOM 2400 N N . GLU A 1 306 ? -13.559 0.392 13.407 1.00 95.31 306 GLU A N 1
ATOM 2401 C CA . GLU A 1 306 ? -14.754 0.089 12.633 1.00 95.31 306 GLU A CA 1
ATOM 2402 C C . GLU A 1 306 ? -14.867 -1.421 12.414 1.00 95.31 306 GLU A C 1
ATOM 2404 O O . GLU A 1 306 ? -13.885 -2.094 12.103 1.00 95.31 306 GLU A O 1
ATOM 2409 N N . ILE A 1 307 ? -16.074 -1.965 12.579 1.00 95.06 307 ILE A N 1
ATOM 2410 C CA . ILE A 1 307 ? -16.362 -3.386 12.369 1.00 95.06 307 ILE A CA 1
ATOM 2411 C C . ILE A 1 307 ? -17.580 -3.500 11.459 1.00 95.06 307 ILE A C 1
ATOM 2413 O O . ILE A 1 307 ? -18.662 -3.019 11.794 1.00 95.06 307 ILE A O 1
ATOM 2417 N N . ALA A 1 308 ? -17.403 -4.120 10.296 1.00 94.81 308 ALA A N 1
ATOM 2418 C CA . ALA A 1 308 ? -18.452 -4.290 9.296 1.00 94.81 308 ALA A CA 1
ATOM 2419 C C . ALA A 1 308 ? -18.553 -5.756 8.867 1.00 94.81 308 ALA A C 1
ATOM 2421 O O . ALA A 1 308 ? -17.581 -6.317 8.365 1.00 94.81 308 ALA A O 1
ATOM 2422 N N . SER A 1 309 ? -19.731 -6.361 9.026 1.00 94.38 309 SER A N 1
ATOM 2423 C CA . SER A 1 309 ? -19.996 -7.751 8.637 1.00 94.38 309 SER A CA 1
ATOM 2424 C C . SER A 1 309 ? -20.984 -7.807 7.479 1.00 94.38 309 SER A C 1
ATOM 2426 O O . SER A 1 309 ? -21.989 -7.092 7.470 1.00 94.38 309 SER A O 1
ATOM 2428 N N . GLY A 1 310 ? -20.759 -8.691 6.513 1.00 93.06 310 GLY A N 1
ATOM 2429 C CA . GLY A 1 310 ? -21.701 -8.919 5.419 1.00 93.06 310 GLY A CA 1
ATOM 2430 C C . GLY A 1 310 ? -21.092 -9.691 4.259 1.00 93.06 310 GLY A C 1
ATOM 2431 O O . GLY A 1 310 ? -20.062 -10.339 4.402 1.00 93.06 310 GLY A O 1
ATOM 2432 N N . LYS A 1 311 ? -21.721 -9.579 3.092 1.00 89.44 311 LYS A N 1
ATOM 2433 C CA . LYS A 1 311 ? -21.254 -10.135 1.816 1.00 89.44 311 LYS A CA 1
ATOM 2434 C C . LYS A 1 311 ? -21.025 -9.014 0.806 1.00 89.44 311 LYS A C 1
ATOM 2436 O O . LYS A 1 311 ? -21.477 -7.883 0.998 1.00 89.44 311 LYS A O 1
ATOM 2441 N N . VAL A 1 312 ? -20.372 -9.323 -0.311 1.00 81.44 312 VAL A N 1
ATOM 2442 C CA . VAL A 1 312 ? -20.180 -8.349 -1.398 1.00 81.44 312 VAL A CA 1
ATOM 2443 C C . VAL A 1 312 ? -21.519 -7.734 -1.811 1.00 81.44 312 VAL A C 1
ATOM 2445 O O . VAL A 1 312 ? -22.475 -8.444 -2.120 1.00 81.44 312 VAL A O 1
ATOM 2448 N N . GLY A 1 313 ? -21.588 -6.402 -1.795 1.00 80.94 313 GLY A N 1
ATOM 2449 C CA . GLY A 1 313 ? -22.789 -5.642 -2.149 1.00 80.94 313 GLY A CA 1
ATOM 2450 C C . GLY A 1 313 ? -23.886 -5.595 -1.076 1.00 80.94 313 GLY A C 1
ATOM 2451 O O . GLY A 1 313 ? -24.911 -4.964 -1.315 1.00 80.94 313 GLY A O 1
ATOM 2452 N N . SER A 1 314 ? -23.711 -6.224 0.094 1.00 87.69 314 SER A N 1
ATOM 2453 C CA . SER A 1 314 ? -24.724 -6.226 1.159 1.00 87.69 314 SER A CA 1
ATOM 2454 C C . SER A 1 314 ? -24.104 -6.372 2.554 1.00 87.69 314 SER A C 1
ATOM 2456 O O . SER A 1 314 ? -23.657 -7.449 2.951 1.00 87.69 314 SER A O 1
ATOM 2458 N N . LEU A 1 315 ? -24.117 -5.277 3.319 1.00 91.62 315 LEU A N 1
ATOM 2459 C CA . LEU A 1 315 ? -23.730 -5.263 4.731 1.00 91.62 315 LEU A CA 1
ATOM 2460 C C . LEU A 1 315 ? -24.877 -5.776 5.610 1.00 91.62 315 LEU A C 1
ATOM 2462 O O . LEU A 1 315 ? -26.014 -5.338 5.457 1.00 91.62 315 LEU A O 1
ATOM 2466 N N . SER A 1 316 ? -24.562 -6.679 6.537 1.00 91.25 316 SER A N 1
ATOM 2467 C CA . SER A 1 316 ? -25.473 -7.154 7.589 1.00 91.25 316 SER A CA 1
ATOM 2468 C C . SER A 1 316 ? -25.419 -6.264 8.827 1.00 91.25 316 SER A C 1
ATOM 2470 O O . SER A 1 316 ? -26.453 -5.928 9.393 1.00 91.25 316 SER A O 1
ATOM 2472 N N . SER A 1 317 ? -24.214 -5.875 9.241 1.00 91.50 317 SER A N 1
ATOM 2473 C CA . SER A 1 317 ? -23.993 -5.026 10.406 1.00 91.50 317 SER A CA 1
ATOM 2474 C C . SER A 1 317 ? -22.805 -4.103 10.171 1.00 91.50 317 SER A C 1
ATOM 2476 O O . SER A 1 317 ? -21.909 -4.385 9.369 1.00 91.50 317 SER A O 1
ATOM 2478 N N . LEU A 1 318 ? -22.836 -2.959 10.846 1.00 92.88 318 LEU A N 1
ATOM 2479 C CA . LEU A 1 318 ? -21.766 -1.979 10.820 1.00 92.88 318 LEU A CA 1
ATOM 2480 C C . LEU A 1 318 ? -21.774 -1.212 12.134 1.00 92.88 318 LEU A C 1
ATOM 2482 O O . LEU A 1 318 ? -22.760 -0.546 12.464 1.00 92.88 318 LEU A O 1
ATOM 2486 N N . GLU A 1 319 ? -20.651 -1.259 12.835 1.00 92.00 319 GLU A N 1
ATOM 2487 C CA . GLU A 1 319 ? -20.437 -0.575 14.102 1.00 92.00 319 GLU A CA 1
ATOM 2488 C C . GLU A 1 319 ? -19.133 0.225 14.064 1.00 92.00 319 GLU A C 1
ATOM 2490 O O . GLU A 1 319 ? -18.146 -0.161 13.437 1.00 92.00 319 GLU A O 1
ATOM 2495 N N . THR A 1 320 ? -19.141 1.372 14.737 1.00 92.50 320 THR A N 1
ATOM 2496 C CA . THR A 1 320 ? -17.976 2.246 14.887 1.00 92.50 320 THR A CA 1
ATOM 2497 C C . THR A 1 320 ? -17.780 2.525 16.368 1.00 92.50 320 THR A C 1
ATOM 2499 O O . THR A 1 320 ? -18.727 2.908 17.054 1.00 92.50 320 THR A O 1
ATOM 2502 N N . PHE A 1 321 ? -16.547 2.375 16.843 1.00 92.81 321 PHE A N 1
ATOM 2503 C CA . PHE A 1 321 ? -16.172 2.554 18.237 1.00 92.81 321 PHE A CA 1
ATOM 2504 C C . PHE A 1 321 ? -15.041 3.575 18.378 1.00 92.81 321 PHE A C 1
ATOM 2506 O O . PHE A 1 321 ? -14.104 3.606 17.579 1.00 92.81 321 PHE A O 1
ATOM 2513 N N . ASP A 1 322 ? -15.057 4.330 19.474 1.00 92.12 322 ASP A N 1
ATOM 2514 C CA . ASP A 1 322 ? -13.945 5.188 19.907 1.00 92.12 322 ASP A CA 1
ATOM 2515 C C . ASP A 1 322 ? -12.823 4.350 20.560 1.00 92.12 322 ASP A C 1
ATOM 2517 O O . ASP A 1 322 ? -12.425 4.575 21.704 1.00 92.12 322 ASP A O 1
ATOM 2521 N N . LEU A 1 323 ? -12.350 3.324 19.845 1.00 95.00 323 LEU A N 1
ATOM 2522 C CA . LEU A 1 323 ? -11.377 2.328 20.315 1.00 95.00 323 LEU A CA 1
ATOM 2523 C C . LEU A 1 323 ? -10.071 2.331 19.508 1.00 95.00 323 LEU A C 1
ATOM 2525 O O . LEU A 1 323 ? -9.331 1.352 19.530 1.00 95.00 323 LEU A O 1
ATOM 2529 N N . GLY A 1 324 ? -9.750 3.431 18.821 1.00 95.06 324 GLY A N 1
ATOM 2530 C CA . GLY A 1 324 ? -8.437 3.582 18.192 1.00 95.06 324 GLY A CA 1
ATOM 2531 C C . GLY A 1 324 ? -7.308 3.634 19.225 1.00 95.06 324 GLY A C 1
ATOM 2532 O O . GLY A 1 324 ? -7.516 4.040 20.371 1.00 95.06 324 GLY A O 1
ATOM 2533 N N . PHE A 1 325 ? -6.092 3.246 18.836 1.00 95.25 325 PHE A N 1
ATOM 2534 C CA . PHE A 1 325 ? -4.985 3.079 19.791 1.00 95.25 325 PHE A CA 1
ATOM 2535 C C . PHE A 1 325 ? -4.559 4.376 20.508 1.00 95.25 325 PHE A C 1
ATOM 2537 O O . PHE A 1 325 ? -4.177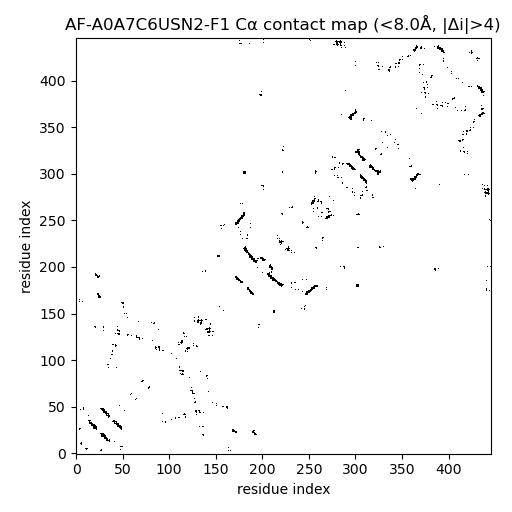 4.305 21.676 1.00 95.25 325 PHE A O 1
ATOM 2544 N N . TRP A 1 326 ? -4.684 5.559 19.887 1.00 94.38 326 TRP A N 1
ATOM 2545 C CA . TRP A 1 326 ? -4.458 6.836 20.586 1.00 94.38 326 TRP A CA 1
ATOM 2546 C C . TRP A 1 326 ? -5.602 7.165 21.544 1.00 94.38 326 TRP A C 1
ATOM 2548 O O . TRP A 1 326 ? -5.366 7.627 22.661 1.00 94.38 326 TRP A O 1
ATOM 2558 N N . THR A 1 327 ? -6.842 6.884 21.140 1.00 94.25 327 THR A N 1
ATOM 2559 C CA . THR A 1 327 ? -8.029 7.096 21.977 1.00 94.25 327 THR A CA 1
ATOM 2560 C C . THR A 1 327 ? -7.978 6.227 23.229 1.00 94.25 327 THR A C 1
ATOM 2562 O O . THR A 1 327 ? -8.097 6.746 24.340 1.00 94.25 327 THR A O 1
ATOM 2565 N N . VAL A 1 328 ? -7.727 4.925 23.072 1.00 96.19 328 VAL A N 1
ATOM 2566 C CA . VAL A 1 328 ? -7.562 3.980 24.187 1.00 96.19 328 VAL A CA 1
ATOM 2567 C C . VAL A 1 328 ? -6.377 4.384 25.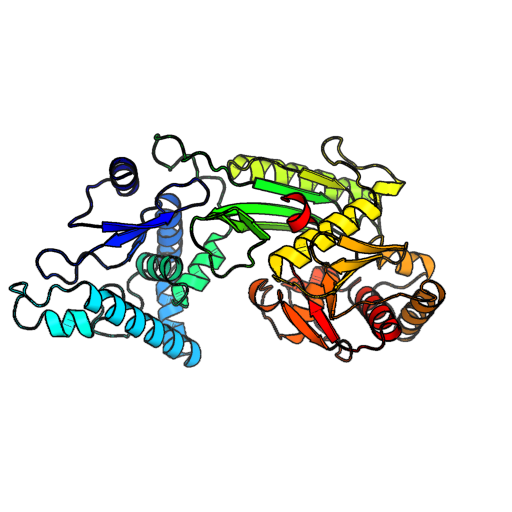059 1.00 96.19 328 VAL A C 1
ATOM 2569 O O . VAL A 1 328 ? -6.517 4.469 26.279 1.00 96.19 328 VAL A O 1
ATOM 2572 N N . GLY A 1 329 ? -5.241 4.711 24.440 1.00 95.06 329 GLY A N 1
ATOM 2573 C CA . GLY A 1 329 ? -4.048 5.148 25.152 1.00 95.06 329 GLY A CA 1
ATOM 2574 C C . GLY A 1 329 ? -4.281 6.387 26.022 1.00 95.06 329 GLY A C 1
ATOM 2575 O O . GLY A 1 329 ? -3.864 6.419 27.179 1.00 95.06 329 GLY A O 1
ATOM 2576 N N . LYS A 1 330 ? -5.026 7.380 25.518 1.00 93.56 330 LYS A N 1
ATOM 2577 C CA . LYS A 1 330 ? -5.423 8.574 26.281 1.00 93.56 330 LYS A CA 1
ATOM 2578 C C . LYS A 1 330 ? -6.418 8.244 27.395 1.00 93.56 330 LYS A C 1
ATOM 2580 O O . LYS A 1 330 ? -6.271 8.750 28.504 1.00 93.56 330 LYS A O 1
ATOM 2585 N N . LYS A 1 331 ? -7.422 7.401 27.127 1.00 95.31 331 LYS A N 1
ATOM 2586 C CA . LYS A 1 331 ? -8.447 7.016 28.117 1.00 95.31 331 LYS A CA 1
ATOM 2587 C C . LYS A 1 331 ? -7.860 6.244 29.295 1.00 95.31 331 LYS A C 1
ATOM 2589 O O . LYS A 1 331 ? -8.286 6.472 30.422 1.00 95.31 331 LYS A O 1
ATOM 2594 N N . LEU A 1 332 ? -6.890 5.371 29.033 1.00 96.00 332 LEU A N 1
ATOM 2595 C CA . LEU A 1 332 ? -6.216 4.562 30.050 1.00 96.00 332 LEU A CA 1
ATOM 2596 C C . LEU A 1 332 ? -4.944 5.218 30.609 1.00 96.00 332 LEU A C 1
ATOM 2598 O O . LEU A 1 332 ? -4.295 4.622 31.462 1.00 96.00 332 LEU A O 1
ATOM 2602 N N . GLN A 1 333 ? -4.590 6.424 30.146 1.00 94.94 333 GLN A N 1
ATOM 2603 C CA . GLN A 1 333 ? -3.390 7.161 30.570 1.00 94.94 333 GLN A CA 1
ATOM 2604 C C . GLN A 1 333 ? -2.110 6.313 30.436 1.00 94.94 333 GLN A C 1
ATOM 2606 O O . GLN A 1 333 ? -1.309 6.186 31.363 1.00 94.94 333 GLN A O 1
ATOM 2611 N N . LEU A 1 334 ? -1.945 5.678 29.274 1.00 94.44 334 LEU A N 1
ATOM 2612 C CA . LEU A 1 334 ? -0.814 4.792 29.011 1.00 94.44 334 LEU A CA 1
ATOM 2613 C C . LEU A 1 334 ? 0.496 5.574 28.843 1.00 94.44 334 LEU A C 1
ATOM 2615 O O . LEU A 1 334 ? 0.499 6.715 28.379 1.00 94.44 334 LEU A O 1
ATOM 2619 N N . SER A 1 335 ? 1.616 4.927 29.174 1.00 91.25 335 SER A N 1
ATOM 2620 C CA . SER A 1 335 ? 2.942 5.371 28.742 1.00 91.25 335 SER A CA 1
ATOM 2621 C C . SER A 1 335 ? 3.209 4.935 27.300 1.00 91.25 335 SER A C 1
ATOM 2623 O O . SER A 1 335 ? 2.547 4.039 26.775 1.00 91.25 335 SER A O 1
ATOM 2625 N N . TYR A 1 336 ? 4.210 5.548 26.669 1.00 88.19 336 TYR A N 1
ATOM 2626 C CA . TYR A 1 336 ? 4.612 5.245 25.297 1.00 88.19 336 TYR A CA 1
ATOM 2627 C C . TYR A 1 336 ? 6.135 5.036 25.267 1.00 88.19 336 TYR A C 1
ATOM 2629 O O . TYR A 1 336 ? 6.863 6.029 25.310 1.00 88.19 336 TYR A O 1
ATOM 2637 N N . PRO A 1 337 ? 6.625 3.779 25.249 1.00 86.25 337 PRO A N 1
ATOM 2638 C CA . PRO A 1 337 ? 5.860 2.528 25.139 1.00 86.25 337 PRO A CA 1
ATOM 2639 C C . PRO A 1 337 ? 5.116 2.127 26.438 1.00 86.25 337 PRO A C 1
ATOM 2641 O O . PRO A 1 337 ? 5.545 2.491 27.539 1.00 86.25 337 PRO A O 1
ATOM 2644 N N . PRO A 1 338 ? 4.002 1.374 26.340 1.00 90.44 338 PRO A N 1
ATOM 2645 C CA . PRO A 1 338 ? 3.241 0.895 27.498 1.00 90.44 338 PRO A CA 1
ATOM 2646 C C . PRO A 1 338 ? 3.931 -0.279 28.210 1.00 90.44 338 PRO A C 1
ATOM 2648 O O . PRO A 1 338 ? 4.555 -1.138 27.584 1.00 90.44 338 PRO A O 1
ATOM 2651 N N . SER A 1 339 ? 3.769 -0.358 29.532 1.00 91.81 339 SER A N 1
ATOM 2652 C CA . SER A 1 339 ? 4.195 -1.520 30.328 1.00 91.81 339 SER A CA 1
ATOM 2653 C C . SER A 1 339 ? 3.302 -2.752 30.101 1.00 91.81 339 SER A C 1
ATOM 2655 O O . SER A 1 339 ? 2.170 -2.646 29.629 1.00 91.81 339 SER A O 1
ATOM 2657 N N . ARG A 1 340 ? 3.766 -3.944 30.507 1.00 89.06 340 ARG A N 1
ATOM 2658 C CA . ARG A 1 340 ? 2.958 -5.182 30.433 1.00 89.06 340 ARG A CA 1
ATOM 2659 C C . ARG A 1 340 ? 1.638 -5.075 31.200 1.00 89.06 340 ARG A C 1
ATOM 2661 O O . ARG A 1 340 ? 0.610 -5.513 30.698 1.00 89.06 340 ARG A O 1
ATOM 2668 N N . THR A 1 341 ? 1.659 -4.467 32.386 1.00 91.25 341 THR A N 1
ATOM 2669 C CA . THR A 1 341 ? 0.454 -4.265 33.205 1.00 91.25 341 THR A CA 1
ATOM 2670 C C . THR A 1 341 ? -0.536 -3.336 32.507 1.00 91.25 341 THR A C 1
ATOM 2672 O O . THR A 1 341 ? -1.729 -3.605 32.489 1.00 91.25 341 THR A O 1
ATOM 2675 N N . GLN A 1 342 ? -0.041 -2.279 31.860 1.00 94.69 342 GLN A N 1
ATOM 2676 C CA . GLN A 1 342 ? -0.857 -1.364 31.062 1.00 94.69 342 GLN A CA 1
ATOM 2677 C C . GLN A 1 342 ? -1.470 -2.029 29.825 1.00 94.69 342 GLN A C 1
ATOM 2679 O O . GLN A 1 342 ? -2.622 -1.760 29.499 1.00 94.69 342 GLN A O 1
ATOM 2684 N N . LEU A 1 343 ? -0.733 -2.916 29.155 1.00 93.44 343 LEU A N 1
ATOM 2685 C CA . LEU A 1 343 ? -1.238 -3.665 28.001 1.00 93.44 343 LEU A CA 1
ATOM 2686 C C . LEU A 1 343 ? -2.375 -4.628 28.375 1.00 93.44 343 LEU A C 1
ATOM 2688 O O . LEU A 1 343 ? -3.317 -4.773 27.601 1.00 93.44 343 LEU A O 1
ATOM 2692 N N . ALA A 1 344 ? -2.349 -5.225 29.570 1.00 92.06 344 ALA A N 1
ATOM 2693 C CA . ALA A 1 344 ? -3.466 -6.043 30.050 1.00 92.06 344 ALA A CA 1
ATOM 2694 C C . ALA A 1 344 ? -4.768 -5.222 30.173 1.00 92.06 344 ALA A C 1
ATOM 2696 O O . ALA A 1 344 ? -5.823 -5.666 29.723 1.00 92.06 344 ALA A O 1
ATOM 2697 N N . LEU A 1 345 ? -4.674 -3.979 30.669 1.00 96.44 345 LEU A N 1
ATOM 2698 C CA . LEU A 1 345 ? -5.821 -3.067 30.786 1.00 96.44 345 LEU A CA 1
ATOM 2699 C C . LEU A 1 345 ? -6.452 -2.721 29.429 1.00 96.44 345 LEU A C 1
ATOM 2701 O O . LEU A 1 345 ? -7.650 -2.448 29.363 1.00 96.44 345 LEU A O 1
ATOM 2705 N N . VAL A 1 346 ? -5.668 -2.731 28.344 1.00 97.00 346 VAL A N 1
ATOM 2706 C CA . VAL A 1 346 ? -6.171 -2.456 26.988 1.00 97.00 346 VAL A CA 1
ATOM 2707 C C . VAL A 1 346 ? -7.200 -3.503 26.573 1.00 97.00 346 VAL A C 1
ATOM 2709 O O . VAL A 1 346 ? -8.279 -3.135 26.107 1.00 97.00 346 VAL A O 1
ATOM 2712 N N . GLN A 1 347 ? -6.905 -4.792 26.770 1.00 92.75 347 GLN A N 1
ATOM 2713 C CA . GLN A 1 347 ? -7.845 -5.849 26.393 1.00 92.75 347 GLN A CA 1
ATOM 2714 C C . GLN A 1 347 ? -9.141 -5.766 27.203 1.00 92.75 347 GLN A C 1
ATOM 2716 O O . GLN A 1 347 ? -10.229 -5.855 26.631 1.00 92.75 347 GLN A O 1
ATOM 2721 N N . ASP A 1 348 ? -9.029 -5.574 28.519 1.00 94.06 348 ASP A N 1
ATOM 2722 C CA . ASP A 1 348 ? -10.187 -5.484 29.414 1.00 94.06 348 ASP A CA 1
ATOM 2723 C C . ASP A 1 348 ? -11.068 -4.284 29.059 1.00 94.06 348 ASP A C 1
ATOM 2725 O O . ASP A 1 348 ? -12.295 -4.395 28.989 1.00 94.06 348 ASP A O 1
ATOM 2729 N N . TYR A 1 349 ? -10.445 -3.146 28.738 1.00 96.56 349 TYR A N 1
ATOM 2730 C CA . TYR A 1 349 ? -11.158 -1.963 28.278 1.00 96.56 349 TYR A CA 1
ATOM 2731 C C . TYR A 1 349 ? -11.928 -2.230 26.980 1.00 96.56 349 TYR A C 1
ATOM 2733 O O . TYR A 1 349 ? -13.119 -1.918 26.913 1.00 96.56 349 TYR A O 1
ATOM 2741 N N . VAL A 1 350 ? -11.296 -2.850 25.978 1.00 95.50 350 VAL A N 1
ATOM 2742 C CA . VAL A 1 350 ? -11.951 -3.183 24.701 1.00 95.50 350 VAL A CA 1
ATOM 2743 C C . VAL A 1 350 ? -13.124 -4.141 24.921 1.00 95.50 350 VAL A C 1
ATOM 2745 O O . VAL A 1 350 ? -14.230 -3.856 24.459 1.00 95.50 350 VAL A O 1
ATOM 2748 N N . ARG A 1 351 ? -12.934 -5.212 25.704 1.00 92.19 351 ARG A N 1
ATOM 2749 C CA . ARG A 1 351 ? -14.005 -6.169 26.050 1.00 92.19 351 ARG A CA 1
ATOM 2750 C C . ARG A 1 351 ? -15.158 -5.516 26.814 1.00 92.19 351 ARG A C 1
ATOM 2752 O O . ARG A 1 351 ? -16.309 -5.883 26.612 1.00 92.19 351 ARG A O 1
ATOM 2759 N N . SER A 1 352 ? -14.884 -4.507 27.645 1.00 93.56 352 SER A N 1
ATOM 2760 C CA . SER A 1 352 ? -15.940 -3.762 28.349 1.00 93.56 352 SER A CA 1
ATOM 2761 C C . SER A 1 352 ? -16.805 -2.899 27.418 1.00 93.56 352 SER A C 1
ATOM 2763 O O . SER A 1 352 ? -17.957 -2.596 27.742 1.00 93.56 352 SER A O 1
ATOM 2765 N N . LYS A 1 353 ? -16.254 -2.473 26.273 1.00 94.69 353 LYS A N 1
ATOM 2766 C CA . LYS A 1 353 ? -16.935 -1.610 25.296 1.00 94.69 353 LYS A CA 1
ATOM 2767 C C . LYS A 1 353 ? -17.648 -2.402 24.212 1.00 94.69 353 LYS A C 1
ATOM 2769 O O . LYS A 1 353 ? -18.722 -1.992 23.780 1.00 94.69 353 LYS A O 1
ATOM 2774 N N . ILE A 1 354 ? -17.085 -3.537 23.823 1.00 91.56 354 ILE A N 1
ATOM 2775 C CA . ILE A 1 354 ? -17.637 -4.426 22.810 1.00 91.56 354 ILE A CA 1
ATOM 2776 C C . ILE A 1 354 ? -18.313 -5.606 23.519 1.00 91.56 354 ILE A C 1
ATOM 2778 O O . ILE A 1 354 ? -17.690 -6.633 23.773 1.00 91.56 354 ILE A O 1
ATOM 2782 N N . LYS A 1 355 ? -19.594 -5.441 23.872 1.00 76.75 355 LYS A N 1
ATOM 2783 C CA . LYS A 1 355 ? -20.343 -6.450 24.648 1.00 76.75 355 LYS A CA 1
ATOM 2784 C C . LYS A 1 355 ? -20.653 -7.719 23.851 1.00 76.75 355 LYS A C 1
ATOM 2786 O O . LYS A 1 355 ? -20.619 -8.812 24.403 1.00 76.75 355 LYS A O 1
ATOM 2791 N N . SER A 1 356 ? -20.980 -7.563 22.573 1.00 73.62 356 SER A N 1
ATOM 2792 C CA . SER A 1 356 ? -21.251 -8.653 21.637 1.00 73.62 356 SER A CA 1
ATOM 2793 C C . SER A 1 356 ? -21.044 -8.140 20.220 1.00 73.62 356 SER A C 1
ATOM 2795 O O . SER A 1 356 ? -21.520 -7.053 19.906 1.00 73.62 356 SER A O 1
ATOM 2797 N N . LEU A 1 357 ? -20.379 -8.922 19.375 1.00 73.94 357 LEU A N 1
ATOM 2798 C CA . LEU A 1 357 ? -20.298 -8.673 17.939 1.00 73.94 357 LEU A CA 1
ATOM 2799 C C . LEU A 1 357 ? -20.843 -9.886 17.208 1.00 73.94 357 LEU A C 1
ATOM 2801 O O . LEU A 1 357 ? -20.409 -11.011 17.456 1.00 73.94 357 LEU A O 1
ATOM 2805 N N . GLU A 1 358 ? -21.756 -9.651 16.274 1.00 75.19 358 GLU A N 1
ATOM 2806 C CA . GLU A 1 358 ? -22.121 -10.673 15.303 1.00 75.19 358 GLU A CA 1
ATOM 2807 C C . GLU A 1 358 ? -21.037 -10.715 14.217 1.00 75.19 358 GLU A C 1
ATOM 2809 O O . GLU A 1 358 ? -21.021 -9.931 13.259 1.00 75.19 358 GLU A O 1
ATOM 2814 N N . ILE A 1 359 ? -20.071 -11.607 14.423 1.00 81.75 359 ILE A N 1
ATOM 2815 C CA . ILE A 1 359 ? -19.013 -11.893 13.459 1.00 81.75 359 ILE A CA 1
ATOM 2816 C C . ILE A 1 359 ? -19.554 -12.898 12.452 1.00 81.75 359 ILE A C 1
ATOM 2818 O O . ILE A 1 359 ? -20.158 -13.903 12.827 1.00 81.75 359 ILE A O 1
ATOM 2822 N N . LYS A 1 360 ? -19.326 -12.629 11.169 1.00 82.06 360 LYS A N 1
ATOM 2823 C CA . LYS A 1 360 ? -19.798 -13.467 10.073 1.00 82.06 360 LYS A CA 1
ATOM 2824 C C . LYS A 1 360 ? -18.629 -13.917 9.214 1.00 82.06 360 LYS A C 1
ATOM 2826 O O . LYS A 1 360 ? -17.819 -13.105 8.773 1.00 82.06 360 LYS A O 1
ATOM 2831 N N . GLY A 1 361 ? -18.570 -15.222 8.964 1.00 86.88 361 GLY A N 1
ATOM 2832 C CA . GLY A 1 361 ? -17.537 -15.845 8.144 1.00 86.88 361 GLY A CA 1
ATOM 2833 C C . GLY A 1 361 ? -16.113 -15.521 8.606 1.00 86.88 361 GLY A C 1
ATOM 2834 O O . GLY A 1 361 ? -15.796 -15.613 9.791 1.00 86.88 361 GLY A O 1
ATOM 2835 N N . LYS A 1 362 ? -15.223 -15.205 7.659 1.00 90.50 362 LYS A N 1
ATOM 2836 C CA . LYS A 1 362 ? -13.802 -14.952 7.956 1.00 90.50 362 LYS A CA 1
ATOM 2837 C C . LYS A 1 362 ? -13.591 -13.523 8.456 1.00 90.50 362 LYS A C 1
ATOM 2839 O O . LYS A 1 362 ? -14.238 -12.598 7.974 1.00 90.50 362 LYS A O 1
ATOM 2844 N N . ILE A 1 363 ? -12.627 -13.330 9.356 1.00 95.06 363 ILE A N 1
ATOM 2845 C CA . ILE A 1 363 ? -12.206 -11.990 9.782 1.00 95.06 363 ILE A CA 1
ATOM 2846 C C . ILE A 1 363 ? -11.100 -11.488 8.865 1.00 95.06 363 ILE A C 1
ATOM 2848 O O . ILE A 1 363 ? -10.099 -12.179 8.656 1.00 95.06 363 ILE A O 1
ATOM 2852 N N . VAL A 1 364 ? -11.268 -10.268 8.365 1.00 97.06 364 VAL A N 1
ATOM 2853 C CA . VAL A 1 364 ? -10.222 -9.513 7.683 1.00 97.06 364 VAL A CA 1
ATOM 2854 C C . VAL A 1 364 ? -9.864 -8.294 8.523 1.00 97.06 364 VAL A C 1
ATOM 2856 O O . VAL A 1 364 ? -10.728 -7.474 8.821 1.00 97.06 364 VAL A O 1
ATOM 2859 N N . MET A 1 365 ? -8.594 -8.157 8.892 1.00 97.81 365 MET A N 1
ATOM 2860 C CA . MET A 1 365 ? -8.078 -6.980 9.588 1.00 97.81 365 MET A CA 1
ATOM 2861 C C . MET A 1 365 ? -7.320 -6.078 8.617 1.00 97.81 365 MET A C 1
ATOM 2863 O O . MET A 1 365 ? -6.502 -6.544 7.818 1.00 97.81 365 MET A O 1
ATOM 2867 N N . ILE A 1 366 ? -7.585 -4.780 8.710 1.00 97.00 366 ILE A N 1
ATOM 2868 C CA . ILE A 1 366 ? -6.931 -3.743 7.909 1.00 97.00 366 ILE A CA 1
ATOM 2869 C C . ILE A 1 366 ? -6.333 -2.657 8.804 1.00 97.00 366 ILE A C 1
ATOM 2871 O O . ILE A 1 366 ? -6.488 -2.661 10.027 1.00 97.00 366 ILE A O 1
ATOM 2875 N N . GLY A 1 367 ? -5.606 -1.734 8.181 1.00 93.31 367 GLY A N 1
ATOM 2876 C CA . GLY A 1 367 ? -4.960 -0.625 8.871 1.00 93.31 367 GLY A CA 1
ATOM 2877 C C . GLY A 1 367 ? -3.491 -0.896 9.190 1.00 93.31 367 GLY A C 1
ATOM 2878 O O . GLY A 1 367 ? -2.979 -2.009 9.074 1.00 93.31 367 GLY A O 1
ATOM 2879 N N . GLY A 1 368 ? -2.785 0.170 9.582 1.00 92.75 368 GLY A N 1
ATOM 2880 C CA . GLY A 1 368 ? -1.322 0.144 9.709 1.00 92.75 368 GLY A CA 1
ATOM 2881 C C . GLY A 1 368 ? -0.813 -0.840 10.765 1.00 92.75 368 GLY A C 1
ATOM 2882 O O . GLY A 1 368 ? 0.252 -1.421 10.587 1.00 92.75 368 GLY A O 1
ATOM 2883 N N . THR A 1 369 ? -1.569 -1.056 11.844 1.00 95.69 369 THR A N 1
ATOM 2884 C CA . THR A 1 369 ? -1.235 -2.047 12.877 1.00 95.69 369 THR A CA 1
ATOM 2885 C C . THR A 1 369 ? -1.294 -3.464 12.312 1.00 95.69 369 THR A C 1
ATOM 2887 O O . THR A 1 369 ? -0.329 -4.210 12.448 1.00 95.69 369 THR A O 1
ATOM 2890 N N . ALA A 1 370 ? -2.391 -3.818 11.639 1.00 97.12 370 ALA A N 1
ATOM 2891 C CA . ALA A 1 370 ? -2.606 -5.149 11.080 1.00 97.12 370 ALA A CA 1
ATOM 2892 C C . ALA A 1 370 ? -1.541 -5.508 10.028 1.00 97.12 370 ALA A C 1
ATOM 2894 O O . ALA A 1 370 ? -0.931 -6.576 10.101 1.00 97.12 370 ALA A O 1
ATOM 2895 N N . THR A 1 371 ? -1.251 -4.589 9.099 1.00 96.06 371 THR A N 1
ATOM 2896 C CA . THR A 1 371 ? -0.240 -4.820 8.055 1.00 96.06 371 THR A CA 1
ATOM 2897 C C . THR A 1 371 ? 1.181 -4.869 8.610 1.00 96.06 371 THR A C 1
ATOM 2899 O O . THR A 1 371 ? 1.980 -5.697 8.173 1.00 96.06 371 THR A O 1
ATOM 2902 N N . THR A 1 372 ? 1.494 -4.055 9.627 1.00 96.19 372 THR A N 1
ATOM 2903 C CA . THR A 1 372 ? 2.796 -4.116 10.312 1.00 96.19 372 THR A CA 1
ATOM 2904 C C . THR A 1 372 ? 2.979 -5.465 11.006 1.00 96.19 372 THR A C 1
ATOM 2906 O O . THR A 1 372 ? 4.010 -6.104 10.819 1.00 96.19 372 THR A O 1
ATOM 2909 N N . LEU A 1 373 ? 1.977 -5.949 11.750 1.00 97.44 373 LEU A N 1
ATOM 2910 C CA . LEU A 1 373 ? 2.045 -7.254 12.422 1.00 97.44 373 LEU A CA 1
ATOM 2911 C C . LEU A 1 373 ? 2.231 -8.409 11.427 1.00 97.44 373 LEU A C 1
ATOM 2913 O O . LEU A 1 373 ? 3.043 -9.296 11.682 1.00 97.44 373 LEU A O 1
ATOM 2917 N N . ALA A 1 374 ? 1.553 -8.371 10.276 1.00 97.50 374 ALA A N 1
ATOM 2918 C CA . ALA A 1 374 ? 1.761 -9.340 9.199 1.00 97.50 374 ALA A CA 1
ATOM 2919 C C . ALA A 1 374 ? 3.203 -9.339 8.682 1.00 97.50 374 ALA A C 1
ATOM 2921 O O . ALA A 1 374 ? 3.825 -10.397 8.598 1.00 97.50 374 ALA A O 1
ATOM 2922 N N . GLY A 1 375 ? 3.755 -8.160 8.375 1.00 96.56 375 GLY A N 1
ATOM 2923 C CA . GLY A 1 375 ? 5.130 -8.040 7.891 1.00 96.56 375 GLY A CA 1
ATOM 2924 C C . GLY A 1 375 ? 6.165 -8.530 8.908 1.00 96.56 375 GLY A C 1
ATOM 2925 O O . GLY A 1 375 ? 7.139 -9.180 8.531 1.00 96.56 375 GLY A O 1
ATOM 2926 N N . LEU A 1 376 ? 5.926 -8.287 10.202 1.00 96.56 376 LEU A N 1
ATOM 2927 C CA . LEU A 1 376 ? 6.770 -8.801 11.284 1.00 96.56 376 LEU A CA 1
ATOM 2928 C C . LEU A 1 376 ? 6.680 -10.328 11.403 1.00 96.56 376 LEU A C 1
ATOM 2930 O O . LEU A 1 376 ? 7.714 -10.984 11.502 1.00 96.56 376 LEU A O 1
ATOM 2934 N N . ALA A 1 377 ? 5.473 -10.898 11.343 1.00 96.44 377 ALA A N 1
ATOM 2935 C CA . ALA A 1 377 ? 5.266 -12.347 11.389 1.00 96.44 377 ALA A CA 1
ATOM 2936 C C . ALA A 1 377 ? 5.902 -13.070 10.188 1.00 96.44 377 ALA A C 1
ATOM 2938 O O . ALA A 1 377 ? 6.411 -14.177 10.328 1.00 96.44 377 ALA A O 1
ATOM 2939 N N . LEU A 1 378 ? 5.923 -12.417 9.023 1.00 95.75 378 LEU A N 1
ATOM 2940 C CA . LEU A 1 378 ? 6.587 -12.888 7.806 1.00 95.75 378 LEU A CA 1
ATOM 2941 C C . LEU A 1 378 ? 8.114 -12.683 7.815 1.00 95.75 378 LEU A C 1
ATOM 2943 O O . LEU A 1 378 ? 8.784 -13.087 6.864 1.00 95.75 378 LEU A O 1
ATOM 2947 N N . GLY A 1 379 ? 8.674 -12.035 8.844 1.00 94.25 379 GLY A N 1
ATOM 2948 C CA . GLY A 1 379 ? 10.108 -11.753 8.939 1.00 94.25 379 GLY A CA 1
ATOM 2949 C C . GLY A 1 379 ? 10.625 -10.831 7.831 1.00 94.25 379 GLY A C 1
ATOM 2950 O O . GLY A 1 379 ? 11.769 -10.973 7.392 1.00 94.25 379 GLY A O 1
ATOM 2951 N N . LEU A 1 380 ? 9.790 -9.914 7.328 1.00 93.19 380 LEU A N 1
ATOM 2952 C CA . LEU A 1 380 ? 10.156 -9.082 6.187 1.00 93.19 380 LEU A CA 1
ATOM 2953 C C . LEU A 1 380 ? 11.242 -8.060 6.549 1.00 93.19 380 LEU A C 1
ATOM 2955 O O . LEU A 1 380 ? 11.112 -7.283 7.500 1.00 93.19 380 LEU A O 1
ATOM 2959 N N . LYS A 1 381 ? 12.297 -8.013 5.730 1.00 88.44 381 LYS A N 1
ATOM 2960 C CA . LYS A 1 381 ? 13.357 -6.996 5.829 1.00 88.44 381 LYS A CA 1
ATOM 2961 C C . LYS A 1 381 ? 12.870 -5.604 5.412 1.00 88.44 381 LYS A C 1
ATOM 2963 O O . LYS A 1 381 ? 13.366 -4.613 5.936 1.00 88.44 381 LYS A O 1
ATOM 2968 N N . GLU A 1 382 ? 11.865 -5.553 4.541 1.00 86.31 382 GLU A N 1
ATOM 2969 C CA . GLU A 1 382 ? 11.228 -4.349 4.000 1.00 86.31 382 GLU A CA 1
ATOM 2970 C C . GLU A 1 382 ? 9.719 -4.568 3.864 1.00 86.31 382 GLU A C 1
ATOM 2972 O O . GLU A 1 382 ? 9.257 -5.707 3.785 1.00 86.31 382 GLU A O 1
ATOM 2977 N N . TYR A 1 383 ? 8.937 -3.491 3.829 1.00 87.31 383 TYR A N 1
ATOM 2978 C CA . TYR A 1 383 ? 7.489 -3.596 3.664 1.00 87.31 383 TYR A CA 1
ATOM 2979 C C . TYR A 1 383 ? 7.127 -4.140 2.273 1.00 87.31 383 TYR A C 1
ATOM 2981 O O . TYR A 1 383 ? 7.410 -3.499 1.266 1.00 87.31 383 TYR A O 1
ATOM 2989 N N . ASP A 1 384 ? 6.464 -5.300 2.210 1.00 85.75 384 ASP A N 1
ATOM 2990 C CA . ASP A 1 384 ? 6.020 -5.916 0.951 1.00 85.75 384 ASP A CA 1
ATOM 2991 C C . ASP A 1 384 ? 4.496 -6.157 0.961 1.00 85.75 384 ASP A C 1
ATOM 2993 O O . ASP A 1 384 ? 4.027 -7.168 1.505 1.00 85.75 384 ASP A O 1
ATOM 2997 N N . PRO A 1 385 ? 3.703 -5.269 0.327 1.00 86.06 385 PRO A N 1
ATOM 2998 C CA . PRO A 1 385 ? 2.252 -5.415 0.225 1.00 86.06 385 PRO A CA 1
ATOM 2999 C C . PRO A 1 385 ? 1.804 -6.732 -0.414 1.00 86.06 385 PRO A C 1
ATOM 3001 O O . PRO A 1 385 ? 0.730 -7.229 -0.088 1.00 86.06 385 PRO A O 1
ATOM 3004 N N . GLN A 1 386 ? 2.600 -7.310 -1.323 1.00 85.19 386 GLN A N 1
ATOM 3005 C CA . GLN A 1 386 ? 2.239 -8.543 -2.037 1.00 85.19 386 GLN A CA 1
ATOM 3006 C C . GLN A 1 386 ? 2.254 -9.750 -1.108 1.00 85.19 386 GLN A C 1
ATOM 3008 O O . GLN A 1 386 ? 1.445 -10.660 -1.264 1.00 85.19 386 GLN A O 1
ATOM 3013 N N . LYS A 1 387 ? 3.193 -9.761 -0.159 1.00 89.81 387 LYS A N 1
ATOM 3014 C CA . LYS A 1 387 ? 3.307 -10.826 0.839 1.00 89.81 387 LYS A CA 1
ATOM 3015 C C . LYS A 1 387 ? 2.321 -10.629 1.986 1.00 89.81 387 LYS A C 1
ATOM 3017 O O . LYS A 1 387 ? 1.870 -11.613 2.558 1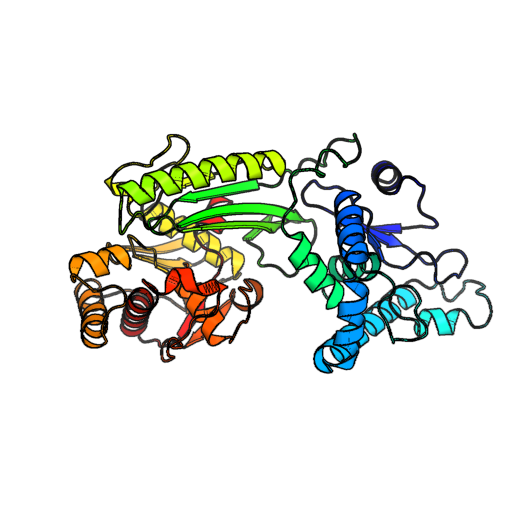.00 89.81 387 LYS A O 1
ATOM 3022 N N . ILE A 1 388 ? 1.995 -9.376 2.315 1.00 94.31 388 ILE A N 1
ATOM 3023 C CA . ILE A 1 388 ? 1.079 -9.022 3.409 1.00 94.31 388 ILE A CA 1
ATOM 3024 C C . ILE A 1 388 ? -0.388 -9.210 3.007 1.00 94.31 388 ILE A C 1
ATOM 3026 O O . ILE A 1 388 ? -1.176 -9.748 3.783 1.00 94.31 388 ILE A O 1
ATOM 3030 N N . HIS A 1 389 ? -0.782 -8.751 1.819 1.00 93.50 389 HIS A N 1
ATOM 3031 C CA . HIS A 1 389 ? -2.173 -8.793 1.380 1.00 93.50 389 HIS A CA 1
ATOM 3032 C C . HIS A 1 389 ? -2.637 -10.241 1.158 1.00 93.50 389 HIS A C 1
ATOM 3034 O O . HIS A 1 389 ? -2.100 -10.961 0.321 1.00 93.50 389 HIS A O 1
ATOM 3040 N N . GLY A 1 390 ? -3.649 -10.666 1.915 1.00 94.50 390 GLY A N 1
ATOM 3041 C CA . GLY A 1 390 ? -4.168 -12.035 1.920 1.00 94.50 390 GLY A CA 1
ATOM 3042 C C . GLY A 1 390 ? -3.448 -12.982 2.887 1.00 94.50 390 GLY A C 1
ATOM 3043 O O . GLY A 1 390 ? -3.874 -14.129 3.029 1.00 94.50 390 GLY A O 1
ATOM 3044 N N . TYR A 1 391 ? -2.401 -12.529 3.583 1.00 96.62 391 TYR A N 1
ATOM 3045 C CA . TYR A 1 391 ? -1.723 -13.330 4.602 1.00 96.62 391 TYR A CA 1
ATOM 3046 C C . TYR A 1 391 ? -2.659 -13.625 5.777 1.00 96.62 391 TYR A C 1
ATOM 3048 O O . TYR A 1 391 ? -3.384 -12.745 6.237 1.00 96.62 391 TYR A O 1
ATOM 3056 N N . THR A 1 392 ? -2.637 -14.857 6.285 1.00 97.31 392 THR A N 1
ATOM 3057 C CA . THR A 1 392 ? -3.368 -15.219 7.506 1.00 97.31 392 THR A CA 1
ATOM 3058 C C . THR A 1 392 ? -2.433 -15.072 8.699 1.00 97.31 392 THR A C 1
ATOM 3060 O O . THR A 1 392 ? -1.493 -15.847 8.854 1.00 97.31 392 THR A O 1
ATOM 3063 N N . LEU A 1 393 ? -2.684 -14.061 9.526 1.00 97.62 393 LEU A N 1
ATOM 3064 C CA . LEU A 1 393 ? -1.905 -13.763 10.722 1.00 97.62 393 LEU A CA 1
ATOM 3065 C C . LEU A 1 393 ? -2.421 -14.570 11.917 1.00 97.62 393 LEU A C 1
ATOM 3067 O O . LEU A 1 393 ? -3.624 -14.578 12.172 1.00 97.62 393 LEU A O 1
ATOM 3071 N N . ASP A 1 394 ? -1.503 -15.170 12.676 1.00 96.56 394 ASP A N 1
ATOM 3072 C CA . ASP A 1 394 ? -1.763 -15.704 14.017 1.00 96.56 394 ASP A CA 1
ATOM 3073 C C . ASP A 1 394 ? -1.556 -14.610 15.079 1.00 96.56 394 ASP A C 1
ATOM 3075 O O . ASP A 1 394 ? -0.459 -14.070 15.247 1.00 96.56 394 ASP A O 1
ATOM 3079 N N . LEU A 1 395 ? -2.627 -14.281 15.801 1.00 94.94 395 LEU A N 1
ATOM 3080 C CA . LEU A 1 395 ? -2.682 -13.262 16.853 1.00 94.94 395 LEU A CA 1
ATOM 3081 C C . LEU A 1 395 ? -2.235 -13.791 18.230 1.00 94.94 395 LEU A C 1
ATOM 3083 O O . LEU A 1 395 ? -2.303 -13.062 19.223 1.00 94.94 395 LEU A O 1
ATOM 3087 N N . ASN A 1 396 ? -1.760 -15.037 18.307 1.00 92.31 396 ASN A N 1
ATOM 3088 C CA . ASN A 1 396 ? -1.057 -15.571 19.479 1.00 92.31 396 ASN A CA 1
ATOM 3089 C C . ASN A 1 396 ? 0.456 -15.299 19.448 1.00 92.31 396 ASN A C 1
ATOM 3091 O O . ASN A 1 396 ? 1.153 -15.605 20.418 1.00 92.31 396 ASN A O 1
ATOM 3095 N N . GLY A 1 397 ? 0.973 -14.729 18.355 1.00 89.00 397 GLY A N 1
ATOM 3096 C CA . GLY A 1 397 ? 2.383 -14.379 18.214 1.00 89.00 397 GLY A CA 1
ATOM 3097 C C . GLY A 1 397 ? 2.842 -13.265 19.164 1.00 89.00 397 GLY A C 1
ATOM 3098 O O . GLY A 1 397 ? 2.092 -12.739 19.993 1.00 89.00 397 GLY A O 1
ATOM 3099 N N . CYS A 1 398 ? 4.097 -12.848 19.019 1.00 87.25 398 CYS A N 1
ATOM 3100 C CA . CYS A 1 398 ? 4.668 -11.741 19.779 1.00 87.25 398 CYS A CA 1
ATOM 3101 C C . CYS A 1 398 ? 5.272 -10.680 18.857 1.00 87.25 398 CYS A C 1
ATOM 3103 O O . CYS A 1 398 ? 5.706 -10.964 17.742 1.00 87.25 398 CYS A O 1
ATOM 3105 N N . ILE A 1 399 ? 5.310 -9.440 19.344 1.00 91.06 399 ILE A N 1
ATOM 3106 C CA . ILE A 1 399 ? 6.026 -8.357 18.672 1.00 91.06 399 ILE A CA 1
ATOM 3107 C C . ILE A 1 399 ? 7.517 -8.506 19.019 1.00 91.06 399 ILE A C 1
ATOM 3109 O O . ILE A 1 399 ? 7.845 -8.617 20.207 1.00 91.06 399 ILE A O 1
ATOM 3113 N N . PRO A 1 400 ? 8.431 -8.522 18.032 1.00 89.25 400 PRO A N 1
ATOM 3114 C CA . PRO A 1 400 ? 9.862 -8.562 18.304 1.00 89.25 400 PRO A CA 1
ATOM 3115 C C . PRO A 1 400 ? 10.300 -7.311 19.075 1.00 89.25 400 PRO A C 1
ATOM 3117 O O . PRO A 1 400 ? 9.784 -6.220 18.851 1.00 89.25 400 PRO A O 1
ATOM 3120 N N . LYS A 1 401 ? 11.287 -7.461 19.971 1.00 85.56 401 LYS A N 1
ATOM 3121 C CA . LYS A 1 401 ? 11.803 -6.340 20.781 1.00 85.56 401 LYS A CA 1
ATOM 3122 C C . LYS A 1 401 ? 12.359 -5.198 19.930 1.00 85.56 401 LYS A C 1
ATOM 3124 O O . LYS A 1 401 ? 12.178 -4.045 20.286 1.00 85.56 401 LYS A O 1
ATOM 3129 N N . ASN A 1 402 ? 13.041 -5.537 18.838 1.00 88.81 402 ASN A N 1
ATOM 3130 C CA . ASN A 1 402 ? 13.619 -4.571 17.914 1.00 88.81 402 ASN A CA 1
ATOM 3131 C C . ASN A 1 402 ? 12.809 -4.592 16.624 1.00 88.81 402 ASN A C 1
ATOM 3133 O O . ASN A 1 402 ? 12.785 -5.609 15.927 1.00 88.81 402 ASN A O 1
ATOM 3137 N N . LEU A 1 403 ? 12.160 -3.475 16.312 1.00 92.44 403 LEU A N 1
ATOM 3138 C CA . LEU A 1 403 ? 11.435 -3.332 15.058 1.00 92.44 403 LEU A CA 1
ATOM 3139 C C . LEU A 1 403 ? 12.409 -3.061 13.897 1.00 92.44 403 LEU A C 1
ATOM 3141 O O . LEU A 1 403 ? 13.379 -2.311 14.068 1.00 92.44 403 LEU A O 1
ATOM 3145 N N . PRO A 1 404 ? 12.162 -3.639 12.706 1.00 92.44 404 PRO A N 1
ATOM 3146 C CA . PRO A 1 404 ? 12.894 -3.278 11.499 1.00 92.44 404 PRO A CA 1
ATOM 3147 C C . PRO A 1 404 ? 12.660 -1.801 11.161 1.00 92.44 404 PRO A C 1
ATOM 3149 O O . PRO A 1 404 ? 11.657 -1.214 11.567 1.00 92.44 404 PRO A O 1
ATOM 3152 N N . VAL A 1 405 ? 13.579 -1.200 10.397 1.00 90.50 405 VAL A N 1
ATOM 3153 C CA . VAL A 1 405 ? 13.568 0.243 10.081 1.00 90.50 405 VAL A CA 1
ATOM 3154 C C . VAL A 1 405 ? 12.212 0.703 9.539 1.00 90.50 405 VAL A C 1
ATOM 3156 O O . VAL A 1 405 ? 11.683 1.702 10.014 1.00 90.50 405 VAL A O 1
ATOM 3159 N N . TRP A 1 406 ? 11.607 -0.074 8.637 1.00 89.25 406 TRP A N 1
ATOM 3160 C CA . TRP A 1 406 ? 10.311 0.238 8.024 1.00 89.25 406 TRP A CA 1
ATOM 3161 C C . TRP A 1 406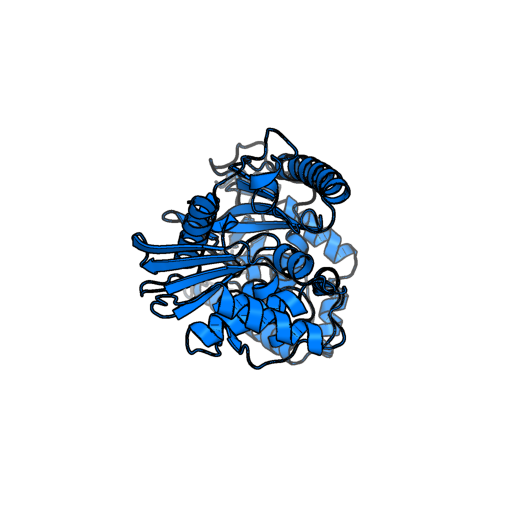 ? 9.126 0.257 9.010 1.00 89.25 406 TRP A C 1
ATOM 3163 O O . TRP A 1 406 ? 8.080 0.816 8.694 1.00 89.25 406 TRP A O 1
ATOM 3173 N N . ALA A 1 407 ? 9.271 -0.333 10.201 1.00 92.19 407 ALA A N 1
ATOM 3174 C CA . ALA A 1 407 ? 8.235 -0.391 11.234 1.00 92.19 407 ALA A CA 1
ATOM 3175 C C . ALA A 1 407 ? 8.523 0.515 12.446 1.00 92.19 407 ALA A C 1
ATOM 3177 O O . ALA A 1 407 ? 7.686 0.595 13.348 1.00 92.19 407 ALA A O 1
ATOM 3178 N N . LYS A 1 408 ? 9.678 1.197 12.499 1.00 89.50 408 LYS A N 1
ATOM 3179 C CA . LYS A 1 408 ? 10.111 1.967 13.682 1.00 89.50 408 LYS A CA 1
ATOM 3180 C C . LYS A 1 408 ? 9.135 3.066 14.089 1.00 89.50 408 LYS A C 1
ATOM 3182 O O . LYS A 1 408 ? 8.851 3.213 15.272 1.00 89.50 408 LYS A O 1
ATOM 3187 N N . ASP A 1 409 ? 8.524 3.749 13.127 1.00 87.06 409 ASP A N 1
ATOM 3188 C CA . ASP A 1 409 ? 7.529 4.801 13.389 1.00 87.06 409 ASP A CA 1
ATOM 3189 C C . ASP A 1 409 ? 6.260 4.292 14.102 1.00 87.06 409 ASP A C 1
ATOM 3191 O O . ASP A 1 409 ? 5.402 5.076 14.510 1.00 87.06 409 ASP A O 1
ATOM 3195 N N . ARG A 1 410 ? 6.099 2.970 14.241 1.00 88.56 410 ARG A N 1
ATOM 3196 C CA . ARG A 1 410 ? 4.989 2.337 14.963 1.00 88.56 410 ARG A CA 1
ATOM 3197 C C . ARG A 1 410 ? 5.354 1.910 16.382 1.00 88.56 410 ARG A C 1
ATOM 3199 O O . ARG A 1 410 ? 4.454 1.486 17.102 1.00 88.56 410 ARG A O 1
ATOM 3206 N N . GLU A 1 411 ? 6.610 2.026 16.811 1.00 88.19 411 GLU A N 1
ATOM 3207 C CA . GLU A 1 411 ? 7.089 1.523 18.109 1.00 88.19 411 GLU A CA 1
ATOM 3208 C C . GLU A 1 411 ? 6.260 2.039 19.295 1.00 88.19 411 GLU A C 1
ATOM 3210 O O . GLU A 1 411 ? 5.929 1.284 20.208 1.00 88.19 411 GLU A O 1
ATOM 3215 N N . SER A 1 412 ? 5.833 3.303 19.234 1.00 86.00 412 SER A N 1
ATOM 3216 C CA . SER A 1 412 ? 5.019 3.940 20.273 1.00 86.00 412 SER A CA 1
ATOM 3217 C C . SER A 1 412 ? 3.624 3.320 20.430 1.00 86.00 412 SER A C 1
ATOM 3219 O O . SER A 1 412 ? 3.077 3.322 21.529 1.00 86.00 412 SER A O 1
ATOM 3221 N N . SER A 1 413 ? 3.034 2.785 19.358 1.00 89.81 413 SER A N 1
ATOM 3222 C CA . SER A 1 413 ? 1.595 2.477 19.287 1.00 89.81 413 SER A CA 1
ATOM 3223 C C . SER A 1 413 ? 1.266 1.028 18.928 1.00 89.81 413 SER A C 1
ATOM 3225 O O . SER A 1 413 ? 0.165 0.561 19.235 1.00 89.81 413 SER A O 1
ATOM 3227 N N . ILE A 1 414 ? 2.200 0.289 18.322 1.00 94.44 414 ILE A N 1
ATOM 3228 C CA . ILE A 1 414 ? 1.950 -1.048 17.770 1.00 94.44 414 ILE A CA 1
ATOM 3229 C C . ILE A 1 414 ? 1.476 -2.042 18.832 1.00 94.44 414 ILE A C 1
ATOM 3231 O O . ILE A 1 414 ? 0.561 -2.817 18.569 1.00 94.44 414 ILE A O 1
ATOM 3235 N N . ALA A 1 415 ? 2.031 -1.979 20.047 1.00 95.12 415 ALA A N 1
ATOM 3236 C CA . ALA A 1 415 ? 1.657 -2.873 21.140 1.00 95.12 415 ALA A CA 1
ATOM 3237 C C . ALA A 1 415 ? 0.214 -2.636 21.611 1.00 95.12 415 ALA A C 1
ATOM 3239 O O . ALA A 1 415 ? -0.530 -3.591 21.810 1.00 95.12 415 ALA A O 1
ATOM 3240 N N . ILE A 1 416 ? -0.210 -1.372 21.714 1.00 96.31 416 ILE A N 1
ATOM 3241 C CA . ILE A 1 416 ? -1.593 -1.015 22.067 1.00 96.31 416 ILE A CA 1
ATOM 3242 C C . ILE A 1 416 ? -2.539 -1.532 20.984 1.00 96.31 416 ILE A C 1
ATOM 3244 O O . ILE A 1 416 ? -3.536 -2.185 21.283 1.00 96.31 416 ILE A O 1
ATOM 3248 N N . GLY A 1 417 ? -2.200 -1.276 19.717 1.00 96.62 417 GLY A N 1
ATOM 3249 C CA . GLY A 1 417 ? -2.994 -1.745 18.590 1.00 96.62 417 GLY A CA 1
ATOM 3250 C C . GLY A 1 417 ? -3.104 -3.269 18.538 1.00 96.62 417 GLY A C 1
ATOM 3251 O O . GLY A 1 417 ? -4.186 -3.792 18.284 1.00 96.62 417 GLY A O 1
ATOM 3252 N N . TYR A 1 418 ? -2.018 -3.986 18.828 1.00 96.94 418 TYR A N 1
ATOM 3253 C CA . TYR A 1 418 ? -2.030 -5.445 18.854 1.00 96.94 418 TYR A CA 1
ATOM 3254 C C . TYR A 1 418 ? -2.971 -5.992 19.930 1.00 96.94 418 TYR A C 1
ATOM 3256 O O . TYR A 1 418 ? -3.768 -6.883 19.642 1.00 96.94 418 TYR A O 1
ATOM 3264 N N . GLU A 1 419 ? -2.954 -5.423 21.137 1.00 97.06 419 GLU A N 1
ATOM 3265 C CA . GLU A 1 419 ? -3.866 -5.853 22.202 1.00 97.06 419 GLU A CA 1
ATOM 3266 C C . GLU A 1 419 ? -5.337 -5.532 21.892 1.00 97.06 419 GLU A C 1
ATOM 3268 O O . GLU A 1 419 ? -6.216 -6.326 22.233 1.00 97.06 419 GLU A O 1
ATOM 3273 N N . ILE A 1 420 ? -5.620 -4.438 21.172 1.00 97.25 420 ILE A N 1
ATOM 3274 C CA . ILE A 1 420 ? -6.973 -4.153 20.664 1.00 97.25 420 ILE A CA 1
ATOM 3275 C C . ILE A 1 420 ? -7.414 -5.238 19.671 1.00 97.25 420 ILE A C 1
ATOM 3277 O O . ILE A 1 420 ? -8.495 -5.807 19.828 1.00 97.25 420 ILE A O 1
ATOM 3281 N N . LEU A 1 421 ? -6.577 -5.573 18.683 1.00 96.88 421 LEU A N 1
ATOM 3282 C CA . LEU A 1 421 ? -6.896 -6.610 17.692 1.00 96.88 421 LEU A CA 1
ATOM 3283 C C . LEU A 1 421 ? -7.065 -7.994 18.336 1.00 96.88 421 LEU A C 1
ATOM 3285 O O . LEU A 1 421 ? -7.991 -8.722 17.978 1.00 96.88 421 LEU A O 1
ATOM 3289 N N . LYS A 1 422 ? -6.235 -8.341 19.328 1.00 95.62 422 LYS A N 1
ATOM 3290 C CA . LYS A 1 422 ? -6.375 -9.582 20.107 1.00 95.62 422 LYS A CA 1
ATOM 3291 C C . LYS A 1 422 ? -7.684 -9.634 20.883 1.00 95.62 422 LYS A C 1
ATOM 3293 O O . LYS A 1 422 ? -8.325 -10.682 20.916 1.00 95.62 422 LYS A O 1
ATOM 3298 N N . ALA A 1 423 ? -8.098 -8.525 21.494 1.00 94.56 423 ALA A N 1
ATOM 3299 C CA . ALA A 1 423 ? -9.380 -8.461 22.186 1.00 94.56 423 ALA A CA 1
ATOM 3300 C C . ALA A 1 423 ? -10.550 -8.674 21.212 1.00 94.56 423 ALA A C 1
ATOM 3302 O O . ALA A 1 423 ? -11.438 -9.469 21.512 1.00 94.56 423 ALA A O 1
ATOM 3303 N N . VAL A 1 424 ? -10.516 -8.052 20.027 1.00 94.25 424 VAL A N 1
ATOM 3304 C CA . VAL A 1 424 ? -11.535 -8.259 18.979 1.00 94.25 424 VAL A CA 1
ATOM 3305 C C . VAL A 1 424 ? -11.559 -9.712 18.494 1.00 94.25 424 VAL A C 1
ATOM 3307 O O . VAL A 1 424 ? -12.629 -10.312 18.431 1.00 94.25 424 VAL A O 1
ATOM 3310 N N . ALA A 1 425 ? -10.401 -10.313 18.211 1.00 92.25 425 ALA A N 1
ATOM 3311 C CA . ALA A 1 425 ? -10.316 -11.712 17.784 1.00 92.25 425 ALA A CA 1
ATOM 3312 C C . ALA A 1 425 ? -10.819 -12.684 18.866 1.00 92.25 425 ALA A C 1
ATOM 3314 O O . ALA A 1 425 ? -11.570 -13.613 18.574 1.00 92.25 425 ALA A O 1
ATOM 3315 N N . SER A 1 426 ? -10.492 -12.407 20.131 1.00 90.75 426 SER A N 1
ATOM 3316 C CA . SER A 1 426 ? -10.988 -13.153 21.289 1.00 90.75 426 SER A CA 1
ATOM 3317 C C . SER A 1 426 ? -12.513 -13.075 21.420 1.00 90.75 426 SER A C 1
ATOM 3319 O O . SER A 1 426 ? -13.133 -14.105 21.662 1.00 90.75 426 SER A O 1
ATOM 3321 N N . ILE A 1 427 ? -13.124 -11.900 21.226 1.00 89.81 427 ILE A N 1
ATOM 3322 C CA . ILE A 1 427 ? -14.593 -11.739 21.199 1.00 89.81 427 ILE A CA 1
ATOM 3323 C C . ILE A 1 427 ? -15.204 -12.538 20.041 1.00 89.81 427 ILE A C 1
ATOM 3325 O O . ILE A 1 427 ? -16.293 -13.092 20.166 1.00 89.81 427 ILE A O 1
ATOM 3329 N N . ALA A 1 428 ? -14.477 -12.635 18.931 1.00 88.88 428 ALA A N 1
ATOM 3330 C CA . ALA A 1 428 ? -14.866 -13.386 17.750 1.00 88.88 428 ALA A CA 1
ATOM 3331 C C . ALA A 1 428 ? -14.571 -14.898 17.818 1.00 88.88 428 ALA A C 1
ATOM 3333 O O . ALA A 1 428 ? -14.790 -15.597 16.830 1.00 88.88 428 ALA A O 1
ATOM 3334 N N . ASN A 1 429 ? -14.073 -15.411 18.950 1.00 90.00 429 ASN A N 1
ATOM 3335 C CA . ASN A 1 429 ? -13.677 -16.813 19.130 1.00 90.00 429 ASN A CA 1
ATOM 3336 C C . ASN A 1 429 ? -12.688 -17.324 18.061 1.00 90.00 429 ASN A C 1
ATOM 3338 O O . ASN A 1 429 ? -12.763 -18.473 17.628 1.00 90.00 429 ASN A O 1
ATOM 3342 N N . THR A 1 430 ? -11.745 -16.478 17.642 1.00 91.44 430 THR A N 1
ATOM 3343 C CA . THR A 1 430 ? -10.651 -16.852 16.738 1.00 91.44 430 THR A CA 1
ATOM 3344 C C . THR A 1 430 ? -9.319 -16.307 17.240 1.00 91.44 430 THR A C 1
ATOM 3346 O O . THR A 1 430 ? -9.251 -15.325 17.977 1.00 91.44 430 THR A O 1
ATOM 3349 N N . ASN A 1 431 ? -8.235 -16.940 16.816 1.00 92.81 431 ASN A N 1
ATOM 3350 C CA . ASN A 1 431 ? -6.867 -16.464 16.985 1.00 92.81 431 ASN A CA 1
ATOM 3351 C C . ASN A 1 431 ? -6.215 -16.066 15.656 1.00 92.81 431 ASN A C 1
ATOM 3353 O O . ASN A 1 431 ? -5.065 -15.645 15.655 1.00 92.81 431 ASN A O 1
ATOM 3357 N N . THR A 1 432 ? -6.920 -16.192 14.531 1.00 95.44 432 THR A N 1
ATOM 3358 C CA . THR A 1 432 ? -6.384 -15.845 13.213 1.00 95.44 432 THR A CA 1
ATOM 3359 C C . THR A 1 432 ? -7.268 -14.845 12.487 1.00 95.44 432 THR A C 1
ATOM 3361 O O . THR A 1 432 ? -8.491 -14.820 12.664 1.00 95.44 432 THR A O 1
ATOM 3364 N N . ALA A 1 433 ? -6.639 -14.021 11.652 1.00 96.94 433 ALA A N 1
ATOM 3365 C CA . ALA A 1 433 ? -7.321 -13.102 10.753 1.00 96.94 433 ALA A CA 1
ATOM 3366 C C . ALA A 1 433 ? -6.563 -12.990 9.427 1.00 96.94 433 ALA A C 1
ATOM 3368 O O . ALA A 1 433 ? -5.332 -13.022 9.392 1.00 96.94 433 ALA A O 1
ATOM 3369 N N . ILE A 1 434 ? -7.303 -12.829 8.333 1.00 97.12 434 ILE A N 1
ATOM 3370 C CA . ILE A 1 434 ? -6.720 -12.465 7.042 1.00 97.12 434 ILE A CA 1
ATOM 3371 C C . ILE A 1 434 ? -6.335 -10.989 7.109 1.00 97.12 434 ILE A C 1
ATOM 3373 O O . ILE A 1 434 ? -7.101 -10.167 7.602 1.00 97.12 434 ILE A O 1
ATOM 3377 N N . ILE A 1 435 ? -5.165 -10.628 6.605 1.00 97.56 435 ILE A N 1
ATOM 3378 C CA . ILE A 1 435 ? -4.704 -9.244 6.580 1.00 97.56 435 ILE A CA 1
ATOM 3379 C C . ILE A 1 435 ? -4.902 -8.676 5.182 1.00 97.56 435 ILE A C 1
ATOM 3381 O O . ILE A 1 435 ? -4.531 -9.302 4.190 1.00 97.56 435 ILE A O 1
ATOM 3385 N N . SER A 1 436 ? -5.486 -7.483 5.088 1.00 95.75 436 SER A N 1
ATOM 3386 C CA . SER A 1 436 ? -5.560 -6.750 3.826 1.00 95.75 436 SER A CA 1
ATOM 3387 C C . SER A 1 436 ? -4.809 -5.429 3.926 1.00 95.75 436 SER A C 1
ATOM 3389 O O . SER A 1 436 ? -5.108 -4.578 4.760 1.00 95.75 436 SER A O 1
ATOM 3391 N N . ASP A 1 437 ? -3.860 -5.241 3.008 1.00 92.38 437 ASP A N 1
ATOM 3392 C CA . ASP A 1 437 ? -3.234 -3.943 2.738 1.00 92.38 437 ASP A CA 1
ATOM 3393 C C . ASP A 1 437 ? -4.205 -2.923 2.104 1.00 92.38 437 ASP A C 1
ATOM 3395 O O . ASP A 1 437 ? -3.964 -1.717 2.089 1.00 92.38 437 ASP A O 1
ATOM 3399 N N . ILE A 1 438 ? -5.348 -3.400 1.605 1.00 92.19 438 ILE A N 1
ATOM 3400 C CA . ILE A 1 438 ? -6.351 -2.597 0.911 1.00 92.19 438 ILE A CA 1
ATOM 3401 C C . ILE A 1 438 ? -7.571 -2.430 1.819 1.00 92.19 438 ILE A C 1
ATOM 3403 O O . ILE A 1 438 ? -8.250 -3.402 2.145 1.00 92.19 438 ILE A O 1
ATOM 3407 N N . GLY A 1 439 ? -7.841 -1.182 2.200 1.00 93.75 439 GLY A N 1
ATOM 3408 C CA . GLY A 1 439 ? -8.996 -0.760 2.996 1.00 93.75 439 GLY A CA 1
ATOM 3409 C C . GLY A 1 439 ? -9.688 0.450 2.367 1.00 93.75 439 GLY A C 1
ATOM 3410 O O . GLY A 1 439 ? -10.010 0.428 1.176 1.00 93.75 439 GLY A O 1
ATOM 3411 N N . LEU A 1 440 ? -9.856 1.524 3.147 1.00 94.44 440 LEU A N 1
ATOM 3412 C CA . LEU A 1 440 ? -10.529 2.771 2.757 1.00 94.44 440 LEU A CA 1
ATOM 3413 C C . LEU A 1 440 ? -10.103 3.297 1.382 1.00 94.44 440 LEU A C 1
ATOM 3415 O O . LEU A 1 440 ? -10.954 3.545 0.528 1.00 94.44 440 LEU A O 1
ATOM 3419 N N . MET A 1 441 ? -8.794 3.431 1.142 1.00 92.44 441 MET A N 1
ATOM 3420 C CA . MET A 1 441 ? -8.292 3.967 -0.127 1.00 92.44 441 MET A CA 1
ATOM 3421 C C . MET A 1 441 ? -8.702 3.107 -1.331 1.00 92.44 441 MET A C 1
ATOM 3423 O O . MET A 1 441 ? -8.964 3.655 -2.392 1.00 92.44 441 MET A O 1
ATOM 3427 N N . GLY A 1 442 ? -8.826 1.782 -1.179 1.00 90.06 442 GLY A N 1
ATOM 3428 C CA . GLY A 1 442 ? -9.353 0.911 -2.238 1.00 90.06 442 GLY A CA 1
ATOM 3429 C C . GLY A 1 442 ? -10.848 1.114 -2.486 1.00 90.06 442 GLY A C 1
ATOM 3430 O O . GLY A 1 442 ? -11.289 1.097 -3.633 1.00 90.06 442 GLY A O 1
ATOM 3431 N N . GLY A 1 443 ? -11.619 1.365 -1.425 1.00 91.38 443 GLY A N 1
ATOM 3432 C CA . GLY A 1 443 ? -13.045 1.680 -1.515 1.00 91.38 443 GLY A CA 1
ATOM 3433 C C . GLY A 1 443 ? -13.342 3.040 -2.142 1.00 91.38 443 GLY A C 1
ATOM 3434 O O . GLY A 1 443 ? -14.328 3.190 -2.854 1.00 91.38 443 GLY A O 1
ATOM 3435 N N . LEU A 1 444 ? -12.489 4.041 -1.934 1.00 92.31 444 LEU A N 1
ATOM 3436 C CA . LEU A 1 444 ? -12.691 5.385 -2.486 1.00 92.31 444 LEU A CA 1
ATOM 3437 C C . LEU A 1 444 ? -12.539 5.464 -4.018 1.00 92.31 444 LEU A C 1
ATOM 3439 O O . LEU A 1 444 ? -12.957 6.451 -4.615 1.00 92.31 444 LEU A O 1
ATOM 3443 N N . PHE A 1 445 ? -11.983 4.435 -4.662 1.00 82.06 445 PHE A N 1
ATOM 3444 C CA . PHE A 1 445 ? -11.966 4.325 -6.125 1.00 82.06 445 PHE A CA 1
ATOM 3445 C C . PHE A 1 445 ? -13.202 3.630 -6.720 1.00 82.06 445 PHE A C 1
ATOM 3447 O O . PHE A 1 445 ? -13.269 3.498 -7.947 1.00 82.06 445 PHE A O 1
ATOM 3454 N N . SER A 1 446 ? -14.110 3.116 -5.879 1.00 67.19 446 SER A N 1
ATOM 3455 C CA . SER A 1 446 ? -15.240 2.279 -6.310 1.00 67.19 446 SER A CA 1
ATOM 3456 C C . SER A 1 446 ? -16.465 3.036 -6.801 1.00 67.19 446 SER A C 1
ATOM 3458 O O . SER A 1 446 ? -16.700 4.177 -6.346 1.00 67.19 446 SER A O 1
#

Nearest PDB structures (foldseek):
  1t6c-assembly1_A  TM=7.451E-01  e=1.252E-20  Aquifex aeolicus VF5
  2j4r-assembly2_B  TM=7.474E-01  e=1.280E-19  Aquifex aeolicus
  1t6d-assembly2_B  TM=7.077E-01  e=2.617E-20  Aquifex aeolicus VF5
  2flo-assembly2_D  TM=7.706E-01  e=1.899E-14  Escherichia coli O157:H7
  8jgx-assembly1_A  TM=7.053E-01  e=4.869E-15  Acinetobacter baumannii 15827

Mean predicted aligned error: 8.34 Å

pLDDT: mean 87.21, std 10.21, range [50.62, 98.62]